Protein AF-0000000077171423 (afdb_homodimer)

Radius of gyration: 20.41 Å; Cα contacts (8 Å, |Δi|>4): 784; chains: 2; bounding box: 54×57×50 Å

Foldseek 3Di:
DPPPPDDDDDPPQDPVNVVVVCVVQDVDDGWWWWWAPHDIDTDHDDPLLLQLLVLVVVLVCLVCVVVVFDKDKPAFDWADDVVRRTIGTFRIFIATVQCVVCPPPPDDDLVPGQDTQEGEHEAAPHDCVVVQLRCLVSPRQKYWYHHAPDIWIWGRDPSDTDTDDDDPRDPPQPSVCSNVLSVVCSVPNSVVSSVVSVVVSVVD/DPPPPDDDDDPPDDPVNVVVVCVVQDVDDGWWWWWAPHDIDTDHDDPLLLQLLVLVVVLVCLVCVVVVFDKDKPAFDWADDVVRRTIGTFRIFIATPQCVVCPPPPDDDLVPGQDTQEGEHEAAPHDCVVVQLRCLVSPRQKYWYHHAPDIWIWGRDPSDTDTDDDDPRDPPQPSVCSNVLSVVCSVPNSVVSSVVSVVVSVVD

InterPro domains:
  IPR008538 Putative restriction endonuclease [PF05685] (18-166)
  IPR008538 Putative restriction endonuclease [cd06260] (31-175)
  IPR011335 Restriction endonuclease type II-like [SSF52980] (18-161)
  IPR012296 Nuclease, putative, TT1808 [G3DSA:3.90.1570.10] (14-178)

Organism: Gloeobacter violaceus (strain ATCC 29082 / PCC 7421) (NCBI:txid251221)

Nearest PDB structures (foldseek):
  6okh-assembly1_B  TM=6.930E-01  e=5.070E-07  Leptospira borgpetersenii serovar Hardjo-bovis str. JB197
  1wdj-assembly1_C  TM=6.874E-01  e=4.797E-05  Thermus thermophilus
  3ot2-assembly1_B  TM=6.448E-01  e=9.747E-05  Trichormus variabilis ATCC 29413
  1wdj-assembly1_B  TM=7.155E-01  e=5.737E-04  Thermus thermophilus
  5itd-assembly1_B  TM=4.881E-01  e=9.273E+00  Homo sapiens

Solvent-accessible surface area (backbone atoms only — not comparable to full-atom values): 22208 Å² total; per-residue (Å²): 127,82,84,58,62,52,72,48,78,46,70,82,41,55,68,67,56,53,51,49,49,39,58,73,55,38,75,48,62,25,66,37,49,36,34,50,73,28,34,37,36,42,32,40,64,42,57,59,51,51,50,52,50,52,42,53,52,49,46,54,44,51,51,17,66,75,71,68,49,59,48,37,74,68,40,48,47,73,49,55,35,75,94,73,39,32,31,38,38,44,63,26,31,26,26,40,88,49,33,77,84,50,50,44,57,68,73,84,51,64,86,76,43,82,52,46,37,34,38,34,40,71,26,78,83,49,84,58,71,79,49,52,62,51,45,36,73,63,60,35,42,27,42,36,39,34,58,56,89,64,66,42,36,28,38,51,52,95,74,37,73,38,83,47,83,62,49,79,88,43,73,83,53,63,56,84,49,45,48,60,35,50,53,46,16,57,62,38,38,52,43,58,24,48,51,51,50,52,54,55,59,71,74,100,129,81,82,58,62,52,71,48,80,46,70,80,42,54,69,70,56,53,51,50,48,39,58,71,56,36,74,47,56,29,64,37,48,36,34,49,73,27,34,38,36,42,32,38,63,42,60,60,51,51,50,52,50,51,44,53,52,48,46,54,42,51,52,17,66,76,71,66,48,59,47,38,76,68,40,50,49,72,48,56,33,75,94,73,38,32,32,38,38,45,63,27,32,26,27,40,89,49,33,77,84,53,49,43,58,66,74,84,50,64,87,77,42,81,52,46,38,34,37,34,41,71,26,79,83,50,83,59,72,78,50,53,62,52,43,36,74,62,59,36,45,28,42,38,38,35,57,54,87,65,66,43,36,28,37,52,53,94,72,36,73,37,83,45,83,62,51,80,85,46,71,83,53,66,55,83,48,44,49,60,35,50,53,47,16,56,63,36,39,50,40,58,24,46,51,50,51,52,54,55,58,70,73,98

Structure (mmCIF, N/CA/C/O backbone):
data_AF-0000000077171423-model_v1
#
loop_
_entity.id
_entity.type
_entity.pdbx_description
1 polymer 'Glr3975 protein'
#
loop_
_atom_site.group_PDB
_atom_site.id
_atom_site.type_symbol
_atom_site.label_atom_id
_atom_site.label_alt_id
_atom_site.label_comp_id
_atom_site.label_asym_id
_atom_site.label_entity_id
_atom_site.label_seq_id
_atom_site.pdbx_PDB_ins_code
_atom_site.Cartn_x
_atom_site.Cartn_y
_atom_site.Cartn_z
_atom_site.occupancy
_atom_site.B_iso_or_equiv
_atom_site.auth_seq_id
_atom_site.auth_comp_id
_atom_site.auth_asym_id
_atom_site.auth_atom_id
_atom_site.pdbx_PDB_model_num
ATOM 1 N N . MET A 1 1 ? 27.25 -3.244 7.527 1 23 1 MET A N 1
ATOM 2 C CA . MET A 1 1 ? 26.906 -1.829 7.406 1 23 1 MET A CA 1
ATOM 3 C C . MET A 1 1 ? 25.406 -1.623 7.492 1 23 1 MET A C 1
ATOM 5 O O . MET A 1 1 ? 24.641 -2.287 6.789 1 23 1 MET A O 1
ATOM 9 N N . GLN A 1 2 ? 24.844 -1.371 8.633 1 32.12 2 GLN A N 1
ATOM 10 C CA . GLN A 1 2 ? 23.453 -1.316 9.055 1 32.12 2 GLN A CA 1
ATOM 11 C C . GLN A 1 2 ? 22.594 -0.529 8.062 1 32.12 2 GLN A C 1
ATOM 13 O O . GLN A 1 2 ? 22.828 0.665 7.852 1 32.12 2 GLN A O 1
ATOM 18 N N . ILE A 1 3 ? 22.344 -0.986 6.871 1 42.19 3 ILE A N 1
ATOM 19 C CA . ILE A 1 3 ? 21.812 -0.197 5.766 1 42.19 3 ILE A CA 1
ATOM 20 C C . ILE A 1 3 ? 20.578 0.582 6.234 1 42.19 3 ILE A C 1
ATOM 22 O O . ILE A 1 3 ? 19.562 -0.012 6.602 1 42.19 3 ILE A O 1
ATOM 26 N N . GLY A 1 4 ? 20.734 1.61 7.07 1 51.22 4 GLY A N 1
ATOM 27 C CA . GLY A 1 4 ? 19.734 2.518 7.609 1 51.22 4 GLY A CA 1
ATOM 28 C C . GLY A 1 4 ? 18.922 3.227 6.539 1 51.22 4 GLY A C 1
ATOM 29 O O . GLY A 1 4 ? 19.219 3.086 5.348 1 51.22 4 GLY A O 1
ATOM 30 N N . GLU A 1 5 ? 17.75 3.629 6.797 1 61.31 5 GLU A N 1
ATOM 31 C CA . GLU A 1 5 ? 17.016 4.527 5.918 1 61.31 5 GLU A CA 1
ATOM 32 C C . GLU A 1 5 ? 17.922 5.605 5.336 1 61.31 5 GLU A C 1
ATOM 34 O O . GLU A 1 5 ? 18.734 6.195 6.055 1 61.31 5 GLU A O 1
ATOM 39 N N . GLN A 1 6 ? 18.156 5.453 4.012 1 68.38 6 GLN A N 1
ATOM 40 C CA . GLN A 1 6 ? 18.969 6.469 3.367 1 68.38 6 GLN A CA 1
ATOM 41 C C . GLN A 1 6 ? 18.188 7.754 3.143 1 68.38 6 GLN A C 1
ATOM 43 O O . GLN A 1 6 ? 17.016 7.711 2.764 1 68.38 6 GLN A O 1
ATOM 48 N N . ARG A 1 7 ? 18.625 8.875 3.777 1 77.5 7 ARG A N 1
ATOM 49 C CA . ARG A 1 7 ? 18 10.188 3.631 1 77.5 7 ARG A CA 1
ATOM 50 C C . ARG A 1 7 ? 19 11.203 3.078 1 77.5 7 ARG A C 1
ATOM 52 O O . ARG A 1 7 ? 20.156 11.25 3.518 1 77.5 7 ARG A O 1
ATOM 59 N N . VAL A 1 8 ? 18.578 11.914 2.02 1 78.5 8 VAL A N 1
ATOM 60 C CA . VAL A 1 8 ? 19.375 12.977 1.425 1 78.5 8 VAL A CA 1
ATOM 61 C C . VAL A 1 8 ? 18.578 14.281 1.413 1 78.5 8 VAL A C 1
ATOM 63 O O . VAL A 1 8 ? 17.391 14.273 1.094 1 78.5 8 VAL A O 1
ATOM 66 N N . VAL A 1 9 ? 19.203 15.406 1.879 1 85.75 9 VAL A N 1
ATOM 67 C CA . VAL A 1 9 ? 18.562 16.719 1.82 1 85.75 9 VAL A CA 1
ATOM 68 C C . VAL A 1 9 ? 19.359 17.641 0.908 1 85.75 9 VAL A C 1
ATOM 70 O O . VAL A 1 9 ? 20.578 17.781 1.073 1 85.75 9 VAL A O 1
ATOM 73 N N . LEU A 1 10 ? 18.734 18.141 -0.08 1 87.69 10 LEU A N 1
ATOM 74 C CA . LEU A 1 10 ? 19.328 19.078 -1.024 1 87.69 10 LEU A CA 1
ATOM 75 C C . LEU A 1 10 ? 18.719 20.469 -0.867 1 87.69 10 LEU A C 1
ATOM 77 O O . LEU A 1 10 ? 17.547 20.594 -0.519 1 87.69 10 LEU A O 1
ATOM 81 N N . HIS A 1 11 ? 19.547 21.516 -1.102 1 90.31 11 HIS A N 1
ATOM 82 C CA . HIS A 1 11 ? 19.094 22.891 -0.959 1 90.31 11 HIS A CA 1
ATOM 83 C C . HIS A 1 11 ? 19.172 23.641 -2.285 1 90.31 11 HIS A C 1
ATOM 85 O O . HIS A 1 11 ? 19.891 23.219 -3.199 1 90.31 11 HIS A O 1
ATOM 91 N N . ASN A 1 12 ? 18.359 24.734 -2.371 1 92.38 12 ASN A N 1
ATOM 92 C CA . ASN A 1 12 ? 18.328 25.609 -3.541 1 92.38 12 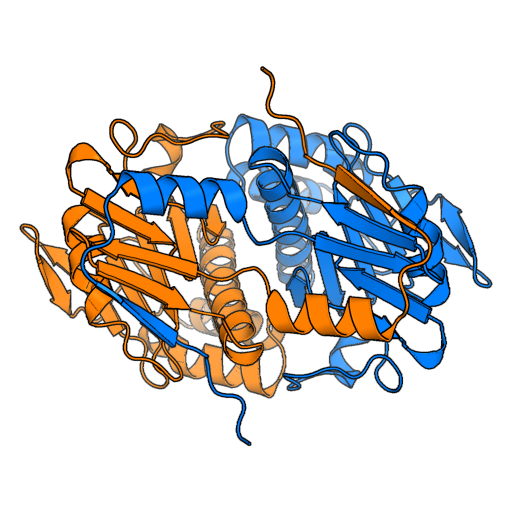ASN A CA 1
ATOM 93 C C . ASN A 1 12 ? 17.859 24.859 -4.785 1 92.38 12 ASN A C 1
ATOM 95 O O . ASN A 1 12 ? 18.469 24.984 -5.852 1 92.38 12 ASN A O 1
ATOM 99 N N . ILE A 1 13 ? 16.969 24.047 -4.559 1 90.69 13 ILE A N 1
ATOM 100 C CA . ILE A 1 13 ? 16.359 23.312 -5.652 1 90.69 13 ILE A CA 1
ATOM 101 C C . ILE A 1 13 ? 15.148 24.078 -6.184 1 90.69 13 ILE A C 1
ATOM 103 O O . ILE A 1 13 ? 14.172 24.281 -5.461 1 90.69 13 ILE A O 1
ATOM 107 N N . PRO A 1 14 ? 15.172 24.562 -7.453 1 92.62 14 PRO A N 1
ATOM 108 C CA . PRO A 1 14 ? 13.977 25.219 -7.996 1 92.62 14 PRO A CA 1
ATOM 109 C C . PRO A 1 14 ? 12.789 24.281 -8.117 1 92.62 14 PRO A C 1
ATOM 111 O O . PRO A 1 14 ? 12.969 23.062 -8.297 1 92.62 14 PRO A O 1
ATOM 114 N N . TRP A 1 15 ? 11.625 24.844 -8.008 1 94.19 15 TRP A N 1
ATOM 115 C CA . TRP A 1 15 ? 10.398 24.062 -8.117 1 94.19 15 TRP A CA 1
ATOM 116 C C . TRP A 1 15 ? 10.383 23.25 -9.414 1 94.19 15 TRP A C 1
ATOM 118 O O . TRP A 1 15 ? 9.969 22.094 -9.422 1 94.19 15 TRP A O 1
ATOM 128 N N . SER A 1 16 ? 10.836 23.828 -10.469 1 92.19 16 SER A N 1
ATOM 129 C CA . SER A 1 16 ? 10.828 23.188 -11.773 1 92.19 16 SER A CA 1
ATOM 130 C C . SER A 1 16 ? 11.656 21.906 -11.766 1 92.19 16 SER A C 1
ATOM 132 O O . SER A 1 16 ? 11.281 20.906 -12.391 1 92.19 16 SER A O 1
ATOM 134 N N . LEU A 1 17 ? 12.734 21.969 -11.055 1 87.5 17 LEU A N 1
ATOM 135 C CA . LEU A 1 17 ? 13.57 20.781 -10.953 1 87.5 17 LEU A CA 1
ATOM 136 C C . LEU A 1 17 ? 12.883 19.703 -10.117 1 87.5 17 LEU A C 1
ATOM 138 O O . LEU A 1 17 ? 12.945 18.516 -10.453 1 87.5 17 LEU A O 1
ATOM 142 N N . TYR A 1 18 ? 12.266 20.094 -9.086 1 89.5 18 TYR A N 1
ATOM 143 C CA . TYR A 1 18 ? 11.484 19.172 -8.273 1 89.5 18 TYR A CA 1
ATO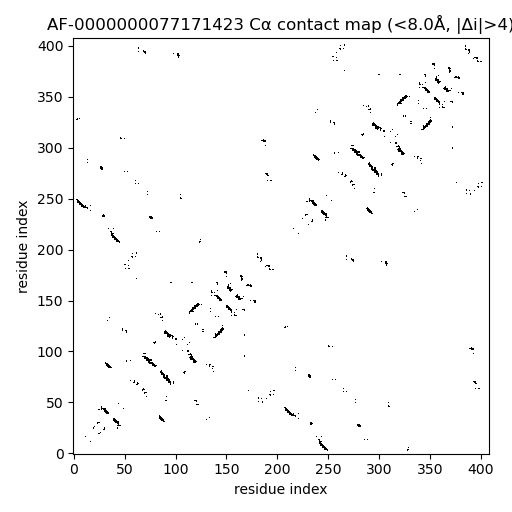M 144 C C . TYR A 1 18 ? 10.43 18.469 -9.117 1 89.5 18 TYR A C 1
ATOM 146 O O . TYR A 1 18 ? 10.305 17.25 -9.086 1 89.5 18 TYR A O 1
ATOM 154 N N . GLU A 1 19 ? 9.719 19.203 -9.922 1 88.94 19 GLU A N 1
ATOM 155 C CA . GLU A 1 19 ? 8.68 18.641 -10.773 1 88.94 19 GLU A CA 1
ATOM 156 C C . GLU A 1 19 ? 9.266 17.672 -11.797 1 88.94 19 GLU A C 1
ATOM 158 O O . GLU A 1 19 ? 8.664 16.641 -12.094 1 88.94 19 GLU A O 1
ATOM 163 N N . GLN A 1 20 ? 10.406 18.047 -12.289 1 83.56 20 GLN A N 1
ATOM 164 C CA . GLN A 1 20 ? 11.07 17.156 -13.25 1 83.56 20 GLN A CA 1
ATOM 165 C C . GLN A 1 20 ? 11.461 15.836 -12.594 1 83.56 20 GLN A C 1
ATOM 167 O O . GLN A 1 20 ? 11.344 14.781 -13.211 1 83.56 20 GLN A O 1
ATOM 172 N N . LEU A 1 21 ? 11.945 15.945 -11.398 1 82.94 21 LEU A N 1
ATOM 173 C CA . LEU A 1 21 ? 12.312 14.742 -10.656 1 82.94 21 LEU A CA 1
ATOM 174 C C . LEU A 1 21 ? 11.094 13.859 -10.422 1 82.94 21 LEU A C 1
ATOM 176 O O . LEU A 1 21 ? 11.156 12.641 -10.594 1 82.94 21 LEU A O 1
ATOM 180 N N . LEU A 1 22 ? 9.992 14.516 -10.008 1 83.31 22 LEU A N 1
ATOM 181 C CA . LEU A 1 22 ? 8.75 13.773 -9.82 1 83.31 22 LEU A CA 1
ATOM 182 C C . LEU A 1 22 ? 8.344 13.062 -11.102 1 83.31 22 LEU A C 1
ATOM 184 O O . LEU A 1 22 ? 7.941 11.891 -11.062 1 83.31 22 LEU A O 1
ATOM 188 N N . GLU A 1 23 ? 8.445 13.766 -12.188 1 78.81 23 GLU A N 1
ATOM 189 C CA . GLU A 1 23 ? 8.078 13.203 -13.484 1 78.81 23 GLU A CA 1
ATOM 190 C C . GLU A 1 23 ? 8.992 12.031 -13.844 1 78.81 23 GLU A C 1
ATOM 192 O O . GLU A 1 23 ? 8.523 11.008 -14.344 1 78.81 23 GLU A O 1
ATOM 197 N N . ALA A 1 24 ? 10.227 12.25 -13.578 1 72 24 ALA A N 1
ATOM 198 C CA . ALA A 1 24 ? 11.211 11.219 -13.914 1 72 24 ALA A CA 1
ATOM 199 C C . ALA A 1 24 ? 11.016 9.977 -13.055 1 72 24 ALA A C 1
ATOM 201 O O . ALA A 1 24 ? 11.188 8.852 -13.531 1 72 24 ALA A O 1
ATOM 202 N N . LEU A 1 25 ? 10.75 10.289 -11.859 1 70.62 25 LEU A N 1
ATOM 203 C CA . LEU A 1 25 ? 10.578 9.188 -10.914 1 70.62 25 LEU A CA 1
ATOM 204 C C . LEU A 1 25 ? 9.188 8.57 -11.055 1 70.62 25 LEU A C 1
ATOM 206 O O . LEU A 1 25 ? 8.984 7.406 -10.695 1 70.62 25 LEU A O 1
ATOM 210 N N . GLY A 1 26 ? 8.273 9.453 -11.859 1 60.38 26 GLY A N 1
ATOM 211 C CA . GLY A 1 26 ? 6.895 9.016 -12.023 1 60.38 26 GLY A CA 1
ATOM 212 C C . GLY A 1 26 ? 6.047 9.234 -10.789 1 60.38 26 GLY A C 1
ATOM 213 O O . GLY A 1 26 ? 6.574 9.43 -9.688 1 60.38 26 GLY A O 1
ATOM 214 N N . ASP A 1 27 ? 4.969 10.164 -11.086 1 51.59 27 ASP A N 1
ATOM 215 C CA . ASP A 1 27 ? 4.102 10.477 -9.961 1 51.59 27 ASP A CA 1
ATOM 216 C C . ASP A 1 27 ? 4.164 9.391 -8.891 1 51.59 27 ASP A C 1
ATOM 218 O O . ASP A 1 27 ? 4.059 9.672 -7.699 1 51.59 27 ASP A O 1
ATOM 222 N N . HIS A 1 28 ? 3.523 8.234 -9.18 1 50.56 28 HIS A N 1
ATOM 223 C CA . HIS A 1 28 ? 3.266 7.266 -8.117 1 50.56 28 HIS A CA 1
ATOM 224 C C . HIS A 1 28 ? 4.496 6.406 -7.844 1 50.56 28 HIS A C 1
ATOM 226 O O . HIS A 1 28 ? 5.453 6.418 -8.625 1 50.56 28 HIS A O 1
ATOM 232 N N . ARG A 1 29 ? 4.387 5.211 -6.852 1 48.94 29 ARG A N 1
ATOM 233 C CA . ARG A 1 29 ? 5.02 4.266 -5.938 1 48.94 29 ARG A CA 1
ATOM 234 C C . ARG A 1 29 ? 6.164 3.525 -6.617 1 48.94 29 ARG A C 1
ATOM 236 O O . ARG A 1 29 ? 6.711 2.568 -6.062 1 48.94 29 ARG A O 1
ATOM 243 N N . GLY A 1 30 ? 6.793 4.113 -7.461 1 62.06 30 GLY A N 1
ATOM 244 C CA . GLY A 1 30 ? 8.023 3.455 -7.863 1 62.06 30 GLY A CA 1
ATOM 245 C C . GLY A 1 30 ? 7.852 2.561 -9.078 1 62.06 30 GLY A C 1
ATOM 246 O O . GLY A 1 30 ? 6.734 2.143 -9.391 1 62.06 30 GLY A O 1
ATOM 247 N N . VAL A 1 31 ? 8.625 2.787 -9.977 1 73.19 31 VAL A N 1
ATOM 248 C CA . VAL A 1 31 ? 8.719 1.836 -11.078 1 73.19 31 VAL A CA 1
ATOM 249 C C . VAL A 1 31 ? 8.703 0.41 -10.531 1 73.19 31 VAL A C 1
ATOM 251 O O . VAL A 1 31 ? 9.117 0.173 -9.398 1 73.19 31 VAL A O 1
ATOM 254 N N . ARG A 1 32 ? 8.039 -0.463 -11.336 1 80.81 32 ARG A N 1
ATOM 255 C CA . ARG A 1 32 ? 8.086 -1.893 -11.039 1 80.81 32 ARG A CA 1
ATOM 256 C C . ARG A 1 32 ? 8.938 -2.637 -12.062 1 80.81 32 ARG A C 1
ATOM 258 O O . ARG A 1 32 ? 8.867 -2.352 -13.258 1 80.81 32 ARG A O 1
ATOM 265 N N . LEU A 1 33 ? 9.695 -3.527 -11.523 1 84.56 33 LEU A N 1
ATOM 266 C CA . LEU A 1 33 ? 10.602 -4.262 -12.391 1 84.56 33 LEU A CA 1
ATOM 267 C C . LEU A 1 33 ? 10.219 -5.734 -12.469 1 84.56 33 LEU A C 1
ATOM 269 O O . LEU A 1 33 ? 9.781 -6.316 -11.477 1 84.56 33 LEU A O 1
ATOM 273 N N . ALA A 1 34 ? 10.305 -6.297 -13.602 1 88.5 34 ALA A N 1
ATOM 274 C CA . ALA A 1 34 ? 10.273 -7.734 -13.844 1 88.5 34 ALA A CA 1
ATOM 275 C C . ALA A 1 34 ? 11.469 -8.18 -14.68 1 88.5 34 ALA A C 1
ATOM 277 O O . ALA A 1 34 ? 11.828 -7.523 -15.664 1 88.5 34 ALA A O 1
ATOM 278 N N . TYR A 1 35 ? 12.102 -9.211 -14.234 1 91.62 35 TYR A N 1
ATOM 279 C CA . TYR A 1 35 ? 13.312 -9.711 -14.883 1 91.62 35 TYR A CA 1
ATOM 280 C C . TYR A 1 35 ? 13.203 -11.211 -15.148 1 91.62 35 TYR A C 1
ATOM 282 O O . TYR A 1 35 ? 12.836 -11.977 -14.258 1 91.62 35 TYR A O 1
ATOM 290 N N . SER A 1 36 ? 13.438 -11.594 -16.344 1 94.69 36 SER A N 1
ATOM 291 C CA . SER A 1 36 ? 13.469 -13.008 -16.719 1 94.69 36 SER A CA 1
ATOM 292 C C . SER A 1 36 ? 14.578 -13.289 -17.719 1 94.69 36 SER A C 1
ATOM 294 O O . SER A 1 36 ? 14.461 -12.93 -18.891 1 94.69 36 SER A O 1
ATOM 296 N N . LYS A 1 37 ? 15.648 -13.898 -17.25 1 91.38 37 LYS A N 1
ATOM 297 C CA . LYS A 1 37 ? 16.734 -14.391 -18.109 1 91.38 37 LYS A CA 1
ATOM 298 C C . LYS A 1 37 ? 17.172 -13.328 -19.094 1 91.38 37 LYS A C 1
ATOM 300 O O . LYS A 1 37 ? 17.219 -13.57 -20.312 1 91.38 37 LYS A O 1
ATOM 305 N N . GLY A 1 38 ? 17.469 -12.273 -18.594 1 89.12 38 GLY A N 1
ATOM 306 C CA . GLY A 1 38 ? 18.094 -11.234 -19.391 1 89.12 38 GLY A CA 1
ATOM 307 C C . GLY A 1 38 ? 17.094 -10.227 -19.938 1 89.12 38 GLY A C 1
ATOM 308 O O . GLY A 1 38 ? 17.484 -9.203 -20.5 1 89.12 38 GLY A O 1
ATOM 309 N N . THR A 1 39 ? 15.812 -10.57 -19.828 1 90.5 39 THR A N 1
ATOM 310 C CA . THR A 1 39 ? 14.773 -9.625 -20.219 1 90.5 39 THR A CA 1
ATOM 311 C C . THR A 1 39 ? 14.281 -8.82 -19.016 1 90.5 39 THR A C 1
ATOM 313 O O . THR A 1 39 ? 13.883 -9.398 -18 1 90.5 39 THR A O 1
ATOM 316 N N . LEU A 1 40 ? 14.414 -7.488 -19.078 1 89.31 40 LEU A N 1
ATOM 317 C CA . LEU A 1 40 ? 14 -6.586 -18.016 1 89.31 40 LEU A CA 1
ATOM 318 C C . LEU A 1 40 ? 12.828 -5.719 -18.453 1 89.31 40 LEU A C 1
ATOM 320 O O . LEU A 1 40 ? 12.906 -5.035 -19.484 1 89.31 40 LEU A O 1
ATOM 324 N N . GLU A 1 41 ? 11.766 -5.852 -17.75 1 87.5 41 GLU A N 1
ATOM 325 C CA . GLU A 1 41 ? 10.625 -4.969 -17.938 1 87.5 41 GLU A CA 1
ATOM 326 C C . GLU A 1 41 ? 10.539 -3.914 -16.844 1 87.5 41 GLU A C 1
ATOM 328 O O . GLU A 1 41 ? 10.672 -4.234 -15.656 1 87.5 41 GLU A O 1
ATOM 333 N N . ILE A 1 42 ? 10.344 -2.613 -17.188 1 81.5 42 ILE A N 1
ATOM 334 C CA . ILE A 1 42 ? 10.148 -1.495 -16.281 1 81.5 42 ILE A CA 1
ATOM 335 C C . ILE A 1 42 ? 8.781 -0.865 -16.516 1 81.5 42 ILE A C 1
ATOM 337 O O . ILE A 1 42 ? 8.453 -0.494 -17.656 1 81.5 42 ILE A O 1
ATOM 341 N N . MET A 1 43 ? 8.039 -0.78 -15.5 1 79.75 43 MET A N 1
ATOM 342 C CA . MET A 1 43 ? 6.723 -0.167 -15.656 1 79.75 43 MET A CA 1
ATOM 343 C C . MET A 1 43 ? 6.457 0.842 -14.547 1 79.75 43 MET A C 1
ATOM 345 O O . MET A 1 43 ? 6.945 0.681 -13.422 1 79.75 43 MET A O 1
ATOM 349 N N . SER A 1 44 ? 5.672 1.902 -14.867 1 76.44 44 SER A N 1
ATOM 350 C CA . SER A 1 44 ? 5.211 2.896 -13.906 1 76.44 44 SER A CA 1
ATOM 351 C C . SER A 1 44 ? 3.689 2.9 -13.797 1 76.44 44 SER A C 1
ATOM 353 O O . SER A 1 44 ? 2.996 3.285 -14.742 1 76.44 44 SER A O 1
ATOM 355 N N . PRO A 1 45 ? 3.207 2.541 -12.641 1 77.5 45 PRO A N 1
ATOM 356 C CA . PRO A 1 45 ? 1.753 2.459 -12.5 1 77.5 45 PRO A CA 1
ATOM 357 C C . PRO A 1 45 ? 1.079 3.83 -12.523 1 77.5 45 PRO A C 1
ATOM 359 O O . PRO A 1 45 ? 1.624 4.801 -11.992 1 77.5 45 PRO A O 1
ATOM 362 N N . LEU A 1 46 ? -0.061 3.895 -13.164 1 78 46 LEU A N 1
ATOM 363 C CA . LEU A 1 46 ? -0.898 5.09 -13.156 1 78 46 LEU A CA 1
ATOM 364 C C . LEU A 1 46 ? -1.763 5.137 -11.898 1 78 46 LEU A C 1
ATOM 366 O O . LEU A 1 46 ? -1.999 4.109 -11.266 1 78 46 LEU A O 1
ATOM 370 N N . PRO A 1 47 ? -2.285 6.328 -11.562 1 81.31 47 PRO A N 1
ATOM 371 C CA . PRO A 1 47 ? -3.109 6.457 -10.359 1 81.31 47 PRO A CA 1
ATOM 372 C C . PRO A 1 47 ? -4.297 5.496 -10.352 1 81.31 47 PRO A C 1
ATOM 374 O O . PRO A 1 47 ? -4.598 4.887 -9.32 1 81.31 47 PRO A O 1
ATOM 377 N N . VAL A 1 48 ? -4.949 5.289 -11.492 1 83.88 48 VAL A N 1
ATOM 378 C CA . VAL A 1 48 ? -6.086 4.379 -11.57 1 83.88 48 VAL A CA 1
ATOM 379 C C . VAL A 1 48 ? -5.633 2.955 -11.266 1 83.88 48 VAL A C 1
ATOM 381 O O . VAL A 1 48 ? -6.348 2.197 -10.602 1 83.88 48 VAL A O 1
ATOM 384 N N . HIS A 1 49 ? -4.465 2.549 -11.781 1 86.75 49 HIS A N 1
ATOM 385 C CA . HIS A 1 49 ? -3.873 1.244 -11.508 1 86.75 49 HIS A CA 1
ATOM 386 C C . HIS A 1 49 ? -3.664 1.035 -10.008 1 86.75 49 HIS A C 1
ATOM 388 O O . HIS A 1 49 ? -4.008 -0.02 -9.477 1 86.75 49 HIS A O 1
ATOM 394 N N . GLU A 1 50 ? -3.156 2.002 -9.375 1 87.12 50 GLU A N 1
ATOM 395 C CA . GLU A 1 50 ? -2.879 1.925 -7.945 1 87.12 50 GLU A CA 1
ATOM 396 C C . GLU A 1 50 ? -4.168 1.856 -7.137 1 87.12 50 GLU A C 1
ATOM 398 O O . GLU A 1 50 ? -4.246 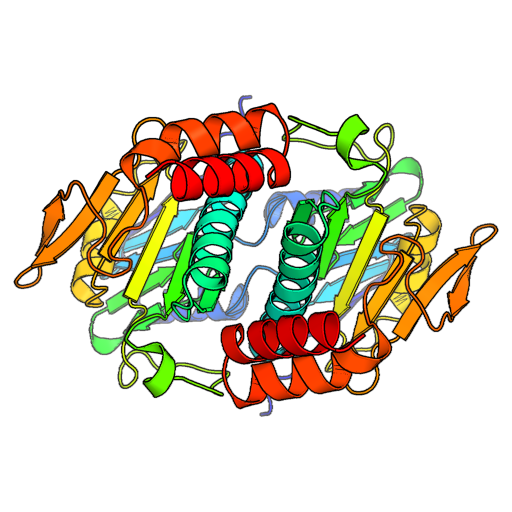1.135 -6.141 1 87.12 50 GLU A O 1
ATOM 403 N N . SER A 1 51 ? -5.184 2.619 -7.594 1 91.19 51 SER A N 1
ATOM 404 C CA . SER A 1 51 ? -6.469 2.611 -6.902 1 91.19 51 SER A CA 1
ATOM 405 C C . SER A 1 51 ? -7.109 1.228 -6.945 1 91.19 51 SER A C 1
ATOM 407 O O . SER A 1 51 ? -7.59 0.729 -5.926 1 91.19 51 SER A O 1
ATOM 409 N N . VAL A 1 52 ? -7.086 0.67 -8.086 1 93.19 52 VAL A N 1
ATOM 410 C CA . VAL A 1 52 ? -7.648 -0.665 -8.25 1 93.19 52 VAL A CA 1
ATOM 411 C C . VAL A 1 52 ? -6.871 -1.668 -7.406 1 93.19 52 VAL A C 1
A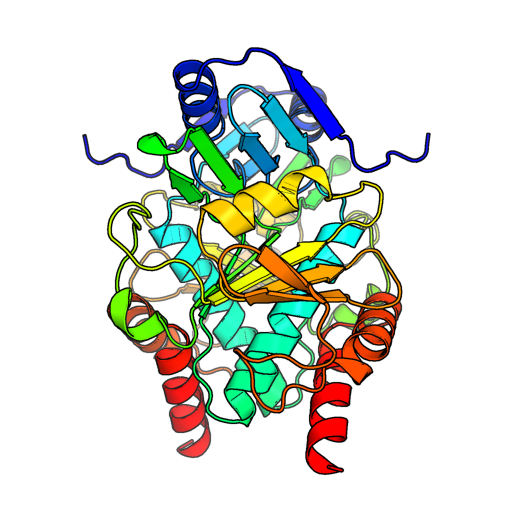TOM 413 O O . VAL A 1 52 ? -7.461 -2.488 -6.703 1 93.19 52 VAL A O 1
ATOM 416 N N . ASN A 1 53 ? -5.594 -1.608 -7.465 1 93.31 53 ASN A N 1
ATOM 417 C CA . ASN A 1 53 ? -4.754 -2.514 -6.688 1 93.31 53 ASN A CA 1
ATOM 418 C C . ASN A 1 53 ? -5.039 -2.4 -5.195 1 93.31 53 ASN A C 1
ATOM 420 O O . ASN A 1 53 ? -5.219 -3.412 -4.516 1 93.31 53 ASN A O 1
ATOM 424 N N . ARG A 1 54 ? -5.09 -1.19 -4.742 1 94.62 54 ARG A N 1
ATOM 425 C CA . ARG A 1 54 ? -5.363 -0.957 -3.326 1 94.62 54 ARG A CA 1
ATOM 426 C C . ARG A 1 54 ? -6.73 -1.51 -2.934 1 94.62 54 ARG A C 1
ATOM 428 O O . ARG A 1 54 ? -6.871 -2.139 -1.882 1 94.62 54 ARG A O 1
ATOM 435 N N . LEU A 1 55 ? -7.699 -1.295 -3.789 1 96.69 55 LEU A N 1
ATOM 436 C CA . LEU A 1 55 ? -9.047 -1.781 -3.502 1 96.69 55 LEU A CA 1
ATOM 437 C C . LEU A 1 55 ? -9.07 -3.305 -3.449 1 96.69 55 LEU A C 1
ATOM 439 O O . LEU A 1 55 ? -9.68 -3.889 -2.549 1 96.69 55 LEU A O 1
ATOM 443 N N . LEU A 1 56 ? -8.438 -3.941 -4.375 1 97.25 56 LEU A N 1
ATOM 444 C CA . LEU A 1 56 ? -8.391 -5.398 -4.375 1 97.25 56 LEU A CA 1
ATOM 445 C C . LEU A 1 56 ? -7.77 -5.922 -3.084 1 97.25 56 LEU A C 1
ATOM 447 O O . LEU A 1 56 ? -8.297 -6.852 -2.469 1 97.25 56 LEU A O 1
ATOM 451 N N . GLY A 1 57 ? -6.668 -5.34 -2.686 1 97.62 57 GLY A N 1
ATOM 452 C CA . GLY A 1 57 ? -6.051 -5.719 -1.425 1 97.62 57 GLY A CA 1
ATOM 453 C C . GLY A 1 57 ? -6.961 -5.508 -0.229 1 97.62 57 GLY A C 1
ATOM 454 O O . GLY A 1 57 ? -7.047 -6.367 0.65 1 97.62 57 GLY A O 1
ATOM 455 N N . ARG A 1 58 ? -7.605 -4.371 -0.276 1 97.62 58 ARG A N 1
ATOM 456 C CA . ARG A 1 58 ? -8.531 -4.008 0.794 1 97.62 58 ARG A CA 1
ATOM 457 C C . ARG A 1 58 ? -9.664 -5.02 0.902 1 97.62 58 ARG A C 1
ATOM 459 O O . ARG A 1 58 ? -10.055 -5.41 2.006 1 97.62 58 ARG A O 1
ATOM 466 N N . LEU A 1 59 ? -10.234 -5.441 -0.194 1 98.25 59 LEU A N 1
ATOM 467 C CA . LEU A 1 59 ? -11.32 -6.418 -0.216 1 98.25 59 LEU A CA 1
ATOM 468 C C . LEU A 1 59 ? -10.844 -7.762 0.33 1 98.25 59 LEU A C 1
ATOM 470 O O . LEU A 1 59 ? -11.555 -8.398 1.113 1 98.25 59 LEU A O 1
ATOM 474 N N . VAL A 1 60 ? -9.641 -8.188 -0.021 1 98.44 60 VAL A N 1
ATOM 475 C CA . VAL A 1 60 ? -9.078 -9.453 0.436 1 98.44 60 VAL A CA 1
ATOM 476 C C . VAL A 1 60 ? -8.867 -9.414 1.948 1 98.44 60 VAL A C 1
ATOM 478 O O . VAL A 1 60 ? -9.266 -10.336 2.66 1 98.44 60 VAL A O 1
ATOM 481 N N . GLU A 1 61 ? -8.305 -8.359 2.441 1 98.25 61 GLU A N 1
ATOM 482 C CA . GLU A 1 61 ? -8.031 -8.227 3.869 1 98.25 61 GLU A CA 1
ATOM 483 C C . GLU A 1 61 ? -9.32 -8.141 4.676 1 98.25 61 GLU A C 1
ATOM 485 O O . GLU A 1 61 ? -9.445 -8.766 5.73 1 98.25 61 GLU A O 1
ATOM 490 N N . ALA A 1 62 ? -10.289 -7.336 4.188 1 97.62 62 ALA A N 1
ATOM 491 C CA . ALA A 1 62 ? -11.578 -7.227 4.875 1 97.62 62 ALA A CA 1
ATOM 492 C C . ALA A 1 62 ? -12.258 -8.586 4.969 1 97.62 62 ALA A C 1
ATOM 494 O O . ALA A 1 62 ? -12.742 -8.977 6.039 1 97.62 62 ALA A O 1
ATOM 495 N N . TRP A 1 63 ? -12.289 -9.297 3.863 1 97.88 63 TRP A N 1
ATOM 496 C CA . TRP A 1 63 ? -12.875 -10.641 3.859 1 97.88 63 TRP A CA 1
ATOM 497 C C . TRP A 1 63 ? -12.188 -11.531 4.887 1 97.88 63 TRP A C 1
ATOM 499 O O . TRP A 1 63 ? -12.852 -12.25 5.633 1 97.88 63 TRP A O 1
ATOM 509 N N . GLY A 1 64 ? -10.859 -11.5 4.91 1 97.56 64 GLY A N 1
ATOM 510 C CA . GLY A 1 64 ? -10.117 -12.258 5.906 1 97.56 64 GLY A CA 1
ATOM 511 C C . GLY A 1 64 ? -10.508 -11.914 7.332 1 97.56 64 GLY A C 1
ATOM 512 O O . GLY A 1 64 ? -10.703 -12.805 8.156 1 97.56 64 GLY A O 1
ATOM 513 N N . ASP A 1 65 ? -10.625 -10.641 7.578 1 95.19 65 ASP A N 1
ATOM 514 C CA . ASP A 1 65 ? -10.977 -10.18 8.922 1 95.19 65 ASP A CA 1
ATOM 515 C C . ASP A 1 65 ? -12.344 -10.703 9.344 1 95.19 65 ASP A C 1
ATOM 517 O O . ASP A 1 65 ? -12.547 -11.055 10.508 1 95.19 65 ASP A O 1
ATOM 521 N N . TRP A 1 66 ? -13.281 -10.734 8.43 1 94.12 66 TRP A N 1
ATOM 522 C CA . TRP A 1 66 ? -14.648 -11.133 8.75 1 94.12 66 TRP A CA 1
ATOM 523 C C . TRP A 1 66 ? -14.766 -12.648 8.883 1 94.12 66 TRP A C 1
ATOM 525 O O . TRP A 1 66 ? -15.57 -13.148 9.672 1 94.12 66 TRP A O 1
ATOM 535 N N . THR A 1 67 ? -13.938 -13.422 8.18 1 95.25 67 THR A N 1
ATOM 536 C CA . THR A 1 67 ? -14.07 -14.875 8.148 1 95.25 67 THR A CA 1
ATOM 537 C C . THR A 1 67 ? -13.102 -15.523 9.133 1 95.25 67 THR A C 1
ATOM 539 O O . THR A 1 67 ? -13.227 -16.703 9.438 1 95.25 67 THR A O 1
ATOM 542 N N . GLY A 1 68 ? -12.125 -14.766 9.57 1 94.38 68 GLY A N 1
ATOM 543 C CA . GLY A 1 68 ? -11.133 -15.305 10.492 1 94.38 68 GLY A CA 1
ATOM 544 C C . GLY A 1 68 ? -9.922 -15.883 9.789 1 94.38 68 GLY A C 1
ATOM 545 O O . GLY A 1 68 ? -8.992 -16.375 10.438 1 94.38 68 GLY A O 1
ATOM 546 N N . VAL A 1 69 ? -9.906 -15.852 8.445 1 97 69 VAL A N 1
ATOM 547 C CA . VAL A 1 69 ? -8.742 -16.281 7.688 1 97 69 VAL A CA 1
ATOM 548 C C . VAL A 1 69 ? -7.633 -15.234 7.805 1 97 69 VAL A C 1
ATOM 550 O O . VAL A 1 69 ? -7.848 -14.062 7.496 1 97 69 VAL A O 1
ATOM 553 N N . GLU A 1 70 ? -6.441 -15.648 8.312 1 97.56 70 GLU A N 1
ATOM 554 C CA . GLU A 1 70 ? -5.336 -14.703 8.422 1 97.56 70 GLU A CA 1
ATOM 555 C C . GLU A 1 70 ? -4.723 -14.406 7.059 1 97.56 70 GLU A C 1
ATOM 557 O O . GLU A 1 70 ? -4.227 -15.312 6.387 1 97.56 70 GLU A O 1
ATOM 562 N N . VAL A 1 71 ? -4.812 -13.156 6.633 1 98.31 71 VAL A N 1
ATOM 563 C CA . VAL A 1 71 ? -4.25 -12.672 5.375 1 98.31 71 VAL A CA 1
ATOM 564 C C . VAL A 1 71 ? -3.279 -11.531 5.645 1 98.31 71 VAL A C 1
ATOM 566 O O . VAL A 1 71 ? -3.639 -10.539 6.293 1 98.31 71 VAL A O 1
ATOM 569 N N . GLN A 1 72 ? -2.066 -11.68 5.23 1 97.88 72 GLN A N 1
ATOM 570 C CA . GLN A 1 72 ? -1.113 -10.586 5.367 1 97.88 72 GLN A CA 1
ATOM 571 C C . GLN A 1 72 ? -0.66 -10.078 4.004 1 97.88 72 GLN A C 1
ATOM 573 O O . GLN A 1 72 ? -0.058 -10.82 3.227 1 97.88 72 GLN A O 1
ATOM 578 N N . ASP A 1 73 ? -0.991 -8.828 3.746 1 96.94 73 ASP A N 1
ATOM 579 C CA . ASP A 1 73 ? -0.601 -8.133 2.525 1 96.94 73 ASP A CA 1
ATOM 580 C C . ASP A 1 73 ? 0.814 -7.57 2.643 1 96.94 73 ASP A C 1
ATOM 582 O O . ASP A 1 73 ? 1.104 -6.789 3.555 1 96.94 73 ASP A O 1
ATOM 586 N N . LEU A 1 74 ? 1.715 -7.926 1.765 1 93.88 74 LEU A N 1
ATOM 587 C CA . LEU A 1 74 ? 3.072 -7.391 1.783 1 93.88 74 LEU A CA 1
ATOM 588 C C . LEU A 1 74 ? 3.254 -6.328 0.705 1 93.88 74 LEU A C 1
ATOM 590 O O . LEU A 1 74 ? 4.32 -5.719 0.601 1 93.88 74 LEU A O 1
ATOM 594 N N . GLY A 1 75 ? 2.158 -6.074 -0.034 1 92.12 75 GLY A N 1
ATOM 595 C CA . GLY A 1 75 ? 2.246 -5.086 -1.098 1 92.12 75 GLY A CA 1
ATOM 596 C C . GLY A 1 75 ? 3.16 -5.512 -2.232 1 92.12 75 GLY A C 1
ATOM 597 O O . GLY A 1 75 ? 3.137 -6.668 -2.654 1 92.12 75 GLY A O 1
ATOM 598 N N . SER A 1 76 ? 3.859 -4.566 -2.805 1 89.5 76 SER A N 1
ATOM 599 C CA . SER A 1 76 ? 4.73 -4.777 -3.955 1 89.5 76 SER A CA 1
ATOM 600 C C . SER A 1 76 ? 6.16 -5.082 -3.518 1 89.5 76 SER A C 1
ATOM 602 O O . SER A 1 76 ? 7.066 -4.273 -3.73 1 89.5 76 SER A O 1
ATOM 604 N N . ILE A 1 77 ? 6.457 -6.211 -3.064 1 88.88 77 ILE A N 1
ATOM 605 C CA . ILE A 1 77 ? 7.816 -6.547 -2.646 1 88.88 77 ILE A CA 1
ATOM 606 C C . ILE A 1 77 ? 8.594 -7.109 -3.834 1 88.88 77 ILE A C 1
ATOM 608 O O . ILE A 1 77 ? 8 -7.605 -4.793 1 88.88 77 ILE A O 1
ATOM 612 N N . THR A 1 78 ? 9.93 -7.008 -3.723 1 88.88 78 THR A N 1
ATOM 613 C CA . THR A 1 78 ? 10.805 -7.582 -4.742 1 88.88 78 THR A CA 1
ATOM 614 C C . THR A 1 78 ? 11.07 -9.055 -4.453 1 88.88 78 THR A C 1
ATOM 616 O O . THR A 1 78 ? 11.602 -9.398 -3.396 1 88.88 78 THR A O 1
ATOM 619 N N . MET A 1 79 ? 10.672 -9.922 -5.348 1 92.88 79 MET A N 1
ATOM 620 C CA . MET A 1 79 ? 10.969 -11.352 -5.266 1 92.88 79 MET A CA 1
ATOM 621 C C . MET A 1 79 ? 12.055 -11.734 -6.266 1 92.88 79 MET A C 1
ATOM 623 O O . MET A 1 79 ? 11.805 -11.805 -7.469 1 92.88 79 MET A O 1
ATOM 627 N N . ASN A 1 80 ? 13.234 -12.055 -5.672 1 92.38 80 ASN A N 1
ATOM 628 C CA . ASN A 1 80 ? 14.391 -12.352 -6.512 1 92.38 80 ASN A CA 1
ATOM 629 C C . ASN A 1 80 ? 14.867 -13.789 -6.305 1 92.38 80 ASN A C 1
ATOM 631 O O . ASN A 1 80 ? 14.922 -14.273 -5.176 1 92.38 80 ASN A O 1
ATOM 635 N N . ARG A 1 81 ? 15.055 -14.383 -7.387 1 95.19 81 ARG A N 1
ATOM 636 C CA . ARG A 1 81 ? 15.758 -15.664 -7.445 1 95.19 81 ARG A CA 1
ATOM 637 C C . ARG A 1 81 ? 16.875 -15.625 -8.484 1 95.19 81 ARG A C 1
ATOM 639 O O . ARG A 1 81 ? 16.656 -15.977 -9.648 1 95.19 81 ARG A O 1
ATOM 646 N N . GLU A 1 82 ? 18.031 -15.273 -8 1 93 82 GLU A N 1
ATOM 647 C CA . GLU A 1 82 ? 19.188 -15.18 -8.891 1 93 82 GLU A CA 1
ATOM 648 C C . GLU A 1 82 ? 19.5 -16.516 -9.547 1 93 82 GLU A C 1
ATOM 650 O O . GLU A 1 82 ? 19.812 -16.578 -10.742 1 93 82 GLU A O 1
ATOM 655 N N . ASP A 1 83 ? 19.391 -17.547 -8.75 1 94.81 83 ASP A N 1
ATOM 656 C CA . ASP A 1 83 ? 19.719 -18.875 -9.242 1 94.81 83 ASP A CA 1
ATOM 657 C C . ASP A 1 83 ? 18.812 -19.266 -10.406 1 94.81 83 ASP A C 1
ATOM 659 O O . ASP A 1 83 ? 19.203 -20.078 -11.258 1 94.81 83 ASP A O 1
ATOM 663 N N . LEU A 1 84 ? 17.641 -18.703 -10.492 1 94.31 84 LEU A N 1
ATOM 664 C CA . LEU A 1 84 ? 16.688 -19 -11.555 1 94.31 84 LEU A CA 1
ATOM 665 C C . LEU A 1 84 ? 16.672 -17.906 -12.609 1 94.31 84 LEU A C 1
ATOM 667 O O . LEU A 1 84 ? 16.016 -18.031 -13.641 1 94.31 84 LEU A O 1
ATOM 671 N N . GLY A 1 85 ? 17.422 -16.797 -12.398 1 92.19 85 GLY A N 1
ATOM 672 C CA . GLY A 1 85 ? 17.422 -15.641 -13.281 1 92.19 85 GLY A CA 1
ATOM 673 C C . GLY A 1 85 ? 16.047 -14.977 -13.375 1 92.19 85 GLY A C 1
ATOM 674 O O . GLY A 1 85 ? 15.617 -14.594 -14.461 1 92.19 85 GLY A O 1
ATOM 675 N N . LYS A 1 86 ? 15.289 -15.039 -12.289 1 94.38 86 LYS A N 1
ATOM 676 C CA . LYS A 1 86 ? 13.953 -14.469 -12.242 1 94.38 86 LYS A CA 1
ATOM 677 C C . LYS A 1 86 ? 13.852 -13.398 -11.156 1 94.38 86 LYS A C 1
ATOM 679 O O . LYS A 1 86 ? 14.398 -13.555 -10.07 1 94.38 86 LYS A O 1
ATOM 684 N N . GLY A 1 87 ? 13.312 -12.289 -11.398 1 92.88 87 GLY A N 1
ATOM 685 C CA . GLY A 1 87 ? 12.93 -11.227 -10.484 1 92.88 87 GLY A CA 1
ATOM 686 C C . GLY A 1 87 ? 11.594 -10.586 -10.836 1 92.88 87 GLY A C 1
ATOM 687 O O . GLY A 1 87 ? 11.297 -10.383 -12.016 1 92.88 87 GLY A O 1
ATOM 688 N N . ILE A 1 88 ? 10.812 -10.344 -9.82 1 92.81 88 ILE A N 1
ATOM 689 C CA . ILE A 1 88 ? 9.516 -9.75 -10.125 1 92.81 88 ILE A CA 1
ATOM 690 C C . ILE A 1 88 ? 9.016 -8.938 -8.938 1 92.81 88 ILE A C 1
ATOM 692 O O . ILE A 1 88 ? 9.32 -9.266 -7.785 1 92.81 88 ILE A O 1
ATOM 696 N N . GLU A 1 89 ? 8.266 -7.883 -9.211 1 91.31 89 GLU A N 1
ATOM 697 C CA . GLU A 1 89 ? 7.504 -7.102 -8.242 1 91.31 89 GLU A CA 1
ATOM 698 C C . GLU A 1 89 ? 6.02 -7.082 -8.594 1 91.31 89 GLU A C 1
ATOM 700 O O . GLU A 1 89 ? 5.602 -6.348 -9.5 1 91.31 89 GLU A O 1
ATOM 705 N N . PRO A 1 90 ? 5.258 -7.938 -7.891 1 93.25 90 PRO A N 1
ATOM 706 C CA . PRO A 1 90 ? 3.812 -7.895 -8.117 1 93.25 90 PRO A CA 1
ATOM 707 C C . PRO A 1 90 ? 3.189 -6.562 -7.707 1 93.25 90 PRO A C 1
ATOM 709 O O . PRO A 1 90 ? 3.814 -5.781 -6.984 1 93.25 90 PRO A O 1
ATOM 712 N N . ASP A 1 91 ? 1.981 -6.289 -8.211 1 91.69 91 ASP A N 1
ATOM 713 C CA . ASP A 1 91 ? 1.266 -5.145 -7.652 1 91.69 91 ASP A CA 1
ATOM 714 C C . ASP A 1 91 ? 0.995 -5.344 -6.164 1 91.69 91 ASP A C 1
ATOM 716 O O . ASP A 1 91 ? 1.194 -4.43 -5.363 1 91.69 91 ASP A O 1
ATOM 720 N N . SER A 1 92 ? 0.531 -6.48 -5.805 1 95.44 92 SER A N 1
ATOM 721 C CA . SER A 1 92 ? 0.433 -6.898 -4.41 1 95.44 92 SER A CA 1
ATOM 722 C C . SER A 1 92 ? 0.605 -8.406 -4.273 1 95.44 92 SER A C 1
ATOM 724 O O . SER A 1 92 ? 0.42 -9.148 -5.238 1 95.44 92 SER A O 1
ATOM 726 N N . CYS A 1 93 ? 0.994 -8.773 -3.084 1 97 93 CYS A N 1
ATOM 727 C CA . CYS A 1 93 ? 1.076 -10.195 -2.781 1 97 93 CYS A CA 1
ATOM 728 C C . CYS A 1 93 ? 0.668 -10.469 -1.339 1 97 93 CYS A C 1
ATOM 730 O O . CYS A 1 93 ? 0.717 -9.578 -0.494 1 97 93 CYS A O 1
ATOM 732 N N . PHE A 1 94 ? 0.264 -11.734 -1.072 1 98.5 94 PHE A N 1
ATOM 733 C CA . PHE A 1 94 ? -0.347 -12.062 0.21 1 98.5 94 PHE A CA 1
ATOM 734 C C . PHE A 1 94 ? 0.175 -13.398 0.731 1 98.5 94 PHE A C 1
ATOM 736 O O . PHE A 1 94 ? 0.286 -14.367 -0.025 1 98.5 94 PHE A O 1
ATOM 743 N N . TYR A 1 95 ? 0.544 -13.375 1.959 1 98.31 95 TYR A N 1
ATOM 744 C CA . TYR A 1 95 ? 0.735 -14.633 2.684 1 98.31 95 TYR A CA 1
ATOM 745 C C . TYR A 1 95 ? -0.543 -15.047 3.402 1 98.31 95 TYR A C 1
ATOM 747 O O . TYR A 1 95 ? -1.217 -14.211 4.012 1 98.31 95 TYR A O 1
ATOM 755 N N . ILE A 1 96 ? -0.915 -16.297 3.256 1 98.5 96 ILE A N 1
ATOM 756 C CA . ILE A 1 96 ? -2.105 -16.891 3.846 1 98.5 96 ILE A CA 1
ATOM 757 C C . ILE A 1 96 ? -1.746 -18.234 4.484 1 98.5 96 ILE A C 1
ATOM 759 O O . ILE A 1 96 ? -1.418 -18.297 5.672 1 98.5 96 ILE A O 1
ATOM 763 N N . ALA A 1 97 ? -1.624 -19.312 3.65 1 97.88 97 ALA A N 1
ATOM 764 C CA . ALA A 1 97 ? -1.216 -20.609 4.168 1 97.88 97 ALA A CA 1
ATOM 765 C C . ALA A 1 97 ? 0.238 -20.594 4.629 1 97.88 97 ALA A C 1
ATOM 767 O O . ALA A 1 97 ? 0.593 -21.234 5.613 1 97.88 97 ALA A O 1
ATOM 768 N N . ASN A 1 98 ? 1.112 -19.844 4 1 97.81 98 ASN A N 1
ATOM 769 C CA . ASN A 1 98 ? 2.539 -19.797 4.297 1 97.81 98 ASN A CA 1
ATOM 770 C C . ASN A 1 98 ? 2.859 -18.719 5.328 1 97.81 98 ASN A C 1
ATOM 772 O O . ASN A 1 98 ? 4.023 -18.516 5.672 1 97.81 98 ASN A O 1
ATOM 776 N N . LEU A 1 99 ? 1.868 -18.031 5.852 1 97.44 99 LEU A N 1
ATOM 777 C CA . LEU A 1 99 ? 2.074 -16.875 6.727 1 97.44 99 LEU A CA 1
ATOM 778 C C . LEU A 1 99 ? 2.861 -17.281 7.973 1 97.44 99 LEU A C 1
ATOM 780 O O . LEU A 1 99 ? 3.799 -16.578 8.367 1 97.44 99 LEU A O 1
ATOM 784 N N . GLY A 1 100 ? 2.531 -18.391 8.547 1 96.12 100 GLY A N 1
ATOM 785 C CA . GLY A 1 100 ? 3.213 -18.844 9.742 1 96.12 100 GLY A CA 1
ATOM 786 C C . GLY A 1 100 ? 4.707 -19.016 9.555 1 96.12 100 GLY A C 1
ATOM 787 O O . GLY A 1 100 ? 5.492 -18.719 10.461 1 96.12 100 GLY A O 1
ATOM 788 N N . ALA A 1 101 ? 5.129 -19.422 8.391 1 95.94 101 ALA A N 1
ATOM 789 C CA . ALA A 1 101 ? 6.527 -19.734 8.102 1 95.94 101 ALA A CA 1
ATOM 790 C C . ALA A 1 101 ? 7.363 -18.469 7.984 1 95.94 101 ALA A C 1
ATOM 792 O O . ALA A 1 101 ? 8.594 -18.516 8.062 1 95.94 101 ALA A O 1
ATOM 793 N N . VAL A 1 102 ? 6.703 -17.281 7.793 1 94.62 102 VAL A N 1
ATOM 794 C CA . VAL A 1 102 ? 7.484 -16.062 7.574 1 94.62 102 VAL A CA 1
ATOM 795 C C . VAL A 1 102 ? 7.133 -15.023 8.641 1 94.62 102 VAL A C 1
ATOM 797 O O . VAL A 1 102 ? 7.559 -13.867 8.555 1 94.62 102 VAL A O 1
ATOM 800 N N . ALA A 1 103 ? 6.418 -15.391 9.617 1 91.06 103 ALA A N 1
ATOM 801 C CA . ALA A 1 103 ? 5.93 -14.484 10.656 1 91.06 103 ALA A CA 1
ATOM 802 C C . ALA A 1 103 ? 7.086 -13.797 11.375 1 91.06 103 ALA A C 1
ATOM 804 O O . ALA A 1 103 ? 8.07 -14.445 11.742 1 91.06 103 ALA A O 1
ATOM 805 N N . GLY A 1 104 ? 6.953 -12.477 11.523 1 84.94 104 GLY A N 1
ATOM 806 C CA . GLY A 1 104 ? 7.91 -11.719 12.312 1 84.94 104 GLY A CA 1
ATOM 807 C C . GLY A 1 104 ? 9.18 -11.383 11.547 1 84.94 104 GLY A C 1
ATOM 808 O O . GLY A 1 104 ? 10.117 -10.812 12.109 1 84.94 104 GLY A O 1
ATOM 809 N N . ARG A 1 105 ? 9.203 -11.742 10.227 1 84 105 ARG A N 1
ATOM 810 C CA . ARG A 1 105 ? 10.398 -11.469 9.438 1 84 105 ARG A CA 1
ATOM 811 C C . ARG A 1 105 ? 10.25 -10.188 8.633 1 84 105 ARG A C 1
ATOM 813 O O . ARG A 1 105 ? 9.195 -9.945 8.031 1 84 105 ARG A O 1
ATOM 820 N N . ASP A 1 106 ? 11.305 -9.406 8.68 1 75.12 106 ASP A N 1
ATOM 821 C CA . ASP A 1 106 ? 11.273 -8.148 7.938 1 75.12 106 ASP A CA 1
ATOM 822 C C . ASP A 1 106 ? 11.938 -8.305 6.57 1 75.12 106 ASP A C 1
ATOM 824 O O . ASP A 1 106 ? 11.734 -7.469 5.684 1 75.12 106 ASP A O 1
ATOM 828 N N . ARG A 1 107 ? 12.797 -9.328 6.453 1 81.88 107 ARG A N 1
ATOM 829 C CA . ARG A 1 107 ? 13.461 -9.617 5.188 1 81.88 107 ARG A CA 1
ATOM 830 C C . ARG A 1 107 ? 13.234 -11.07 4.77 1 81.88 107 ARG A C 1
ATOM 832 O O . ARG A 1 107 ? 13.328 -11.984 5.594 1 81.88 107 ARG A O 1
ATOM 839 N N . LEU A 1 108 ? 12.922 -11.203 3.549 1 89.81 108 LEU A N 1
ATOM 840 C CA . LEU A 1 108 ? 12.656 -12.539 3.023 1 89.81 108 LEU A CA 1
ATOM 841 C C . LEU A 1 108 ? 13.703 -12.938 1.994 1 89.81 108 LEU A C 1
ATOM 843 O O . LEU A 1 108 ? 14.156 -12.109 1.205 1 89.81 108 LEU A O 1
ATOM 847 N N . ASP A 1 109 ? 14.109 -14.156 2.088 1 92.31 109 ASP A N 1
ATOM 848 C CA . ASP A 1 109 ? 14.938 -14.812 1.077 1 92.31 109 ASP A CA 1
ATOM 849 C C . ASP A 1 109 ? 14.148 -15.875 0.323 1 92.31 109 ASP A C 1
ATOM 851 O O . ASP A 1 109 ? 13.898 -16.969 0.851 1 92.31 109 ASP A O 1
ATOM 855 N N . PHE A 1 110 ? 13.828 -15.617 -0.885 1 94 110 PHE A N 1
ATOM 856 C CA . PHE A 1 110 ? 12.898 -16.453 -1.635 1 94 110 PHE A CA 1
ATOM 857 C C . PHE A 1 110 ? 13.594 -17.719 -2.133 1 94 110 PHE A C 1
ATOM 859 O O . PHE A 1 110 ? 12.953 -18.578 -2.758 1 94 110 PHE A O 1
ATOM 866 N N . ARG A 1 111 ? 14.875 -17.922 -1.827 1 92.81 111 ARG A N 1
ATOM 867 C CA . ARG A 1 111 ? 15.547 -19.203 -2.039 1 92.81 111 ARG A CA 1
ATOM 868 C C . ARG A 1 111 ? 15.203 -20.188 -0.937 1 92.81 111 ARG A C 1
ATOM 870 O O . ARG A 1 111 ? 15.234 -21.406 -1.155 1 92.81 111 ARG A O 1
ATOM 877 N N . GLN A 1 112 ? 14.852 -19.656 0.21 1 94.5 112 GLN A N 1
ATOM 878 C CA . GLN A 1 112 ? 14.664 -20.516 1.367 1 94.5 112 GLN A CA 1
ATOM 879 C C . GLN A 1 112 ? 13.25 -20.391 1.93 1 94.5 112 GLN A C 1
ATOM 881 O O . GLN A 1 112 ? 12.688 -21.359 2.443 1 94.5 112 GLN A O 1
ATOM 886 N N . ASP A 1 113 ? 12.742 -19.219 1.893 1 96.12 113 ASP A N 1
ATOM 887 C CA . ASP A 1 113 ? 11.414 -18.969 2.432 1 96.12 113 ASP A CA 1
ATOM 888 C C . ASP A 1 113 ? 10.328 -19.297 1.408 1 96.12 113 ASP A C 1
ATOM 890 O O . ASP A 1 113 ? 10.531 -19.141 0.204 1 96.12 113 ASP A O 1
ATOM 894 N N . PRO A 1 114 ? 9.25 -19.797 1.927 1 97.38 114 PRO A N 1
ATOM 895 C CA . PRO A 1 114 ? 8.164 -20.047 0.969 1 97.38 114 PRO A CA 1
ATOM 896 C C . PRO A 1 114 ? 7.66 -18.766 0.309 1 97.38 114 PRO A C 1
ATOM 898 O O . PRO A 1 114 ? 7.699 -17.688 0.92 1 97.38 114 PRO A O 1
ATOM 901 N N . PRO A 1 115 ? 7.164 -18.891 -0.948 1 97.44 115 PRO A N 1
ATOM 902 C CA . PRO A 1 115 ? 6.602 -17.719 -1.621 1 97.44 115 PRO A CA 1
ATOM 903 C C . PRO A 1 115 ? 5.242 -17.297 -1.056 1 97.44 115 PRO A C 1
ATOM 905 O O . PRO A 1 115 ? 4.613 -18.078 -0.33 1 97.44 115 PRO A O 1
ATOM 908 N N . PRO A 1 116 ? 4.82 -16.078 -1.362 1 98.12 116 PRO A N 1
ATOM 909 C CA . PRO A 1 116 ? 3.424 -15.734 -1.069 1 98.12 116 PRO A CA 1
ATOM 910 C C . PRO A 1 116 ? 2.436 -16.719 -1.699 1 98.12 116 PRO A C 1
ATOM 912 O O . PRO A 1 116 ? 2.74 -17.328 -2.723 1 98.12 116 PRO A O 1
ATOM 915 N N . ASP A 1 117 ? 1.283 -16.812 -1.056 1 98.88 117 ASP A N 1
ATOM 916 C CA . ASP A 1 117 ? 0.256 -17.734 -1.525 1 98.88 117 ASP A CA 1
ATOM 917 C C . ASP A 1 117 ? -0.517 -17.141 -2.703 1 98.88 117 ASP A C 1
ATOM 919 O O . ASP A 1 117 ? -1.04 -17.891 -3.541 1 98.88 117 ASP A O 1
ATOM 923 N N . LEU A 1 118 ? -0.586 -15.812 -2.787 1 98.81 118 LEU A N 1
ATOM 924 C CA . LEU A 1 118 ? -1.36 -15.102 -3.795 1 98.81 118 LEU A CA 1
ATOM 925 C C . LEU A 1 118 ? -0.617 -13.859 -4.273 1 98.81 118 LEU A C 1
ATOM 927 O O . LEU A 1 118 ? -0.098 -13.086 -3.459 1 98.81 118 LEU A O 1
ATOM 931 N N . ALA A 1 119 ? -0.501 -13.688 -5.578 1 98.19 119 ALA A N 1
ATOM 932 C CA . ALA A 1 119 ? -0.073 -12.43 -6.188 1 98.19 119 ALA A CA 1
ATOM 933 C C . ALA A 1 119 ? -1.189 -11.82 -7.027 1 98.19 119 ALA A C 1
ATOM 935 O O . ALA A 1 119 ? -1.988 -12.539 -7.629 1 98.19 119 ALA A O 1
ATOM 936 N N . ILE A 1 120 ? -1.263 -10.508 -7.078 1 96.81 120 ILE A N 1
ATOM 937 C CA . ILE A 1 120 ? -2.211 -9.773 -7.902 1 96.81 120 ILE A CA 1
ATOM 938 C C . ILE A 1 120 ? -1.455 -8.891 -8.898 1 96.81 120 ILE A C 1
ATOM 940 O O . ILE A 1 120 ? -0.488 -8.219 -8.531 1 96.81 120 ILE A O 1
ATOM 944 N N . GLU A 1 121 ? -1.851 -8.977 -10.141 1 93.5 121 GLU A N 1
ATOM 945 C CA . GLU A 1 121 ? -1.367 -8.117 -11.211 1 93.5 121 GLU A CA 1
ATOM 946 C C . GLU A 1 121 ? -2.498 -7.277 -11.797 1 93.5 121 GLU A C 1
ATOM 948 O O . GLU A 1 121 ? -3.533 -7.816 -12.203 1 93.5 121 GLU A O 1
ATOM 953 N N . VAL A 1 122 ? -2.326 -6.008 -11.766 1 91.38 122 VAL A N 1
ATOM 954 C CA . VAL A 1 122 ? -3.281 -5.098 -12.391 1 91.38 122 VAL A CA 1
ATOM 955 C C . VAL A 1 122 ? -2.742 -4.625 -13.742 1 91.38 122 VAL A C 1
ATOM 957 O O . VAL A 1 122 ? -1.758 -3.885 -13.797 1 91.38 122 VAL A O 1
ATOM 960 N N . ASP A 1 123 ? -3.393 -5.109 -14.867 1 85 123 ASP A N 1
ATOM 961 C CA . ASP A 1 123 ? -2.967 -4.828 -16.234 1 85 123 ASP A CA 1
ATOM 962 C C . ASP A 1 123 ? -3.975 -3.932 -16.953 1 85 123 ASP A C 1
ATOM 964 O O . ASP A 1 123 ? -4.781 -4.41 -17.75 1 85 123 ASP A O 1
ATOM 968 N N . ILE A 1 124 ? -4.012 -2.717 -16.75 1 74.12 124 ILE A N 1
ATOM 969 C CA . ILE A 1 124 ? -5.004 -1.858 -17.391 1 74.12 124 ILE A CA 1
ATOM 970 C C . ILE A 1 124 ? -4.539 -1.487 -18.797 1 74.12 124 ILE A C 1
ATOM 972 O O . ILE A 1 124 ? -5.324 -1.521 -19.75 1 74.12 124 ILE A O 1
ATOM 976 N N . THR A 1 125 ? -3.291 -1.071 -19 1 62.97 125 THR A N 1
ATOM 977 C CA . THR A 1 125 ? -2.852 -0.592 -20.297 1 62.97 125 THR A CA 1
ATOM 978 C C . THR A 1 125 ? -1.816 -1.538 -20.906 1 62.97 125 THR A C 1
ATOM 980 O O . THR A 1 125 ? -1.429 -1.384 -22.062 1 62.97 125 THR A O 1
ATOM 983 N N . SER A 1 126 ? -1.323 -2.49 -20.016 1 59.88 126 SER A N 1
ATOM 984 C CA . SER A 1 126 ? -0.28 -3.359 -20.562 1 59.88 126 SER A CA 1
ATOM 985 C C . SER A 1 126 ? -0.557 -4.82 -20.219 1 59.88 126 SER A C 1
ATOM 987 O O . SER A 1 126 ? -1.297 -5.125 -19.281 1 59.88 126 SER A O 1
ATOM 989 N N . THR A 1 127 ? -0.205 -5.598 -21.203 1 60.12 127 THR A N 1
ATOM 990 C CA . THR A 1 127 ? -0.436 -7.023 -20.984 1 60.12 127 THR A CA 1
ATOM 991 C C . THR A 1 127 ? 0.689 -7.641 -20.156 1 60.12 127 THR A C 1
ATOM 993 O O . THR A 1 127 ? 1.866 -7.359 -20.406 1 60.12 127 THR A O 1
ATOM 996 N N . SER A 1 128 ? 0.374 -8.188 -18.969 1 61.28 128 SER A N 1
ATOM 997 C CA . SER A 1 128 ? 1.254 -8.914 -18.062 1 61.28 128 SER A CA 1
ATOM 998 C C . SER A 1 128 ? 1.6 -10.297 -18.609 1 61.28 128 SER A C 1
ATOM 1000 O O . SER A 1 128 ? 2.254 -11.086 -17.922 1 61.28 128 SER A O 1
ATOM 1002 N N . LEU A 1 129 ? 1.447 -10.562 -19.781 1 62.12 129 LEU A N 1
ATOM 1003 C CA . LEU A 1 129 ? 1.588 -11.938 -20.234 1 62.12 129 LEU A CA 1
ATOM 1004 C C . LEU A 1 129 ? 3.039 -12.391 -20.156 1 62.12 129 LEU A C 1
ATOM 1006 O O . LEU A 1 129 ? 3.311 -13.586 -19.969 1 62.12 129 LEU A O 1
ATOM 1010 N N . THR A 1 130 ? 3.803 -11.492 -20.094 1 75.25 130 THR A N 1
ATOM 1011 C CA . THR A 1 130 ? 5.211 -11.867 -20.047 1 75.25 130 THR A CA 1
ATOM 1012 C C . THR A 1 130 ? 5.656 -12.102 -18.609 1 75.25 130 THR A C 1
ATOM 1014 O O . THR A 1 130 ? 6.707 -12.703 -18.359 1 75.25 130 THR A O 1
ATOM 1017 N N . ARG A 1 131 ? 4.766 -11.773 -17.672 1 89.88 131 ARG A N 1
ATOM 1018 C CA . ARG A 1 131 ? 5.148 -11.906 -16.266 1 89.88 131 ARG A CA 1
ATOM 1019 C C . ARG A 1 131 ? 4.656 -13.227 -15.695 1 89.88 131 ARG A C 1
ATOM 1021 O O . ARG A 1 131 ? 5.23 -13.734 -14.727 1 89.88 131 ARG A O 1
ATOM 1028 N N . ARG A 1 132 ? 3.719 -13.781 -16.359 1 92.25 132 ARG A N 1
ATOM 1029 C CA . ARG A 1 132 ? 3.086 -14.992 -15.852 1 92.25 132 ARG A CA 1
ATOM 1030 C C . ARG A 1 132 ? 4.109 -16.109 -15.68 1 92.25 132 ARG A C 1
ATOM 1032 O O . ARG A 1 132 ? 4.152 -16.766 -14.633 1 92.25 132 ARG A O 1
ATOM 1039 N N . PRO A 1 133 ? 5.012 -16.312 -16.594 1 93.56 133 PRO A N 1
ATOM 1040 C CA . PRO A 1 133 ? 6.004 -17.375 -16.438 1 93.56 133 PRO A CA 1
ATOM 1041 C C . PRO A 1 133 ? 6.93 -17.141 -15.25 1 93.56 133 PRO A C 1
ATOM 1043 O O . PRO A 1 133 ? 7.438 -18.109 -14.664 1 93.56 133 PRO A O 1
ATOM 1046 N N . ILE A 1 134 ? 7.164 -15.938 -14.914 1 95.75 134 ILE A N 1
ATOM 1047 C CA . ILE A 1 134 ? 8.016 -15.641 -13.766 1 95.75 134 ILE A CA 1
ATOM 1048 C C . ILE A 1 134 ? 7.348 -16.125 -12.484 1 95.75 134 ILE A C 1
ATOM 1050 O O . ILE A 1 134 ? 7.973 -16.812 -11.672 1 95.75 134 ILE A O 1
ATOM 1054 N N . TYR A 1 135 ? 6.074 -15.844 -12.344 1 97.25 135 TYR A N 1
ATOM 1055 C CA . TYR A 1 135 ? 5.332 -16.297 -11.172 1 97.25 135 TYR A CA 1
ATOM 1056 C C . TYR A 1 135 ? 5.316 -17.812 -11.086 1 97.25 135 TYR A C 1
ATOM 1058 O O . TYR A 1 135 ? 5.43 -18.375 -10 1 97.25 135 TYR A O 1
ATOM 1066 N N . GLN A 1 136 ? 5.184 -18.453 -12.258 1 97.06 136 GLN A N 1
ATOM 1067 C CA . GLN A 1 136 ? 5.215 -19.906 -12.312 1 97.06 136 GLN A CA 1
ATOM 1068 C C . GLN A 1 136 ? 6.543 -20.453 -11.797 1 97.06 136 GLN A C 1
ATOM 1070 O O . GLN A 1 136 ? 6.566 -21.375 -10.969 1 97.06 136 GLN A O 1
ATOM 1075 N N . THR A 1 137 ? 7.578 -19.844 -12.234 1 96.56 137 THR A N 1
ATOM 1076 C CA . THR A 1 137 ? 8.914 -20.281 -11.867 1 96.56 137 THR A CA 1
ATOM 1077 C C . THR A 1 137 ? 9.172 -20.078 -10.383 1 96.56 137 THR A C 1
ATOM 1079 O O . THR A 1 137 ? 9.867 -20.859 -9.742 1 96.56 137 THR A O 1
ATOM 1082 N N . LEU A 1 138 ? 8.586 -19.031 -9.82 1 97.12 138 LEU A N 1
ATOM 1083 C CA . LEU A 1 138 ? 8.766 -18.719 -8.406 1 97.12 138 LEU A CA 1
ATOM 1084 C C . LEU A 1 138 ? 7.797 -19.516 -7.543 1 97.12 138 LEU A C 1
ATOM 1086 O O . LEU A 1 138 ? 7.781 -19.359 -6.32 1 97.12 138 LEU A O 1
ATOM 1090 N N . ASP A 1 139 ? 6.887 -20.312 -8.117 1 97.56 139 ASP A N 1
ATOM 1091 C CA . ASP A 1 139 ? 6.008 -21.281 -7.465 1 97.56 139 ASP A CA 1
ATOM 1092 C C . ASP A 1 139 ? 4.938 -20.578 -6.633 1 97.56 139 ASP A C 1
ATOM 1094 O O . ASP A 1 139 ? 4.598 -21.031 -5.539 1 97.56 139 ASP A O 1
ATOM 1098 N N . ILE A 1 140 ? 4.492 -19.438 -7.145 1 98.38 140 ILE A N 1
ATOM 1099 C CA . ILE A 1 140 ? 3.369 -18.766 -6.484 1 98.38 140 ILE A CA 1
ATOM 1100 C C . ILE A 1 140 ? 2.09 -19.578 -6.719 1 98.38 140 ILE A C 1
ATOM 1102 O O . ILE A 1 140 ? 1.659 -19.75 -7.863 1 98.38 140 ILE A O 1
ATOM 1106 N N . PRO A 1 141 ? 1.405 -19.984 -5.734 1 98.69 141 PRO A N 1
ATOM 1107 C CA . PRO A 1 141 ? 0.304 -20.938 -5.883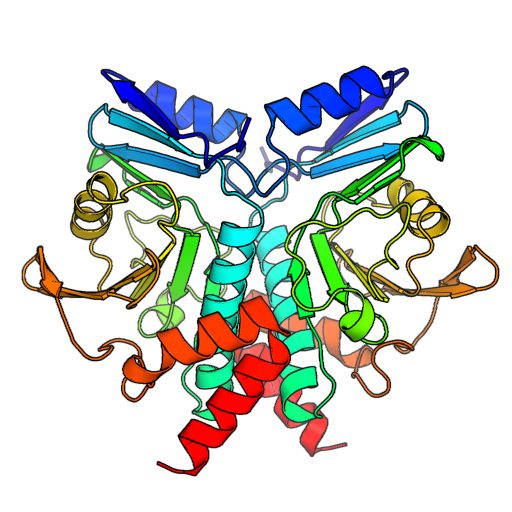 1 98.69 141 PRO A CA 1
ATOM 1108 C C . PRO A 1 141 ? -0.864 -20.375 -6.684 1 98.69 141 PRO A C 1
ATOM 1110 O O . PRO A 1 141 ? -1.536 -21.109 -7.406 1 98.69 141 PRO A O 1
ATOM 1113 N N . GLU A 1 142 ? -1.136 -19.109 -6.531 1 98.88 142 GLU A N 1
ATOM 1114 C CA . GLU A 1 142 ? -2.291 -18.516 -7.191 1 98.88 142 GLU A CA 1
ATOM 1115 C C . GLU A 1 142 ? -1.979 -17.094 -7.68 1 98.88 142 GLU A C 1
ATOM 1117 O O . GLU A 1 142 ? -1.325 -16.328 -6.977 1 98.88 142 GLU A O 1
ATOM 1122 N N . LEU A 1 143 ? -2.41 -16.766 -8.914 1 98 143 LEU A N 1
ATOM 1123 C CA . LEU A 1 143 ? -2.252 -15.453 -9.523 1 98 143 LEU A CA 1
ATOM 1124 C C . LEU A 1 143 ? -3.604 -14.875 -9.93 1 98 143 LEU A C 1
ATOM 1126 O O . LEU A 1 143 ? -4.402 -15.555 -10.578 1 98 143 LEU A O 1
ATOM 1130 N N . TRP A 1 144 ? -3.918 -13.641 -9.445 1 97.06 144 TRP A N 1
ATOM 1131 C CA . TRP A 1 144 ? -5.055 -12.859 -9.922 1 97.06 144 TRP A CA 1
ATOM 1132 C C . TRP A 1 144 ? -4.598 -11.766 -10.883 1 97.06 144 TRP A C 1
ATOM 1134 O O . TRP A 1 144 ? -3.654 -11.031 -10.586 1 97.06 144 TRP A O 1
ATOM 1144 N N . ARG A 1 145 ? -5.238 -11.75 -12 1 94.56 145 ARG A N 1
ATOM 1145 C CA . ARG A 1 145 ? -4.934 -10.711 -12.984 1 94.56 145 ARG A CA 1
ATOM 1146 C C . ARG A 1 145 ? -6.16 -9.852 -13.266 1 94.56 145 ARG A C 1
ATOM 1148 O O . ARG A 1 145 ? -7.211 -10.359 -13.656 1 94.56 145 ARG A O 1
ATOM 1155 N N . TRP A 1 146 ? -5.984 -8.547 -13.031 1 93.44 146 TRP A N 1
ATOM 1156 C CA . TRP A 1 146 ? -7.027 -7.578 -13.352 1 93.44 146 TRP A CA 1
ATOM 1157 C C . TRP A 1 146 ? -6.664 -6.789 -14.609 1 93.44 146 TRP A C 1
ATOM 1159 O O . TRP A 1 146 ? -5.781 -5.926 -14.57 1 93.44 146 TRP A O 1
ATOM 1169 N N . ALA A 1 147 ? -7.281 -7.043 -15.695 1 85.44 147 ALA A N 1
ATOM 1170 C CA . ALA A 1 147 ? -7.113 -6.316 -16.953 1 85.44 147 ALA A CA 1
ATOM 1171 C C . ALA A 1 147 ? -8.422 -5.648 -17.375 1 85.44 147 ALA A C 1
ATOM 1173 O O . ALA A 1 147 ? -8.766 -5.648 -18.562 1 85.44 147 ALA A O 1
ATOM 1174 N N . GLY A 1 148 ? -8.984 -5.223 -16.422 1 78.38 148 GLY A N 1
ATOM 1175 C CA . GLY A 1 148 ? -10.344 -4.77 -16.672 1 78.38 148 GLY A CA 1
ATOM 1176 C C . GLY A 1 148 ? -11.391 -5.816 -16.359 1 78.38 148 GLY A C 1
ATOM 1177 O O . GLY A 1 148 ? -11.242 -6.59 -15.414 1 78.38 148 GLY A O 1
ATOM 1178 N N . GLU A 1 149 ? -12.484 -5.836 -16.969 1 73.19 149 GLU A N 1
ATOM 1179 C CA . GLU A 1 149 ? -13.547 -6.805 -16.719 1 73.19 149 GLU A CA 1
ATOM 1180 C C . GLU A 1 149 ? -13.445 -7.98 -17.688 1 73.19 149 GLU A C 1
ATOM 1182 O O . GLU A 1 149 ? -13.273 -7.789 -18.891 1 73.19 149 GLU A O 1
ATOM 1187 N N . PRO A 1 150 ? -13.32 -9.305 -16.953 1 83.62 150 PRO A N 1
ATOM 1188 C CA . PRO A 1 150 ? -13.391 -9.781 -15.578 1 83.62 150 PRO A CA 1
ATOM 1189 C C . PRO A 1 150 ? -12.023 -10.055 -14.969 1 83.62 150 PRO A C 1
ATOM 1191 O O . PRO A 1 150 ? -11.031 -10.18 -15.695 1 83.62 150 PRO A O 1
ATOM 1194 N N . LEU A 1 151 ? -11.945 -10.195 -13.602 1 91.69 151 LEU A N 1
ATOM 1195 C CA . LEU A 1 151 ? -10.742 -10.68 -12.93 1 91.69 151 LEU A CA 1
ATOM 1196 C C . LEU A 1 151 ? -10.461 -12.133 -13.305 1 91.69 151 LEU A C 1
ATOM 1198 O O . LEU A 1 151 ? -11.367 -12.961 -13.312 1 91.69 151 LEU A O 1
ATOM 1202 N N . ALA A 1 152 ? -9.266 -12.414 -13.719 1 94 152 ALA A N 1
ATOM 1203 C CA . ALA A 1 152 ? -8.859 -13.781 -14.016 1 94 152 ALA A CA 1
ATOM 1204 C C . ALA A 1 152 ? -8.102 -14.398 -12.844 1 94 152 ALA A C 1
ATOM 1206 O O . ALA A 1 152 ? -7.219 -13.766 -12.258 1 94 152 ALA A O 1
ATOM 1207 N N . VAL A 1 153 ? -8.516 -15.633 -12.516 1 97 153 VAL A N 1
ATOM 1208 C CA . VAL A 1 153 ? -7.844 -16.406 -11.469 1 97 153 VAL A CA 1
ATOM 1209 C C . VAL A 1 153 ? -7.047 -17.547 -12.094 1 97 153 VAL A C 1
ATOM 1211 O O . VAL A 1 153 ? -7.551 -18.25 -12.961 1 97 153 VAL A O 1
ATOM 1214 N N . PHE A 1 154 ? -5.797 -17.688 -11.664 1 97.88 154 PHE A N 1
ATOM 1215 C CA . PHE A 1 154 ? -4.969 -18.781 -12.117 1 97.88 154 PHE A CA 1
ATOM 1216 C C . PHE A 1 154 ? -4.438 -19.594 -10.938 1 97.88 154 PHE A C 1
ATOM 1218 O O . PHE A 1 154 ? -3.934 -19.016 -9.969 1 97.88 154 PHE A O 1
ATOM 1225 N N . HIS A 1 155 ? -4.555 -20.953 -11.016 1 98.69 155 HIS A N 1
ATOM 1226 C CA . HIS A 1 155 ? -3.93 -21.875 -10.062 1 98.69 155 HIS A CA 1
ATOM 1227 C C . HIS A 1 155 ? -2.643 -22.453 -10.633 1 98.69 155 HIS A C 1
ATOM 1229 O O . HIS A 1 155 ? -2.588 -22.828 -11.812 1 98.69 155 HIS A O 1
ATOM 1235 N N . LEU A 1 156 ? -1.608 -22.516 -9.773 1 98.56 156 LEU A N 1
ATOM 1236 C CA . LEU A 1 156 ? -0.411 -23.25 -10.172 1 98.56 156 LEU A CA 1
ATOM 1237 C C . LEU A 1 156 ? -0.61 -24.75 -10.008 1 98.56 156 LEU A C 1
ATOM 1239 O O . LEU A 1 156 ? -0.833 -25.234 -8.891 1 98.56 156 LEU A O 1
ATOM 1243 N N . VAL A 1 157 ? -0.64 -25.516 -11.117 1 98.06 157 VAL A N 1
ATOM 1244 C CA . VAL A 1 157 ? -0.787 -26.953 -11.141 1 98.06 157 VAL A CA 1
ATOM 1245 C C . VAL A 1 157 ? 0.358 -27.578 -11.938 1 98.06 157 VAL A C 1
ATOM 1247 O O . VAL A 1 157 ? 0.496 -27.328 -13.133 1 98.06 157 VAL A O 1
ATOM 1250 N N . ASP A 1 158 ? 1.131 -28.375 -11.289 1 97.12 158 ASP A N 1
ATOM 1251 C CA . ASP A 1 158 ? 2.262 -29.047 -11.914 1 97.12 158 ASP A CA 1
ATOM 1252 C C . ASP A 1 158 ? 3.16 -28.062 -12.648 1 97.12 158 ASP A C 1
ATOM 1254 O O . ASP A 1 158 ? 3.49 -28.266 -13.82 1 97.12 158 ASP A O 1
ATOM 1258 N N . GLY A 1 159 ? 3.355 -26.969 -12.039 1 96.25 159 GLY A N 1
ATOM 1259 C CA . GLY A 1 159 ? 4.324 -26 -12.539 1 96.25 159 GLY A CA 1
ATOM 1260 C C . GLY A 1 159 ? 3.756 -25.078 -13.594 1 96.25 159 GLY A C 1
ATOM 1261 O O . GLY A 1 159 ? 4.477 -24.25 -14.141 1 96.25 159 GLY A O 1
ATOM 1262 N N . GLN A 1 160 ? 2.395 -25.172 -13.836 1 97.06 160 GLN A N 1
ATOM 1263 C CA . GLN A 1 160 ? 1.762 -24.344 -14.844 1 97.06 160 GLN A CA 1
ATOM 1264 C C . GLN A 1 160 ? 0.488 -23.688 -14.305 1 97.06 160 GLN A C 1
ATOM 1266 O O . GLN A 1 160 ? -0.279 -24.328 -13.586 1 97.06 160 GLN A O 1
ATOM 1271 N N . TYR A 1 161 ? 0.298 -22.422 -14.719 1 97.38 161 TYR A N 1
ATOM 1272 C CA . TYR A 1 161 ? -0.934 -21.75 -14.312 1 97.38 161 TYR A CA 1
ATOM 1273 C C . TYR A 1 161 ? -2.115 -22.234 -15.148 1 97.38 161 TYR A C 1
ATOM 1275 O O . TYR A 1 161 ? -2.037 -22.297 -16.375 1 97.38 161 TYR A O 1
ATOM 1283 N N . GLN A 1 162 ? -3.145 -22.578 -14.5 1 98.19 162 GLN A N 1
ATOM 1284 C CA . GLN A 1 162 ? -4.41 -22.953 -15.133 1 98.19 162 GLN A CA 1
ATOM 1285 C C . GLN A 1 162 ? -5.535 -22.016 -14.688 1 98.19 162 GLN A C 1
ATOM 1287 O O . GLN A 1 162 ? -5.645 -21.688 -13.508 1 98.19 162 GLN A O 1
ATOM 1292 N N . PRO A 1 163 ? -6.336 -21.562 -15.711 1 97.12 163 PRO A N 1
ATOM 1293 C CA . PRO A 1 163 ? -7.465 -20.719 -15.328 1 97.12 163 PRO A CA 1
ATOM 1294 C C . PRO A 1 163 ? -8.414 -21.406 -14.352 1 97.12 163 PRO A C 1
ATOM 1296 O O . PRO A 1 163 ? -8.633 -22.625 -14.453 1 97.12 163 PRO A O 1
ATOM 1299 N N . ALA A 1 164 ? -8.945 -20.641 -13.406 1 97.44 164 ALA A N 1
ATOM 1300 C CA . ALA A 1 164 ? -9.875 -21.141 -12.398 1 97.44 164 ALA A CA 1
ATOM 1301 C C . ALA A 1 164 ? -11.023 -20.156 -12.172 1 97.44 164 ALA A C 1
ATOM 1303 O O . ALA A 1 164 ? -10.922 -18.984 -12.523 1 97.44 164 ALA A O 1
ATOM 1304 N N . GLN A 1 165 ? -12.148 -20.656 -11.586 1 96 165 GLN A N 1
ATOM 1305 C CA . GLN A 1 165 ? -13.328 -19.828 -11.367 1 96 165 GLN A CA 1
ATOM 1306 C C . GLN A 1 165 ? -13.406 -19.344 -9.914 1 96 165 GLN A C 1
ATOM 1308 O O . GLN A 1 165 ? -14.125 -18.391 -9.609 1 96 165 GLN A O 1
ATOM 1313 N N . ALA A 1 166 ? -12.711 -20.109 -9.078 1 97.25 166 ALA A N 1
ATOM 1314 C CA . ALA A 1 166 ? -12.711 -19.781 -7.656 1 97.25 166 ALA A CA 1
ATOM 1315 C C . ALA A 1 166 ? -11.289 -19.781 -7.098 1 97.25 166 ALA A C 1
ATOM 1317 O O . ALA A 1 166 ? -10.375 -20.344 -7.699 1 97.25 166 ALA A O 1
ATOM 1318 N N . SER A 1 167 ? -11.102 -19.062 -6 1 98.12 167 SER A N 1
ATOM 1319 C CA . SER A 1 167 ? -9.797 -19.062 -5.336 1 98.12 167 SER A CA 1
ATOM 1320 C C . SER A 1 167 ? -9.578 -20.328 -4.535 1 98.12 167 SER A C 1
ATOM 1322 O O . SER A 1 167 ? -10.5 -20.828 -3.873 1 98.12 167 SER A O 1
ATOM 1324 N N . ARG A 1 168 ? -8.445 -20.891 -4.633 1 98.06 168 ARG A N 1
ATOM 1325 C CA . ARG A 1 168 ? -8.062 -22.031 -3.814 1 98.06 168 ARG A CA 1
ATOM 1326 C C . ARG A 1 168 ? -7.41 -21.594 -2.512 1 98.06 168 ARG A C 1
ATOM 1328 O O . ARG A 1 168 ? -7.551 -22.25 -1.482 1 98.06 168 ARG A O 1
ATOM 1335 N N . VAL A 1 169 ? -6.727 -20.438 -2.516 1 98.25 169 VAL A N 1
ATOM 1336 C CA . VAL A 1 169 ? -5.992 -19.969 -1.347 1 98.25 169 VAL A CA 1
ATOM 1337 C C . VAL A 1 169 ? -6.93 -19.188 -0.427 1 98.25 169 VAL A C 1
ATOM 1339 O O . VAL A 1 169 ? -6.609 -18.969 0.743 1 98.25 169 VAL A O 1
ATOM 1342 N N . LEU A 1 170 ? -8.039 -18.719 -0.955 1 98.31 170 LEU A N 1
ATOM 1343 C CA . LEU A 1 170 ? -9.109 -18.062 -0.199 1 98.31 170 LEU A CA 1
ATOM 1344 C C . LEU A 1 170 ? -10.438 -18.781 -0.432 1 98.31 170 LEU A C 1
ATOM 1346 O O . LEU A 1 170 ? -11.359 -18.203 -1.027 1 98.31 170 LEU A O 1
ATOM 1350 N N . PRO A 1 171 ? -10.516 -20 0.113 1 96.94 171 PRO A N 1
ATOM 1351 C CA . PRO A 1 171 ? -11.766 -20.734 -0.114 1 96.94 171 PRO A CA 1
ATOM 1352 C C . PRO A 1 171 ? -12.992 -19.953 0.36 1 96.94 171 PRO A C 1
ATOM 1354 O O . PRO A 1 171 ? -13.047 -19.531 1.513 1 96.94 171 PRO A O 1
ATOM 1357 N N . GLY A 1 172 ? -13.945 -19.734 -0.521 1 95.38 172 GLY A N 1
ATOM 1358 C CA . GLY A 1 172 ? -15.18 -19.047 -0.181 1 95.38 172 GLY A CA 1
ATOM 1359 C C . GLY A 1 172 ? -15.172 -17.594 -0.577 1 95.38 172 GLY A C 1
ATOM 1360 O O . GLY A 1 172 ? -16.203 -16.922 -0.519 1 95.38 172 GLY A O 1
ATOM 1361 N N . PHE A 1 173 ? -14.008 -17 -0.873 1 97.31 173 PHE A N 1
ATOM 1362 C CA . PHE A 1 173 ? -13.953 -15.625 -1.345 1 97.31 173 PHE A CA 1
ATOM 1363 C C . PHE A 1 173 ? -14.773 -15.461 -2.621 1 97.31 173 PHE A C 1
ATOM 1365 O O . PHE A 1 173 ? -14.609 -16.234 -3.57 1 97.31 173 PHE A O 1
ATOM 1372 N N . PRO A 1 174 ? -15.633 -14.508 -2.721 1 95.88 174 PRO A N 1
ATOM 1373 C CA . PRO A 1 174 ? -16.562 -14.398 -3.848 1 95.88 174 PRO A CA 1
ATOM 1374 C C . PRO A 1 174 ? -15.93 -13.734 -5.066 1 95.88 174 PRO A C 1
ATOM 1376 O O . PRO A 1 174 ? -16.328 -12.625 -5.445 1 95.88 174 PRO A O 1
ATOM 1379 N N . VAL A 1 175 ? -15.086 -14.445 -5.73 1 95.19 175 VAL A N 1
ATOM 1380 C CA . VAL A 1 175 ? -14.336 -13.945 -6.875 1 95.19 175 VAL A CA 1
ATOM 1381 C C . VAL A 1 175 ? -15.305 -13.438 -7.941 1 95.19 175 VAL A C 1
ATOM 1383 O O . VAL A 1 175 ? -15.023 -12.445 -8.617 1 95.19 175 VAL A O 1
ATOM 1386 N N . GLN A 1 176 ? -16.453 -14.023 -8.094 1 92.62 176 GLN A N 1
ATOM 1387 C CA . GLN A 1 176 ? -17.406 -13.703 -9.141 1 92.62 176 GLN A CA 1
ATOM 1388 C C . GLN A 1 176 ? -17.969 -12.297 -8.961 1 92.62 176 GLN A C 1
ATOM 1390 O O . GLN A 1 176 ? -18.484 -11.695 -9.914 1 92.62 176 GLN A O 1
ATOM 1395 N N . TYR A 1 177 ? -17.875 -11.766 -7.773 1 93.94 177 TYR A N 1
ATOM 1396 C CA . TYR A 1 177 ? -18.438 -10.453 -7.504 1 93.94 177 TYR A CA 1
ATOM 1397 C C . TYR A 1 177 ? -17.359 -9.375 -7.574 1 93.94 177 TYR A C 1
ATOM 1399 O O . TYR A 1 177 ? -17.656 -8.18 -7.473 1 93.94 177 TYR A O 1
ATOM 1407 N N . LEU A 1 178 ? -16.109 -9.742 -7.777 1 94.25 178 LEU A N 1
ATOM 1408 C CA . LEU A 1 178 ? -14.992 -8.805 -7.656 1 94.25 178 LEU A CA 1
ATOM 1409 C C . LEU A 1 178 ? -15.086 -7.715 -8.719 1 94.25 178 LEU A C 1
ATOM 1411 O O . LEU A 1 178 ? -14.773 -6.551 -8.445 1 94.25 178 LEU A O 1
ATOM 1415 N N . THR A 1 179 ? -15.477 -8.125 -9.93 1 93.81 179 THR A N 1
ATOM 1416 C CA . THR A 1 179 ? -15.578 -7.133 -10.992 1 93.81 179 THR A CA 1
ATOM 1417 C C . THR A 1 179 ? -16.562 -6.027 -10.602 1 93.81 179 THR A C 1
ATOM 1419 O O . THR A 1 179 ? -16.25 -4.844 -10.711 1 93.81 179 THR A O 1
ATOM 1422 N N . GLU A 1 180 ? -17.719 -6.441 -10.156 1 94.94 180 GLU A N 1
ATOM 1423 C CA . GLU A 1 180 ? -18.719 -5.477 -9.734 1 94.94 180 GLU A CA 1
ATOM 1424 C C . GLU A 1 180 ? -18.234 -4.637 -8.562 1 94.94 180 GLU A C 1
ATOM 1426 O O . GLU A 1 180 ? -18.453 -3.428 -8.516 1 94.94 180 GLU A O 1
ATOM 1431 N N . LEU A 1 181 ? -17.594 -5.254 -7.609 1 97.06 181 LEU A N 1
ATOM 1432 C CA . LEU A 1 181 ? -17.109 -4.562 -6.422 1 97.06 181 LEU A CA 1
ATOM 1433 C C . LEU A 1 181 ? -16.047 -3.537 -6.793 1 97.06 181 LEU A C 1
ATOM 1435 O O . LEU A 1 181 ? -16.047 -2.418 -6.273 1 97.06 181 LEU A O 1
ATOM 1439 N N . VAL A 1 182 ? -15.125 -3.914 -7.699 1 95.44 182 VAL A N 1
ATOM 1440 C CA . VAL A 1 182 ? -14.055 -3.01 -8.125 1 95.44 182 VAL A CA 1
ATOM 1441 C C . VAL A 1 182 ? -14.648 -1.826 -8.883 1 95.44 182 VAL A C 1
ATOM 1443 O O . VAL A 1 182 ? -14.266 -0.678 -8.656 1 95.44 182 VAL A O 1
ATOM 1446 N N . LEU A 1 183 ? -15.625 -2.084 -9.766 1 93.81 183 LEU A N 1
ATOM 1447 C CA . LEU A 1 183 ? -16.281 -1.009 -10.508 1 93.81 183 LEU A CA 1
ATOM 1448 C C . LEU A 1 183 ? -17.016 -0.064 -9.562 1 93.81 183 LEU A C 1
ATOM 1450 O O . LEU A 1 183 ? -16.922 1.158 -9.711 1 93.81 183 LEU A O 1
ATOM 1454 N N . LEU A 1 184 ? -17.688 -0.648 -8.578 1 96.12 184 LEU A N 1
ATOM 1455 C CA . LEU A 1 184 ? -18.391 0.167 -7.59 1 96.12 184 LEU A CA 1
ATOM 1456 C C . LEU A 1 184 ? -17.422 1.063 -6.836 1 96.12 184 LEU A C 1
ATOM 1458 O O . LEU A 1 184 ? -17.641 2.273 -6.73 1 96.12 184 LEU A O 1
ATOM 1462 N N . GLY A 1 185 ? -16.344 0.479 -6.336 1 95.94 185 GLY A N 1
ATOM 1463 C CA . GLY A 1 185 ? -15.375 1.217 -5.539 1 95.94 185 GLY A CA 1
ATOM 1464 C C . GLY A 1 185 ? -14.68 2.324 -6.316 1 95.94 185 GLY A C 1
ATOM 1465 O O . GLY A 1 185 ? -14.445 3.41 -5.777 1 95.94 185 GLY A O 1
ATOM 1466 N N . THR A 1 186 ? -14.328 2.051 -7.586 1 91.75 186 THR A N 1
ATOM 1467 C CA . THR A 1 186 ? -13.609 3.027 -8.398 1 91.75 186 THR A CA 1
ATOM 1468 C C . THR A 1 186 ? -14.539 4.164 -8.828 1 91.75 186 THR A C 1
ATOM 1470 O O . THR A 1 186 ? -14.094 5.301 -8.992 1 91.75 186 THR A O 1
ATOM 1473 N N . ARG A 1 187 ? -15.82 3.953 -8.922 1 93.06 187 ARG A N 1
ATOM 1474 C CA . ARG A 1 187 ? -16.781 4.965 -9.336 1 93.06 187 ARG A CA 1
ATOM 1475 C C . ARG A 1 187 ? -17.281 5.766 -8.141 1 93.06 187 ARG A C 1
ATOM 1477 O O . ARG A 1 187 ? -17.844 6.852 -8.297 1 93.06 187 ARG A O 1
ATOM 1484 N N . THR A 1 188 ? -17.172 5.195 -6.965 1 95.69 188 THR A N 1
ATOM 1485 C CA . THR A 1 188 ? -17.625 5.855 -5.742 1 95.69 188 THR A CA 1
ATOM 1486 C C . THR A 1 188 ? -16.469 5.938 -4.73 1 95.69 188 THR A C 1
ATOM 1488 O O . THR A 1 188 ? -15.547 6.73 -4.898 1 95.69 188 THR A O 1
ATOM 1491 N N . THR A 1 189 ? -16.5 4.984 -3.723 1 96.69 189 THR A N 1
ATOM 1492 C CA . THR A 1 189 ? -15.43 4.938 -2.732 1 96.69 189 THR A CA 1
ATOM 1493 C C . THR A 1 189 ? -15.086 3.496 -2.377 1 96.69 189 THR A C 1
ATOM 1495 O O . THR A 1 189 ? -15.914 2.6 -2.516 1 96.69 189 THR A O 1
ATOM 1498 N N . HIS A 1 190 ? -13.836 3.291 -1.942 1 97.25 190 HIS A N 1
ATOM 1499 C CA . HIS A 1 190 ? -13.398 1.958 -1.539 1 97.25 190 HIS A CA 1
ATOM 1500 C C . HIS A 1 190 ? -14.25 1.419 -0.398 1 97.25 190 HIS A C 1
ATOM 1502 O O . HIS A 1 190 ? -14.695 0.269 -0.438 1 97.25 190 HIS A O 1
ATOM 1508 N N . PRO A 1 191 ? -14.594 2.252 0.583 1 97.69 191 PRO A N 1
ATOM 1509 C CA . PRO A 1 191 ? -15.406 1.715 1.677 1 97.69 191 PRO A CA 1
ATOM 1510 C C . PRO A 1 191 ? -16.781 1.234 1.211 1 97.69 191 PRO A C 1
ATOM 1512 O O . PRO A 1 191 ? -17.312 0.272 1.761 1 97.69 191 PRO A O 1
ATOM 1515 N N . ARG A 1 192 ? -17.312 1.865 0.225 1 97.12 192 ARG A N 1
ATOM 1516 C CA . ARG A 1 192 ? -18.609 1.421 -0.29 1 97.12 192 ARG A CA 1
ATOM 1517 C C . ARG A 1 192 ? -18.5 0.027 -0.899 1 97.12 192 ARG A C 1
ATOM 1519 O O . ARG A 1 192 ? -19.406 -0.79 -0.753 1 97.12 192 ARG A O 1
ATOM 1526 N N . ALA A 1 193 ? -17.438 -0.216 -1.63 1 97.94 193 ALA A N 1
ATOM 1527 C CA . ALA A 1 193 ? -17.219 -1.548 -2.182 1 97.94 193 ALA A CA 1
ATOM 1528 C C . ALA A 1 193 ? -17.062 -2.582 -1.071 1 97.94 193 ALA A C 1
ATOM 1530 O O . ALA A 1 193 ? -17.578 -3.697 -1.177 1 97.94 193 ALA A O 1
ATOM 1531 N N . VAL A 1 194 ? -16.359 -2.266 0 1 98.19 194 VAL A N 1
ATOM 1532 C CA . VAL A 1 194 ? -16.156 -3.174 1.125 1 98.19 194 VAL A CA 1
ATOM 1533 C C . VAL A 1 194 ? -17.5 -3.465 1.801 1 98.19 194 VAL A C 1
ATOM 1535 O O . VAL A 1 194 ? -17.781 -4.609 2.16 1 98.19 194 VAL A O 1
ATOM 1538 N N . GLN A 1 195 ? -18.297 -2.428 1.932 1 97.19 195 GLN A N 1
ATOM 1539 C CA . GLN A 1 195 ? -19.625 -2.613 2.506 1 97.19 195 GLN A CA 1
ATOM 1540 C C . GLN A 1 195 ? -20.469 -3.564 1.656 1 97.19 195 GLN A C 1
ATOM 1542 O O . GLN A 1 195 ? -21.156 -4.438 2.189 1 97.19 195 GLN A O 1
ATOM 1547 N N . ARG A 1 196 ? -20.406 -3.375 0.364 1 97.44 196 ARG A N 1
ATOM 1548 C CA . ARG A 1 196 ? -21.141 -4.258 -0.539 1 97.44 196 ARG A CA 1
ATOM 1549 C C . ARG A 1 196 ? -20.641 -5.695 -0.418 1 97.44 196 ARG A C 1
ATOM 1551 O O . ARG A 1 196 ? -21.438 -6.637 -0.486 1 97.44 196 ARG A O 1
ATOM 1558 N N . LEU A 1 197 ? -19.344 -5.875 -0.26 1 97.62 197 LEU A N 1
ATOM 1559 C CA . LEU A 1 197 ? -18.797 -7.211 -0.039 1 97.62 197 LEU A CA 1
ATOM 1560 C C . LEU A 1 197 ? -19.391 -7.84 1.22 1 97.62 197 LEU A C 1
ATOM 1562 O O . LEU A 1 197 ? -19.781 -9 1.208 1 97.62 197 LEU A O 1
ATOM 1566 N N . ARG A 1 198 ? -19.453 -7.113 2.27 1 95.69 198 ARG A N 1
ATOM 1567 C CA . ARG A 1 198 ? -20 -7.605 3.531 1 95.69 198 ARG A CA 1
ATOM 1568 C C . ARG A 1 198 ? -21.453 -8.047 3.363 1 95.69 198 ARG A C 1
ATOM 1570 O O . ARG A 1 198 ? -21.844 -9.109 3.861 1 95.69 198 ARG A O 1
ATOM 1577 N N . GLU A 1 199 ? -22.219 -7.23 2.637 1 94.88 199 GLU A N 1
ATOM 1578 C CA . GLU A 1 199 ? -23.609 -7.547 2.369 1 94.88 199 GLU A CA 1
ATOM 1579 C C . GLU A 1 199 ? -23.75 -8.828 1.552 1 94.88 199 GLU A C 1
ATOM 1581 O O . GLU A 1 199 ? -24.656 -9.625 1.784 1 94.88 199 GLU A O 1
ATOM 1586 N N . THR A 1 200 ? -22.844 -8.961 0.588 1 91.69 200 THR A N 1
ATOM 1587 C CA . THR A 1 200 ? -22.844 -10.141 -0.27 1 91.69 200 THR A CA 1
ATOM 1588 C C . THR A 1 200 ? -22.562 -11.406 0.545 1 91.69 200 THR A C 1
ATOM 1590 O O . THR A 1 200 ? -23.156 -12.461 0.283 1 91.69 200 THR A O 1
ATOM 1593 N N . LEU A 1 201 ? -21.703 -11.336 1.557 1 90.81 201 LEU A N 1
ATOM 1594 C CA . LEU A 1 201 ? -21.344 -12.477 2.387 1 90.81 201 LEU A CA 1
ATOM 1595 C C . LEU A 1 201 ? -22.469 -12.844 3.336 1 90.81 201 LEU A C 1
ATOM 1597 O O . LEU A 1 201 ? -22.625 -14 3.729 1 90.81 201 LEU A O 1
ATOM 1601 N N . GLN A 1 202 ? -23.234 -11.859 3.783 1 88.38 202 GLN A N 1
ATOM 1602 C CA . GLN A 1 202 ? -24.328 -12.102 4.711 1 88.38 202 GLN A CA 1
ATOM 1603 C C . GLN A 1 202 ? -25.516 -12.734 3.996 1 88.38 202 GLN A C 1
ATOM 1605 O O . GLN A 1 202 ? -26.344 -13.398 4.625 1 88.38 202 GLN A O 1
ATOM 1610 N N . GLN A 1 203 ? -25.625 -12.5 2.732 1 80.19 203 GLN A N 1
ATOM 1611 C CA . GLN A 1 203 ? -26.734 -13.078 1.963 1 80.19 203 GLN A CA 1
ATOM 1612 C C . GLN A 1 203 ? -26.391 -14.484 1.494 1 80.19 203 GLN A C 1
ATOM 1614 O O . GLN A 1 203 ? -27.297 -15.273 1.193 1 80.19 203 GLN A O 1
ATOM 1619 N N . ALA A 1 204 ? -25.234 -14.922 1.47 1 63.41 204 ALA A N 1
ATOM 1620 C CA . ALA A 1 204 ? -24.844 -16.266 1.06 1 63.41 204 ALA A CA 1
ATOM 1621 C C . ALA A 1 204 ? -24.875 -17.234 2.24 1 63.41 204 ALA A C 1
ATOM 1623 O O . ALA A 1 204 ? -24.672 -16.828 3.389 1 63.41 204 ALA A O 1
ATOM 1624 N N . MET B 1 1 ? -2.01 14.227 -24.609 1 23.02 1 MET B N 1
ATOM 1625 C CA . MET B 1 1 ? -1.275 12.977 -24.797 1 23.02 1 MET B CA 1
ATOM 1626 C C . MET B 1 1 ? -1.536 12.008 -23.656 1 23.02 1 MET B C 1
ATOM 1628 O O . MET B 1 1 ? -1.41 12.375 -22.484 1 23.02 1 MET B O 1
ATOM 1632 N N . GLN B 1 2 ? -2.49 11.141 -23.766 1 32.25 2 GLN B N 1
ATOM 1633 C CA . GLN B 1 2 ? -3.092 10.227 -22.797 1 32.25 2 GLN B CA 1
ATOM 1634 C C . GLN B 1 2 ? -2.025 9.508 -21.984 1 32.25 2 GLN B C 1
ATOM 1636 O O . GLN B 1 2 ? -1.204 8.766 -22.531 1 32.25 2 GLN B O 1
ATOM 1641 N N . ILE B 1 3 ? -1.317 10.133 -21.094 1 41.62 3 ILE B N 1
ATOM 1642 C CA . ILE B 1 3 ? -0.102 9.602 -20.484 1 41.62 3 ILE B CA 1
ATOM 1643 C C . ILE B 1 3 ? -0.357 8.188 -19.969 1 41.62 3 ILE B C 1
ATOM 1645 O O . ILE B 1 3 ? -1.174 7.992 -19.062 1 41.62 3 ILE B O 1
ATOM 1649 N N . GLY B 1 4 ? -0.474 7.199 -20.828 1 51 4 GLY B N 1
ATOM 1650 C CA . GLY B 1 4 ? -0.669 5.777 -20.578 1 51 4 GLY B CA 1
ATOM 1651 C C . GLY B 1 4 ? 0.414 5.172 -19.703 1 51 4 GLY B C 1
ATOM 1652 O O . GLY B 1 4 ? 1.402 5.832 -19.391 1 51 4 GLY B O 1
ATOM 1653 N N . GLU B 1 5 ? 0.161 4.141 -19 1 60.81 5 GLU B N 1
ATOM 1654 C CA . GLU B 1 5 ? 1.193 3.348 -18.344 1 60.81 5 GLU B CA 1
ATOM 1655 C C . GLU B 1 5 ? 2.438 3.223 -19.219 1 60.81 5 GLU B C 1
ATOM 1657 O O . GLU B 1 5 ? 2.334 2.971 -20.422 1 60.81 5 GLU B O 1
ATOM 1662 N N . GLN B 1 6 ? 3.492 3.924 -18.734 1 68.25 6 GLN B N 1
ATOM 1663 C CA . GLN B 1 6 ? 4.734 3.809 -19.5 1 68.25 6 GLN B CA 1
ATOM 1664 C C . GLN B 1 6 ? 5.43 2.479 -19.219 1 68.25 6 GLN B C 1
ATOM 1666 O O . GLN B 1 6 ? 5.461 2.023 -18.062 1 68.25 6 GLN B O 1
ATOM 1671 N N . ARG B 1 7 ? 5.578 1.626 -20.266 1 77.31 7 ARG B N 1
ATOM 1672 C CA . ARG B 1 7 ? 6.266 0.343 -20.156 1 77.31 7 ARG B CA 1
ATOM 1673 C C . ARG B 1 7 ? 7.469 0.29 -21.094 1 77.31 7 ARG B C 1
ATOM 1675 O O . ARG B 1 7 ? 7.383 0.696 -22.25 1 77.31 7 ARG B O 1
ATOM 1682 N N . VAL B 1 8 ? 8.625 -0.096 -20.531 1 78.69 8 VAL B N 1
ATOM 1683 C CA . VAL B 1 8 ? 9.844 -0.279 -21.297 1 78.69 8 VAL B CA 1
ATOM 1684 C C . VAL B 1 8 ? 10.375 -1.7 -21.109 1 78.69 8 VAL B C 1
ATOM 1686 O O . VAL B 1 8 ? 10.375 -2.223 -20 1 78.69 8 VAL B O 1
ATOM 1689 N N . VAL B 1 9 ? 10.719 -2.404 -22.234 1 85.88 9 VAL B N 1
ATOM 1690 C CA . VAL B 1 9 ? 11.32 -3.73 -22.172 1 85.88 9 VAL B CA 1
ATOM 1691 C C . VAL B 1 9 ? 12.727 -3.689 -22.75 1 85.88 9 VAL B C 1
ATOM 1693 O O . VAL B 1 9 ? 12.93 -3.215 -23.875 1 85.88 9 VAL B O 1
ATOM 1696 N N . LEU B 1 10 ? 13.672 -4.066 -21.984 1 87.69 10 LEU B N 1
ATOM 1697 C CA . LEU B 1 10 ? 15.07 -4.145 -22.391 1 87.69 10 LEU B CA 1
ATOM 1698 C C . LEU B 1 10 ? 15.539 -5.594 -22.453 1 87.69 10 LEU B C 1
ATOM 1700 O O . LEU B 1 10 ? 15.07 -6.438 -21.688 1 87.69 10 LEU B O 1
ATOM 1704 N N . HIS B 1 11 ? 16.453 -5.875 -23.422 1 90.44 11 HIS B N 1
ATOM 1705 C CA . HIS B 1 11 ? 16.969 -7.23 -23.594 1 90.44 11 HIS B CA 1
ATOM 1706 C C . HIS B 1 11 ? 18.469 -7.289 -23.344 1 90.44 11 HIS B C 1
ATOM 1708 O O . HIS B 1 11 ? 19.141 -6.258 -23.375 1 90.44 11 HIS B O 1
ATOM 1714 N N . ASN B 1 12 ? 18.938 -8.508 -23.047 1 92.56 12 ASN B N 1
ATOM 1715 C CA . ASN B 1 12 ? 20.344 -8.773 -22.812 1 92.56 12 ASN B CA 1
ATOM 1716 C C . ASN B 1 12 ? 20.875 -8.008 -21.609 1 92.56 12 ASN B C 1
ATOM 1718 O O . ASN B 1 12 ? 21.953 -7.395 -21.672 1 92.56 12 ASN B O 1
ATOM 1722 N N . ILE B 1 13 ? 20.078 -7.945 -20.672 1 90.62 13 ILE B N 1
ATOM 1723 C CA . ILE B 1 13 ? 20.453 -7.312 -19.422 1 90.62 13 ILE B CA 1
ATOM 1724 C C . ILE B 1 13 ? 21.031 -8.359 -18.469 1 90.62 13 ILE B C 1
ATOM 1726 O O . ILE B 1 13 ? 20.344 -9.297 -18.062 1 90.62 13 ILE B O 1
ATOM 1730 N N . PRO B 1 14 ? 22.344 -8.273 -18.094 1 92.88 14 PRO B N 1
ATOM 1731 C CA . PRO B 1 14 ? 22.875 -9.219 -17.109 1 92.88 14 PRO B CA 1
ATOM 1732 C C . PRO B 1 14 ? 22.219 -9.078 -15.734 1 92.88 14 PRO B C 1
ATOM 1734 O O . PRO B 1 14 ? 21.766 -7.992 -15.375 1 92.88 14 PRO B O 1
ATOM 1737 N N . TRP B 1 15 ? 22.188 -10.164 -15.031 1 94.31 15 TRP B N 1
ATOM 1738 C CA . TRP B 1 15 ? 21.609 -10.172 -13.695 1 94.31 15 TRP B CA 1
ATOM 1739 C C . TRP B 1 15 ? 22.234 -9.102 -12.812 1 94.31 15 TRP B C 1
ATOM 1741 O O . TRP B 1 15 ? 21.547 -8.422 -12.047 1 94.31 15 TRP B O 1
ATOM 1751 N N . SER B 1 16 ? 23.516 -8.938 -12.93 1 92.31 16 SER B N 1
ATOM 1752 C CA . SER B 1 16 ? 24.25 -7.977 -12.109 1 92.31 16 SER B CA 1
ATOM 1753 C C . SER B 1 16 ? 23.734 -6.555 -12.336 1 92.31 16 SER B C 1
ATOM 1755 O O . SER B 1 16 ? 23.656 -5.766 -11.391 1 92.31 16 SER B O 1
ATOM 1757 N N . LEU B 1 17 ? 23.422 -6.281 -13.57 1 87.06 17 LEU B N 1
ATOM 1758 C CA . LEU B 1 17 ? 22.891 -4.957 -13.867 1 87.06 17 LEU B CA 1
ATOM 1759 C C . LEU B 1 17 ? 21.5 -4.793 -13.281 1 87.06 17 LEU B C 1
ATOM 1761 O O . LEU B 1 17 ? 21.156 -3.73 -12.742 1 87.06 17 LEU B O 1
ATOM 1765 N N . TYR B 1 18 ? 20.703 -5.785 -13.383 1 89.75 18 TYR B N 1
ATOM 1766 C CA . TYR B 1 18 ? 19.375 -5.777 -12.766 1 89.75 18 TYR B CA 1
ATOM 1767 C C . TYR B 1 18 ? 19.484 -5.5 -11.273 1 89.75 18 TYR B C 1
ATOM 1769 O O . TYR B 1 18 ? 18.766 -4.641 -10.75 1 89.75 18 TYR B O 1
ATOM 1777 N N . GLU B 1 19 ? 20.375 -6.16 -10.609 1 88.81 19 GLU B N 1
ATOM 1778 C CA . GLU B 1 19 ? 20.547 -5.98 -9.172 1 88.81 19 GLU B CA 1
ATOM 1779 C C . GLU B 1 19 ? 21 -4.559 -8.844 1 88.81 19 GLU B C 1
ATOM 1781 O O . GLU B 1 19 ? 20.562 -3.977 -7.852 1 88.81 19 GLU B O 1
ATOM 1786 N N . GLN B 1 20 ? 21.875 -4.055 -9.688 1 83.94 20 GLN B N 1
ATOM 1787 C CA . GLN B 1 20 ? 22.328 -2.686 -9.484 1 83.94 20 GLN B CA 1
ATOM 1788 C C . GLN B 1 20 ? 21.188 -1.692 -9.625 1 83.94 20 GLN B C 1
ATOM 1790 O O . GLN B 1 20 ? 21.109 -0.72 -8.867 1 83.94 20 GLN B O 1
ATOM 1795 N N . LEU B 1 21 ? 20.359 -1.949 -10.578 1 82.75 21 LEU B N 1
ATOM 1796 C CA . LEU B 1 21 ? 19.188 -1.095 -10.773 1 82.75 21 LEU B CA 1
ATOM 1797 C C . LEU B 1 21 ? 18.266 -1.146 -9.562 1 82.75 21 LEU B C 1
ATOM 1799 O O . LEU B 1 21 ? 17.781 -0.11 -9.102 1 82.75 21 LEU B O 1
ATOM 1803 N N . LEU B 1 22 ? 18.047 -2.381 -9.078 1 83.38 22 LEU B N 1
ATOM 1804 C CA . LEU B 1 22 ? 17.219 -2.541 -7.879 1 83.38 22 LEU B CA 1
ATOM 1805 C C . LEU B 1 22 ? 17.812 -1.754 -6.711 1 83.38 22 LEU B C 1
ATOM 1807 O O . LEU B 1 22 ? 17.078 -1.082 -5.98 1 83.38 22 LEU B O 1
ATOM 1811 N N . GLU B 1 23 ? 19.109 -1.858 -6.57 1 79.06 23 GLU B N 1
ATOM 1812 C CA . GLU B 1 23 ? 19.781 -1.153 -5.492 1 79.06 23 GLU B CA 1
ATOM 1813 C C . GLU B 1 23 ? 19.656 0.359 -5.652 1 79.06 23 GLU B C 1
ATOM 1815 O O . GLU B 1 23 ? 19.438 1.075 -4.676 1 79.06 23 GLU B O 1
ATOM 1820 N N . ALA B 1 24 ? 19.828 0.747 -6.863 1 72.06 24 ALA B N 1
ATOM 1821 C CA . ALA B 1 24 ? 19.781 2.178 -7.152 1 72.06 24 ALA B CA 1
ATOM 1822 C C . ALA B 1 24 ? 18.375 2.727 -6.93 1 72.06 24 ALA B C 1
ATOM 1824 O O . ALA B 1 24 ? 18.203 3.85 -6.449 1 72.06 24 ALA B O 1
ATOM 1825 N N . LEU B 1 25 ? 17.484 1.911 -7.352 1 70.5 25 LEU B N 1
ATOM 1826 C CA . LEU B 1 25 ? 16.094 2.334 -7.234 1 70.5 25 LEU B CA 1
ATOM 1827 C C . LEU B 1 25 ? 15.578 2.125 -5.812 1 70.5 25 LEU B C 1
ATOM 1829 O O . LEU B 1 25 ? 14.633 2.791 -5.387 1 70.5 25 LEU B O 1
ATOM 1833 N N . GLY B 1 26 ? 16.516 1.229 -5.004 1 60.38 26 GLY B N 1
ATOM 1834 C CA . GLY B 1 26 ? 16.125 0.897 -3.645 1 60.38 26 GLY B CA 1
ATOM 1835 C C . GLY B 1 26 ? 15.039 -0.157 -3.572 1 60.38 26 GLY B C 1
ATOM 1836 O O . GLY B 1 26 ? 14.352 -0.423 -4.566 1 60.38 26 GLY B O 1
ATOM 1837 N N . ASP B 1 27 ? 15.547 -1.314 -2.861 1 51.53 27 ASP B N 1
ATOM 1838 C CA . ASP B 1 27 ? 14.594 -2.412 -2.762 1 51.53 27 ASP B CA 1
ATOM 1839 C C . ASP B 1 27 ? 13.156 -1.902 -2.893 1 51.53 27 ASP B C 1
ATOM 1841 O O . ASP B 1 27 ? 12.297 -2.594 -3.441 1 51.53 27 ASP B O 1
ATOM 1845 N N . HIS B 1 28 ? 12.648 -1.291 -1.813 1 50.28 28 HIS 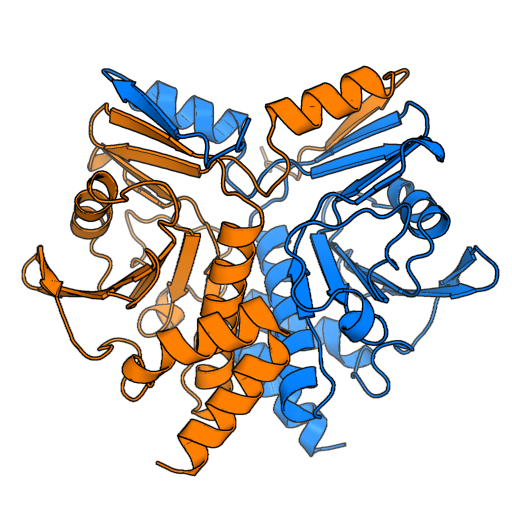B N 1
ATOM 1846 C CA . HIS B 1 28 ? 11.219 -1.021 -1.732 1 50.28 28 HIS B CA 1
ATOM 1847 C C . HIS B 1 28 ? 10.844 0.195 -2.572 1 50.28 28 HIS B C 1
ATOM 1849 O O . HIS B 1 28 ? 11.711 0.955 -3 1 50.28 28 HIS B O 1
ATOM 1855 N N . ARG B 1 29 ? 9.305 0.63 -2.682 1 49.66 29 ARG B N 1
ATOM 1856 C CA . ARG B 1 29 ? 8.234 1.317 -3.4 1 49.66 29 ARG B CA 1
ATOM 1857 C C . ARG B 1 29 ? 8.672 2.715 -3.824 1 49.66 29 ARG B C 1
ATOM 1859 O O . ARG B 1 29 ? 7.949 3.402 -4.551 1 49.66 29 ARG B O 1
ATOM 1866 N N . GLY B 1 30 ? 9.742 3.02 -3.834 1 61.81 30 GLY B N 1
ATOM 1867 C CA . GLY B 1 30 ? 10 4.32 -4.43 1 61.81 30 GLY B CA 1
ATOM 1868 C C . GLY B 1 30 ? 10.469 5.355 -3.426 1 61.81 30 GLY B C 1
ATOM 1869 O O . GLY B 1 30 ? 10.25 5.207 -2.223 1 61.81 30 GLY B O 1
ATOM 1870 N N . VAL B 1 31 ? 11.5 5.906 -3.721 1 73.25 31 VAL B N 1
ATOM 1871 C CA . VAL B 1 31 ? 11.906 7.086 -2.965 1 73.25 31 VAL B CA 1
ATOM 1872 C C . VAL B 1 31 ? 10.695 7.977 -2.697 1 73.25 31 VAL B C 1
ATOM 1874 O O . VAL B 1 31 ? 9.734 7.969 -3.465 1 73.25 31 VAL B O 1
ATOM 1877 N N . ARG B 1 32 ? 10.742 8.562 -1.504 1 80.94 32 ARG B N 1
ATOM 1878 C CA . ARG B 1 32 ? 9.742 9.578 -1.158 1 80.94 32 ARG B CA 1
ATOM 1879 C C . ARG B 1 32 ? 10.367 10.969 -1.134 1 80.94 32 ARG B C 1
ATOM 1881 O O . ARG B 1 32 ? 11.484 11.148 -0.645 1 80.94 32 ARG B O 1
ATOM 1888 N N . LEU B 1 33 ? 9.609 11.867 -1.671 1 84.44 33 LEU B N 1
ATOM 1889 C CA . LEU B 1 33 ? 10.133 13.227 -1.768 1 84.44 33 LEU B CA 1
ATOM 1890 C C . LEU B 1 33 ? 9.328 14.18 -0.889 1 84.44 33 LEU B C 1
ATOM 1892 O O . LEU B 1 33 ? 8.109 14.039 -0.763 1 84.44 33 LEU B O 1
ATOM 1896 N N . ALA B 1 34 ? 9.969 15.07 -0.271 1 88.5 34 ALA B N 1
ATOM 1897 C CA . ALA B 1 34 ? 9.398 16.25 0.384 1 88.5 34 ALA B CA 1
ATOM 1898 C C . ALA B 1 34 ? 10.102 17.516 -0.067 1 88.5 34 ALA B C 1
ATOM 1900 O O . ALA B 1 34 ? 11.336 17.562 -0.137 1 88.5 34 ALA B O 1
ATOM 1901 N N . TYR B 1 35 ? 9.312 18.469 -0.42 1 91.56 35 TYR B N 1
ATOM 1902 C CA . TYR B 1 35 ? 9.844 19.734 -0.941 1 91.56 35 TYR B CA 1
ATOM 1903 C C . TYR B 1 35 ? 9.242 20.922 -0.202 1 91.56 35 TYR B C 1
ATOM 1905 O O . TYR B 1 35 ? 8.031 21 -0.023 1 91.56 35 TYR B O 1
ATOM 1913 N N . SER B 1 36 ? 10.055 21.781 0.275 1 94.56 36 SER B N 1
ATOM 1914 C CA . SER B 1 36 ? 9.625 23.016 0.921 1 94.56 36 SER B CA 1
ATOM 1915 C C . SER B 1 36 ? 10.531 24.172 0.556 1 94.56 36 SER B C 1
ATOM 1917 O O . SER B 1 36 ? 11.664 24.266 1.041 1 94.56 36 SER B O 1
ATOM 1919 N N . LYS B 1 37 ? 10.055 25.047 -0.329 1 91.44 37 LYS B N 1
ATOM 1920 C CA . LYS B 1 37 ? 10.719 26.297 -0.667 1 91.44 37 LYS B CA 1
ATOM 1921 C C . LYS B 1 37 ? 12.195 26.078 -0.974 1 91.44 37 LYS B C 1
ATOM 1923 O O . LYS B 1 37 ? 13.062 26.734 -0.387 1 91.44 37 LYS B O 1
ATOM 1928 N N . GLY B 1 38 ? 12.406 25.234 -1.815 1 89.12 38 GLY B N 1
ATOM 1929 C CA . GLY B 1 38 ? 13.75 25.062 -2.338 1 89.12 38 GLY B CA 1
ATOM 1930 C C . GLY B 1 38 ? 14.516 23.953 -1.633 1 89.12 38 GLY B C 1
ATOM 1931 O O . GLY B 1 38 ? 15.609 23.578 -2.062 1 89.12 38 GLY B O 1
ATOM 1932 N N . THR B 1 39 ? 13.953 23.5 -0.507 1 90.5 39 THR B N 1
ATOM 1933 C CA . THR B 1 39 ? 14.57 22.375 0.184 1 90.5 39 THR B CA 1
ATOM 1934 C C . THR B 1 39 ? 13.906 21.062 -0.228 1 90.5 39 THR B C 1
ATOM 1936 O O . THR B 1 39 ? 12.688 20.922 -0.149 1 90.5 39 THR B O 1
ATOM 1939 N N . LEU B 1 40 ? 14.703 20.125 -0.779 1 89.19 40 LEU B N 1
ATOM 1940 C CA . LEU B 1 40 ? 14.219 18.828 -1.235 1 89.19 40 LEU B CA 1
ATOM 1941 C C . LEU B 1 40 ? 14.797 17.703 -0.382 1 89.19 40 LEU B C 1
ATOM 1943 O O . LEU B 1 40 ? 16.016 17.594 -0.242 1 89.19 40 LEU B O 1
ATOM 1947 N N . GLU B 1 41 ? 13.906 17 0.229 1 87.5 41 GLU B N 1
ATOM 1948 C CA . GLU B 1 41 ? 14.289 15.781 0.943 1 87.5 41 GLU B CA 1
ATOM 1949 C C . GLU B 1 41 ? 13.938 14.531 0.143 1 87.5 41 GLU B C 1
ATOM 1951 O O . GLU B 1 41 ? 12.82 14.414 -0.377 1 87.5 41 GLU B O 1
ATOM 1956 N N . ILE B 1 42 ? 14.867 13.547 0.002 1 81.44 42 ILE B N 1
ATOM 1957 C CA . ILE B 1 42 ? 14.672 12.258 -0.643 1 81.44 42 ILE B CA 1
ATOM 1958 C C . ILE B 1 42 ? 14.914 11.133 0.365 1 81.44 42 ILE B C 1
ATOM 1960 O O . ILE B 1 42 ? 15.969 11.086 1.005 1 81.44 42 ILE B O 1
ATOM 1964 N N . MET B 1 43 ? 13.969 10.312 0.478 1 79.81 43 MET B N 1
ATOM 1965 C CA . MET B 1 43 ? 14.141 9.203 1.411 1 79.81 43 MET B CA 1
ATOM 1966 C C . MET B 1 43 ? 13.719 7.883 0.772 1 79.81 43 MET B C 1
ATOM 1968 O O . MET B 1 43 ? 12.82 7.859 -0.071 1 79.81 43 MET B O 1
ATOM 1972 N N . SER B 1 44 ? 14.383 6.77 1.19 1 76.44 44 SER B N 1
ATOM 1973 C CA . SER B 1 44 ? 14.031 5.414 0.78 1 76.44 44 SER B CA 1
ATOM 1974 C C . SER B 1 44 ? 13.617 4.562 1.978 1 76.44 44 SER B C 1
ATOM 1976 O O . SER B 1 44 ? 14.445 4.223 2.82 1 76.44 44 SER B O 1
ATOM 1978 N N . PRO B 1 45 ? 12.367 4.18 1.993 1 77.12 45 PRO B N 1
ATOM 1979 C CA . PRO B 1 45 ? 11.891 3.416 3.15 1 77.12 45 PRO B CA 1
ATOM 1980 C C . PRO B 1 45 ? 12.492 2.012 3.219 1 77.12 45 PRO B C 1
ATOM 1982 O O . PRO B 1 45 ? 12.68 1.365 2.186 1 77.12 45 PRO B O 1
ATOM 1985 N N . LEU B 1 46 ? 12.805 1.588 4.422 1 77.75 46 LEU B N 1
ATOM 1986 C CA . LEU B 1 46 ? 13.25 0.221 4.676 1 77.75 46 LEU B CA 1
ATOM 1987 C C . LEU B 1 46 ? 12.062 -0.722 4.805 1 77.75 46 LEU B C 1
ATOM 1989 O O . LEU B 1 46 ? 10.938 -0.281 5.074 1 77.75 46 LEU B O 1
ATOM 1993 N N . PRO B 1 47 ? 12.297 -2.039 4.648 1 81.12 47 PRO B N 1
ATOM 1994 C CA . PRO B 1 47 ? 11.195 -3.004 4.742 1 81.12 47 PRO B CA 1
ATOM 1995 C C . PRO B 1 47 ? 10.43 -2.896 6.055 1 81.12 47 PRO B C 1
ATOM 1997 O O . PRO B 1 47 ? 9.195 -2.961 6.062 1 81.12 47 PRO B O 1
ATOM 2000 N N . VAL B 1 48 ? 11.117 -2.678 7.188 1 83.81 48 VAL B N 1
ATOM 2001 C CA . VAL B 1 48 ? 10.453 -2.553 8.484 1 83.81 48 VAL B CA 1
ATOM 2002 C C . VAL B 1 48 ? 9.539 -1.327 8.477 1 83.81 48 VAL B C 1
ATOM 2004 O O . VAL B 1 48 ? 8.445 -1.36 9.039 1 83.81 48 VAL B O 1
ATOM 2007 N N . HIS B 1 49 ? 10 -0.208 7.898 1 86.81 49 HIS B N 1
ATOM 2008 C CA . HIS B 1 49 ? 9.219 1.012 7.754 1 86.81 49 HIS B CA 1
ATOM 2009 C C . HIS B 1 49 ? 7.922 0.749 6.988 1 86.81 49 HIS B C 1
ATOM 2011 O O . HIS B 1 49 ? 6.848 1.188 7.406 1 86.81 49 HIS B O 1
ATOM 2017 N N . GLU B 1 50 ? 8.023 0.04 5.949 1 87.19 50 GLU B N 1
ATOM 2018 C CA . GLU B 1 50 ? 6.867 -0.265 5.109 1 87.19 50 GLU B CA 1
ATOM 2019 C C . GLU B 1 50 ? 5.891 -1.188 5.832 1 87.19 50 GLU B C 1
ATOM 2021 O O . GLU B 1 50 ? 4.672 -1.03 5.707 1 87.19 50 GLU B O 1
ATOM 2026 N N . SER B 1 51 ? 6.453 -2.148 6.578 1 91.19 51 SER B N 1
ATOM 2027 C CA . SER B 1 51 ? 5.605 -3.07 7.324 1 91.19 51 SER B CA 1
ATOM 2028 C C . SER B 1 51 ? 4.766 -2.334 8.367 1 91.19 51 SER B C 1
ATOM 2030 O O . SER B 1 51 ? 3.562 -2.572 8.484 1 91.19 51 SER B O 1
ATOM 2032 N N . VAL B 1 52 ? 5.41 -1.485 9.062 1 93.12 52 VAL B N 1
ATOM 2033 C CA . VAL B 1 52 ? 4.719 -0.698 10.078 1 93.12 52 VAL B CA 1
ATOM 2034 C C . VAL B 1 52 ? 3.66 0.183 9.414 1 93.12 52 VAL B C 1
ATOM 2036 O O . VAL B 1 52 ? 2.52 0.248 9.883 1 93.12 52 VAL B O 1
ATOM 2039 N N . ASN B 1 53 ? 4.012 0.834 8.375 1 93.25 53 ASN B N 1
ATOM 2040 C CA . ASN B 1 53 ? 3.078 1.697 7.664 1 93.25 53 ASN B CA 1
ATOM 2041 C C . ASN B 1 53 ? 1.852 0.923 7.188 1 93.25 53 ASN B C 1
ATOM 2043 O O . ASN B 1 53 ? 0.718 1.36 7.395 1 93.25 53 ASN B O 1
ATOM 2047 N N . ARG B 1 54 ? 2.113 -0.192 6.594 1 94.69 54 ARG B N 1
ATOM 2048 C CA . ARG B 1 54 ? 1.019 -1.022 6.102 1 94.69 54 ARG B CA 1
ATOM 2049 C C . ARG B 1 54 ? 0.109 -1.463 7.242 1 94.69 54 ARG B C 1
ATOM 2051 O O . ARG B 1 54 ? -1.116 -1.434 7.113 1 94.69 54 ARG B O 1
ATOM 2058 N N . LEU B 1 55 ? 0.71 -1.839 8.352 1 96.69 55 LEU B N 1
ATOM 2059 C CA . LEU B 1 55 ? -0.071 -2.283 9.5 1 96.69 55 LEU B CA 1
ATOM 2060 C C . LEU B 1 55 ? -0.929 -1.146 10.039 1 96.69 55 LEU B C 1
ATOM 2062 O O . LEU B 1 55 ? -2.107 -1.344 10.352 1 96.69 55 LEU B O 1
ATOM 2066 N N . LEU B 1 56 ? -0.37 0.011 10.156 1 97.19 56 LEU B N 1
ATOM 2067 C CA . LEU B 1 56 ? -1.132 1.156 10.641 1 97.19 56 LEU B CA 1
ATOM 2068 C C . LEU B 1 56 ? -2.334 1.43 9.742 1 97.19 56 LEU B C 1
ATOM 2070 O O . LEU B 1 56 ? -3.445 1.644 10.234 1 97.19 56 LEU B O 1
ATOM 2074 N N . GLY B 1 57 ? -2.107 1.417 8.453 1 97.56 57 GLY B N 1
ATOM 2075 C CA . GLY B 1 57 ? -3.209 1.587 7.52 1 97.56 57 GLY B CA 1
ATOM 2076 C C . GLY B 1 57 ? -4.277 0.517 7.656 1 97.56 57 GLY B C 1
ATOM 2077 O O . GLY B 1 57 ? -5.473 0.82 7.641 1 97.56 57 GLY B O 1
ATOM 2078 N N . ARG B 1 58 ? -3.775 -0.68 7.797 1 97.62 58 ARG B N 1
ATOM 2079 C CA . ARG B 1 58 ? -4.664 -1.828 7.945 1 97.62 58 ARG B CA 1
ATOM 2080 C C . ARG B 1 58 ? -5.531 -1.692 9.195 1 97.62 58 ARG B C 1
ATOM 2082 O O . ARG B 1 58 ? -6.727 -1.995 9.164 1 97.62 58 ARG B O 1
ATOM 2089 N N . LEU B 1 59 ? -4.988 -1.285 10.297 1 98.19 59 LEU B N 1
ATOM 2090 C CA . LEU B 1 59 ? -5.719 -1.1 11.547 1 98.19 59 LEU B CA 1
ATOM 2091 C C . LEU B 1 59 ? -6.781 -0.013 11.398 1 98.19 59 LEU B C 1
ATOM 2093 O O . LEU B 1 59 ? -7.914 -0.179 11.852 1 98.19 59 LEU B O 1
ATOM 2097 N N . VAL B 1 60 ? -6.453 1.079 10.734 1 98.38 60 VAL B N 1
ATOM 2098 C CA . VAL B 1 60 ? -7.375 2.188 10.516 1 98.38 60 VAL B CA 1
ATOM 2099 C C . VAL B 1 60 ? -8.547 1.723 9.656 1 98.38 60 VAL B C 1
ATOM 2101 O O . VAL B 1 60 ? -9.711 1.971 10 1 98.38 60 VAL B O 1
ATOM 2104 N N . GLU B 1 61 ? -8.266 1.034 8.594 1 98.25 61 GLU B N 1
ATOM 2105 C CA . GLU B 1 61 ? -9.312 0.569 7.684 1 98.25 61 GLU B CA 1
ATOM 2106 C C . GLU B 1 61 ? -10.203 -0.472 8.352 1 98.25 61 GLU B C 1
ATOM 2108 O O . GLU B 1 61 ? -11.43 -0.432 8.211 1 98.25 61 GLU B O 1
ATOM 2113 N N . ALA B 1 62 ? -9.586 -1.421 9.07 1 97.56 62 ALA B N 1
ATOM 2114 C CA . ALA B 1 62 ? -10.367 -2.43 9.781 1 97.56 62 ALA B CA 1
ATOM 2115 C C . ALA B 1 62 ? -11.32 -1.78 10.781 1 97.56 62 ALA B C 1
ATOM 2117 O O . ALA B 1 62 ? -12.5 -2.121 10.844 1 97.56 62 ALA B O 1
ATOM 2118 N N . TRP B 1 63 ? -10.797 -0.865 11.57 1 97.88 63 TRP B N 1
ATOM 2119 C CA . TRP B 1 63 ? -11.625 -0.142 12.531 1 97.88 63 TRP B CA 1
ATOM 2120 C C . TRP B 1 63 ? -12.797 0.541 11.828 1 97.88 63 TRP B C 1
ATOM 2122 O O . TRP B 1 63 ? -13.93 0.477 12.297 1 97.88 63 TRP B O 1
ATOM 2132 N N . GLY B 1 64 ? -12.516 1.208 10.719 1 97.5 64 GLY B N 1
ATOM 2133 C CA . GLY B 1 64 ? -13.578 1.823 9.938 1 97.5 64 GLY B CA 1
ATOM 2134 C C . GLY B 1 64 ? -14.648 0.839 9.5 1 97.5 64 GLY B C 1
ATOM 2135 O O . GLY B 1 64 ? -15.844 1.123 9.609 1 97.5 64 GLY B O 1
ATOM 2136 N N . ASP B 1 65 ? -14.195 -0.285 9.031 1 95.25 65 ASP B N 1
ATOM 2137 C CA . ASP B 1 65 ? -15.125 -1.308 8.555 1 95.25 65 ASP B CA 1
ATOM 2138 C C . ASP B 1 65 ? -16.047 -1.782 9.68 1 95.25 65 ASP B C 1
ATOM 2140 O O . ASP B 1 65 ? -17.234 -2.037 9.453 1 95.25 65 ASP B O 1
ATOM 2144 N N . TRP B 1 66 ? -15.508 -1.916 10.867 1 94 66 TRP B N 1
ATOM 2145 C CA . TRP B 1 66 ? -16.281 -2.453 11.992 1 94 66 TRP B CA 1
ATOM 2146 C C . TRP B 1 66 ? -17.219 -1.396 12.57 1 94 66 TRP B C 1
ATOM 2148 O O . TRP B 1 66 ? -18.297 -1.719 13.047 1 94 66 TRP B O 1
ATOM 2158 N N . THR B 1 67 ? -16.859 -0.111 12.477 1 95.19 67 THR B N 1
ATOM 2159 C CA . THR B 1 67 ? -17.641 0.948 13.117 1 95.19 67 THR B CA 1
ATOM 2160 C C . THR B 1 67 ? -18.578 1.607 12.109 1 95.19 67 THR B C 1
ATOM 2162 O O . THR B 1 67 ? -19.484 2.344 12.5 1 95.19 67 THR B O 1
ATOM 2165 N N . GLY B 1 68 ? -18.328 1.395 10.852 1 94.44 68 GLY B N 1
ATOM 2166 C CA . GLY B 1 68 ? -19.141 1.999 9.812 1 94.44 68 GLY B CA 1
ATOM 2167 C C . GLY B 1 68 ? -18.609 3.336 9.336 1 94.44 68 GLY B C 1
ATOM 2168 O O . GLY B 1 68 ? -19.203 3.967 8.461 1 94.44 68 GLY B O 1
ATOM 2169 N N . VAL B 1 69 ? -17.516 3.803 9.914 1 97 69 VAL B N 1
ATOM 2170 C CA . VAL B 1 69 ? -16.859 5.027 9.445 1 97 69 VAL B CA 1
ATOM 2171 C C . VAL B 1 69 ? -16.172 4.766 8.117 1 97 69 VAL B C 1
ATOM 2173 O O . VAL B 1 69 ? -15.336 3.859 8.008 1 97 69 VAL B O 1
ATOM 2176 N N . GLU B 1 70 ? -16.547 5.527 7.051 1 97.56 70 GLU B N 1
ATOM 2177 C CA . GLU B 1 70 ? -15.898 5.344 5.754 1 97.56 70 GLU B CA 1
ATOM 2178 C C . GLU B 1 70 ? -14.492 5.934 5.754 1 97.56 70 GLU B C 1
ATOM 2180 O O . GLU B 1 70 ? -14.32 7.137 5.965 1 97.56 70 GLU B O 1
ATOM 2185 N N . VAL B 1 71 ? -13.508 5.074 5.574 1 98.31 71 VAL B N 1
ATOM 2186 C CA . VAL B 1 71 ? -12.102 5.453 5.504 1 98.31 71 VAL B CA 1
ATOM 2187 C C . VAL B 1 71 ? -11.508 4.992 4.176 1 98.31 71 VAL B C 1
ATOM 2189 O O . VAL B 1 71 ? -11.594 3.811 3.824 1 98.31 71 VAL B O 1
ATOM 2192 N N . GLN B 1 72 ? -10.984 5.902 3.418 1 97.88 72 GLN B N 1
ATOM 2193 C CA . GLN B 1 72 ? -10.305 5.52 2.184 1 97.88 72 GLN B CA 1
ATOM 2194 C C . GLN B 1 72 ? -8.82 5.859 2.244 1 97.88 72 GLN B C 1
ATOM 2196 O O . GLN B 1 72 ? -8.445 7.027 2.363 1 97.88 72 GLN B O 1
ATOM 2201 N N . ASP B 1 73 ? -8.023 4.812 2.164 1 97.06 73 ASP B N 1
ATOM 2202 C CA . ASP B 1 73 ? -6.562 4.922 2.146 1 97.06 73 ASP B CA 1
ATOM 2203 C C . ASP B 1 73 ? -6.051 5.191 0.734 1 97.06 73 ASP B C 1
ATOM 2205 O O . ASP B 1 73 ? -6.312 4.41 -0.186 1 97.06 73 ASP B O 1
ATOM 2209 N N . LEU B 1 74 ? -5.332 6.266 0.529 1 93.81 74 LEU B N 1
ATOM 2210 C CA . LEU B 1 74 ? -4.766 6.57 -0.783 1 93.81 74 LEU B CA 1
ATOM 2211 C C . LEU B 1 74 ? -3.283 6.227 -0.829 1 93.81 74 LEU B C 1
ATOM 2213 O O . LEU B 1 74 ? -2.645 6.352 -1.877 1 93.81 74 LEU B O 1
ATOM 2217 N N . GLY B 1 75 ? -2.781 5.707 0.302 1 92.25 75 GLY B N 1
ATOM 2218 C CA . GLY B 1 75 ? -1.366 5.375 0.352 1 92.25 75 GLY B CA 1
ATOM 2219 C C . GLY B 1 75 ? -0.464 6.59 0.258 1 92.25 75 GLY B C 1
ATOM 2220 O O . GLY B 1 75 ? -0.731 7.617 0.885 1 92.25 75 GLY B O 1
ATOM 2221 N N . SER B 1 76 ? 0.65 6.438 -0.393 1 89.5 76 SER B N 1
ATOM 2222 C CA . SER B 1 76 ? 1.668 7.477 -0.524 1 89.5 76 SER B CA 1
ATOM 2223 C C . SER B 1 76 ? 1.454 8.305 -1.786 1 89.5 76 SER B C 1
ATOM 2225 O O . SER B 1 76 ? 2.217 8.188 -2.748 1 89.5 76 SER B O 1
ATOM 2227 N N . ILE B 1 77 ? 0.563 9.188 -1.834 1 88.94 77 ILE B N 1
ATOM 2228 C CA . ILE B 1 77 ? 0.337 10.016 -3.014 1 88.94 77 ILE B CA 1
ATOM 2229 C C . ILE B 1 77 ? 1.181 11.281 -2.924 1 88.94 77 ILE B C 1
ATOM 2231 O O . ILE B 1 77 ? 1.579 11.695 -1.831 1 88.94 77 ILE B O 1
ATOM 2235 N N . THR B 1 78 ? 1.424 11.875 -4.102 1 88.94 78 THR B N 1
ATOM 2236 C CA . THR B 1 78 ? 2.139 13.148 -4.156 1 88.94 78 THR B CA 1
ATOM 2237 C C . THR B 1 78 ? 1.175 14.32 -3.975 1 88.94 78 THR B C 1
ATOM 2239 O O . THR B 1 78 ? 0.236 14.484 -4.758 1 88.94 78 THR B O 1
ATOM 2242 N N . MET B 1 79 ? 1.351 15.086 -2.941 1 93 79 MET B N 1
ATOM 2243 C CA . MET B 1 79 ? 0.587 16.312 -2.711 1 93 79 MET B CA 1
ATOM 2244 C C . MET B 1 79 ? 1.429 17.547 -3.018 1 93 79 MET B C 1
ATOM 2246 O O . MET B 1 79 ? 2.326 17.891 -2.25 1 93 79 MET B O 1
ATOM 2250 N N . ASN B 1 80 ? 1.037 18.203 -4.137 1 92.56 80 ASN B N 1
ATOM 2251 C CA . ASN B 1 80 ? 1.812 19.344 -4.605 1 92.56 80 ASN B CA 1
ATOM 2252 C C . ASN B 1 80 ? 0.987 20.625 -4.574 1 92.56 80 ASN B C 1
ATOM 2254 O O . ASN B 1 80 ? -0.193 20.625 -4.93 1 92.56 80 ASN B O 1
ATOM 2258 N N . ARG B 1 81 ? 1.597 21.5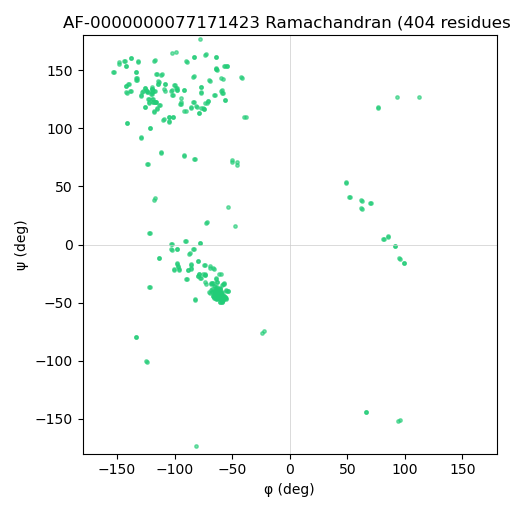62 -4.043 1 95.31 81 ARG B N 1
ATOM 2259 C CA . ARG B 1 81 ? 1.12 22.938 -4.137 1 95.31 81 ARG B CA 1
ATOM 2260 C C . ARG B 1 81 ? 2.23 23.875 -4.602 1 95.31 81 ARG B C 1
ATOM 2262 O O . ARG B 1 81 ? 2.941 24.469 -3.783 1 95.31 81 ARG B O 1
ATOM 2269 N N . GLU B 1 82 ? 2.277 24.031 -5.895 1 93 82 GLU B N 1
ATOM 2270 C CA . GLU B 1 82 ? 3.305 24.891 -6.484 1 93 82 GLU B CA 1
ATOM 2271 C C . GLU B 1 82 ? 3.201 26.312 -5.965 1 93 82 GLU B C 1
ATOM 2273 O O . GLU B 1 82 ? 4.215 26.953 -5.684 1 93 82 GLU B O 1
ATOM 2278 N N . ASP B 1 83 ? 1.979 26.766 -5.879 1 94.81 83 ASP B N 1
ATOM 2279 C CA . ASP B 1 83 ? 1.742 28.141 -5.449 1 94.81 83 ASP B CA 1
ATOM 2280 C C . ASP B 1 83 ? 2.297 28.391 -4.047 1 94.81 83 ASP B C 1
ATOM 2282 O O . ASP B 1 83 ? 2.648 29.516 -3.701 1 94.81 83 ASP B O 1
ATOM 2286 N N . LEU B 1 84 ? 2.424 27.359 -3.24 1 94.25 84 LEU B N 1
ATOM 2287 C CA . LEU B 1 84 ? 2.932 27.484 -1.877 1 94.25 84 LEU B CA 1
ATOM 2288 C C . LEU B 1 84 ? 4.379 27 -1.796 1 94.25 84 LEU B C 1
ATOM 2290 O O . LEU B 1 84 ? 5.016 27.125 -0.747 1 94.25 84 LEU B O 1
ATOM 2294 N N . GLY B 1 85 ? 4.934 26.469 -2.91 1 92.25 85 GLY B N 1
ATOM 2295 C CA . GLY B 1 85 ? 6.27 25.891 -2.91 1 92.25 85 GLY B CA 1
ATOM 2296 C C . GLY B 1 85 ? 6.402 24.688 -1.991 1 92.25 85 GLY B C 1
ATOM 2297 O O . GLY B 1 85 ? 7.398 24.547 -1.279 1 92.25 85 GLY B O 1
ATOM 2298 N N . LYS B 1 86 ? 5.32 23.953 -1.82 1 94.38 86 LYS B N 1
ATOM 2299 C CA . LYS B 1 86 ? 5.297 22.781 -0.947 1 94.38 86 LYS B CA 1
ATOM 2300 C C . LYS B 1 86 ? 4.949 21.516 -1.729 1 94.38 86 LYS B C 1
ATOM 2302 O O . LYS B 1 86 ? 4.09 21.547 -2.609 1 94.38 86 LYS B O 1
ATOM 2307 N N . GLY B 1 87 ? 5.617 20.469 -1.562 1 92.94 87 GLY B N 1
ATOM 2308 C CA . GLY B 1 87 ? 5.348 19.125 -2.035 1 92.94 87 GLY B CA 1
ATOM 2309 C C . GLY B 1 87 ? 5.695 18.062 -1.017 1 92.94 87 GLY B C 1
ATOM 2310 O O . GLY B 1 87 ? 6.707 18.156 -0.322 1 92.94 87 GLY B O 1
ATOM 2311 N N . ILE B 1 88 ? 4.816 17.078 -0.91 1 92.88 88 ILE B N 1
ATOM 2312 C CA . ILE B 1 88 ? 5.109 16.047 0.08 1 92.88 88 ILE B CA 1
ATOM 2313 C C . ILE B 1 88 ? 4.453 14.742 -0.333 1 92.88 88 ILE B C 1
ATOM 2315 O O . ILE B 1 88 ? 3.396 14.742 -0.968 1 92.88 88 ILE B O 1
ATOM 2319 N N . GLU B 1 89 ? 5.086 13.625 0.027 1 91.38 89 GLU B N 1
ATOM 2320 C CA . GLU B 1 89 ? 4.543 12.273 -0.057 1 91.38 89 GLU B CA 1
ATOM 2321 C C . GLU B 1 89 ? 4.531 11.602 1.311 1 91.38 89 GLU B C 1
ATOM 2323 O O . GLU B 1 89 ? 5.566 11.133 1.789 1 91.38 89 GLU B O 1
ATOM 2328 N N . PRO B 1 90 ? 3.338 11.602 1.928 1 93.25 90 PRO B N 1
ATOM 2329 C CA . PRO B 1 90 ? 3.24 10.883 3.199 1 93.25 90 PRO B CA 1
ATOM 2330 C C . PRO B 1 90 ? 3.475 9.383 3.049 1 93.25 90 PRO B C 1
ATOM 2332 O O . PRO B 1 90 ? 3.426 8.859 1.934 1 93.25 90 PRO B O 1
ATOM 2335 N N . ASP B 1 91 ? 3.789 8.703 4.164 1 91.69 91 ASP B N 1
ATOM 2336 C CA . ASP B 1 91 ? 3.777 7.246 4.094 1 91.69 91 ASP B CA 1
ATOM 2337 C C . ASP B 1 91 ? 2.391 6.727 3.723 1 91.69 91 ASP B C 1
ATOM 2339 O O . ASP B 1 91 ? 2.26 5.84 2.875 1 91.69 91 ASP B O 1
ATOM 2343 N N . SER B 1 92 ? 1.387 7.234 4.367 1 95.31 92 SER B N 1
ATOM 2344 C CA . SER B 1 92 ? -0.001 7.004 3.98 1 95.31 92 SER B CA 1
ATOM 2345 C C . SER B 1 92 ? -0.876 8.203 4.316 1 95.31 92 SER B C 1
ATOM 2347 O O . SER B 1 92 ? -0.515 9.023 5.16 1 95.31 92 SER B O 1
ATOM 2349 N N . CYS B 1 93 ? -1.955 8.273 3.57 1 97.06 93 CYS B N 1
ATOM 2350 C CA . CYS B 1 93 ? -2.941 9.305 3.877 1 97.06 93 CYS B CA 1
ATOM 2351 C C . CYS B 1 93 ? -4.359 8.781 3.66 1 97.06 93 CYS B C 1
ATOM 2353 O O . CYS B 1 93 ? -4.562 7.82 2.916 1 97.06 93 CYS B O 1
ATOM 2355 N N . PHE B 1 94 ? -5.34 9.445 4.332 1 98.56 94 PHE B N 1
ATOM 2356 C CA . PHE B 1 94 ? -6.699 8.914 4.375 1 98.56 94 PHE B CA 1
ATOM 2357 C C . PHE B 1 94 ? -7.719 10.031 4.191 1 98.56 94 PHE B C 1
ATOM 2359 O O . PHE B 1 94 ? -7.59 11.102 4.785 1 98.56 94 PHE B O 1
ATOM 2366 N N . TYR B 1 95 ? -8.633 9.766 3.328 1 98.31 95 TYR B N 1
ATOM 2367 C CA . TYR B 1 95 ? -9.852 10.562 3.301 1 98.31 95 TYR B CA 1
ATOM 2368 C C . TYR B 1 95 ? -10.93 9.945 4.18 1 98.31 95 TYR B C 1
ATOM 2370 O O . TYR B 1 95 ? -11.133 8.727 4.164 1 98.31 95 TYR B O 1
ATOM 2378 N N . ILE B 1 96 ? -11.555 10.758 5 1 98.44 96 ILE B N 1
ATOM 2379 C CA . ILE B 1 96 ? -12.609 10.375 5.93 1 98.44 96 ILE B CA 1
ATOM 2380 C C . ILE B 1 96 ? -13.766 11.367 5.832 1 98.44 96 ILE B C 1
ATOM 2382 O O . ILE B 1 96 ? -14.688 11.18 5.035 1 98.44 96 ILE B O 1
ATOM 2386 N N . ALA B 1 97 ? -13.625 12.562 6.488 1 97.81 97 ALA B N 1
ATOM 2387 C CA . ALA B 1 97 ? -14.648 13.594 6.387 1 97.81 97 ALA B CA 1
ATOM 2388 C C . ALA B 1 97 ? -14.703 14.188 4.98 1 97.81 97 ALA B C 1
ATOM 2390 O O . ALA B 1 97 ? -15.781 14.516 4.477 1 97.81 97 ALA B O 1
ATOM 2391 N N . ASN B 1 98 ? -13.609 14.312 4.281 1 97.81 98 ASN B N 1
ATOM 2392 C CA . ASN B 1 98 ? -13.523 14.922 2.959 1 97.81 98 ASN B CA 1
ATOM 2393 C C . ASN B 1 98 ? -13.727 13.891 1.852 1 97.81 98 ASN B C 1
ATOM 2395 O O . ASN B 1 98 ? -13.648 14.219 0.667 1 97.81 98 ASN B O 1
ATOM 2399 N N . LEU B 1 99 ? -14.008 12.648 2.193 1 97.44 99 LEU B N 1
ATOM 2400 C CA . LEU B 1 99 ? -14.07 11.562 1.222 1 97.44 99 LEU B CA 1
ATOM 2401 C C . LEU B 1 99 ? -15.141 11.844 0.167 1 97.44 99 LEU B C 1
ATOM 2403 O O . LEU B 1 99 ? -14.898 11.656 -1.028 1 97.44 99 LEU B O 1
ATOM 2407 N N . GLY B 1 100 ? -16.25 12.312 0.569 1 96 100 GLY B N 1
ATOM 2408 C CA . GLY B 1 100 ? -17.344 12.594 -0.361 1 96 100 GLY B CA 1
ATOM 2409 C C . GLY B 1 100 ? -16.953 13.586 -1.441 1 96 100 GLY B C 1
ATOM 2410 O O . GLY B 1 100 ? -17.375 13.461 -2.592 1 96 100 GLY B O 1
ATOM 2411 N N . ALA B 1 101 ? -16.125 14.547 -1.136 1 96 101 ALA B N 1
ATOM 2412 C CA . ALA B 1 101 ? -15.75 15.633 -2.039 1 96 101 ALA B CA 1
ATOM 2413 C C . ALA B 1 101 ? -14.805 15.141 -3.131 1 96 101 ALA B C 1
ATOM 2415 O O . ALA B 1 101 ? -14.641 15.805 -4.16 1 96 101 ALA B O 1
ATOM 2416 N N . VAL B 1 102 ? -14.156 13.938 -2.91 1 94.69 102 VAL B N 1
ATOM 2417 C CA . VAL B 1 102 ? -13.172 13.5 -3.891 1 94.69 102 VAL B CA 1
ATOM 2418 C C . VAL B 1 102 ? -13.57 12.133 -4.453 1 94.69 102 VAL B C 1
ATOM 2420 O O . VAL B 1 102 ? -12.797 11.508 -5.184 1 94.69 102 VAL B O 1
ATOM 2423 N N . ALA B 1 103 ? -14.719 11.688 -4.176 1 91 103 ALA B N 1
ATOM 2424 C CA . ALA B 1 103 ? -15.195 10.359 -4.559 1 91 103 ALA B CA 1
ATOM 2425 C C . ALA B 1 103 ? -15.172 10.188 -6.078 1 91 103 ALA B C 1
ATOM 2427 O O . ALA B 1 103 ? -15.609 11.07 -6.812 1 91 103 ALA B O 1
ATOM 2428 N N . GLY B 1 104 ? -14.617 9.055 -6.508 1 85.06 104 GLY B N 1
ATOM 2429 C CA . GLY B 1 104 ? -14.656 8.703 -7.918 1 85.06 104 GLY B CA 1
ATOM 2430 C C . GLY B 1 104 ? -13.578 9.391 -8.734 1 85.06 104 GLY B C 1
ATOM 2431 O O . GLY B 1 104 ? -13.523 9.242 -9.953 1 85.06 104 GLY B O 1
ATOM 2432 N N . ARG B 1 105 ? -12.672 10.141 -8.039 1 83.94 105 ARG B N 1
ATOM 2433 C CA . ARG B 1 105 ? -11.625 10.852 -8.758 1 83.94 105 ARG B CA 1
ATOM 2434 C C . ARG B 1 105 ? -10.312 10.07 -8.734 1 83.94 105 ARG B C 1
ATOM 2436 O O . ARG B 1 105 ? -9.922 9.539 -7.691 1 83.94 105 ARG B O 1
ATOM 2443 N N . ASP B 1 106 ? -9.727 10.023 -9.914 1 75.31 106 ASP B N 1
ATOM 2444 C CA . ASP B 1 106 ? -8.461 9.305 -10.008 1 75.31 106 ASP B CA 1
ATOM 2445 C C . ASP B 1 106 ? -7.273 10.258 -9.891 1 75.31 106 ASP B C 1
ATOM 2447 O O . ASP B 1 106 ? -6.145 9.828 -9.648 1 75.31 106 ASP B O 1
ATOM 2451 N N . ARG B 1 107 ? -7.535 11.547 -10.164 1 81.94 107 ARG B N 1
ATOM 2452 C CA . ARG B 1 107 ? -6.508 12.578 -10.039 1 81.94 107 ARG B CA 1
ATOM 2453 C C . ARG B 1 107 ? -6.977 13.719 -9.141 1 81.94 107 ARG B C 1
ATOM 2455 O O . ARG B 1 107 ? -8.117 14.172 -9.25 1 81.94 107 ARG B O 1
ATOM 2462 N N . LEU B 1 108 ? -6.125 14.086 -8.305 1 89.94 108 LEU B N 1
ATOM 2463 C CA . LEU B 1 108 ? -6.457 15.156 -7.371 1 89.94 108 LEU B CA 1
ATOM 2464 C C . LEU B 1 108 ? -5.598 16.391 -7.629 1 89.94 108 LEU B C 1
ATOM 2466 O O . LEU B 1 108 ? -4.414 16.266 -7.941 1 89.94 108 LEU B O 1
ATOM 2470 N N . ASP B 1 109 ? -6.23 17.5 -7.566 1 92.31 109 ASP B N 1
ATOM 2471 C CA . ASP B 1 109 ? -5.566 18.812 -7.559 1 92.31 109 ASP B CA 1
ATOM 2472 C C . ASP B 1 109 ? -5.688 19.484 -6.195 1 92.31 109 ASP B C 1
ATOM 2474 O O . ASP B 1 109 ? -6.75 20 -5.844 1 92.31 109 ASP B O 1
ATOM 2478 N N . PHE B 1 110 ? -4.648 19.531 -5.488 1 94.06 110 PHE B N 1
ATOM 2479 C CA . PHE B 1 110 ? -4.684 19.953 -4.09 1 94.06 110 PHE B CA 1
ATOM 2480 C C . PHE B 1 110 ? -4.789 21.469 -3.982 1 94.06 110 PHE B C 1
ATOM 2482 O O . PHE B 1 110 ? -4.867 22.016 -2.879 1 94.06 110 PHE B O 1
ATOM 2489 N N . ARG B 1 111 ? -4.863 22.203 -5.105 1 92.44 111 ARG B N 1
ATOM 2490 C CA . ARG B 1 111 ? -5.219 23.609 -5.113 1 92.44 111 ARG B CA 1
ATOM 2491 C C . ARG B 1 111 ? -6.727 23.797 -4.973 1 92.44 111 ARG B C 1
ATOM 2493 O O . ARG B 1 111 ? -7.184 24.828 -4.477 1 92.44 111 ARG B O 1
ATOM 2500 N N . GLN B 1 112 ? -7.457 22.781 -5.383 1 94.44 112 GLN B N 1
ATOM 2501 C CA . GLN B 1 112 ? -8.906 22.938 -5.434 1 94.44 112 GLN B CA 1
ATOM 2502 C C . GLN B 1 112 ? -9.602 21.891 -4.574 1 94.44 112 GLN B C 1
ATOM 2504 O O . GLN B 1 112 ? -10.648 22.156 -3.984 1 94.44 112 GLN B O 1
ATOM 2509 N N . ASP B 1 113 ? -9.055 20.734 -4.566 1 96.12 113 ASP B N 1
ATOM 2510 C CA . ASP B 1 113 ? -9.648 19.641 -3.803 1 96.12 113 ASP B CA 1
ATOM 2511 C C . ASP B 1 113 ? -9.227 19.703 -2.336 1 96.12 113 ASP B C 1
ATOM 2513 O O . ASP B 1 113 ? -8.109 20.109 -2.025 1 96.12 113 ASP B O 1
ATOM 2517 N N . PRO B 1 114 ? -10.148 19.312 -1.489 1 97.38 114 PRO B N 1
ATOM 2518 C CA . PRO B 1 114 ? -9.727 19.281 -0.087 1 97.38 114 PRO B CA 1
ATOM 2519 C C . PRO B 1 114 ? -8.617 18.25 0.165 1 97.38 114 PRO B C 1
ATOM 2521 O O . PRO B 1 114 ? -8.547 17.234 -0.52 1 97.38 114 PRO B O 1
ATOM 2524 N N . PRO B 1 115 ? -7.762 18.531 1.173 1 97.5 115 PRO B N 1
ATOM 2525 C CA . PRO B 1 115 ? -6.711 17.578 1.515 1 97.5 115 PRO B CA 1
ATOM 2526 C C . PRO B 1 115 ? -7.246 16.344 2.234 1 97.5 115 PRO B C 1
ATOM 2528 O O . PRO B 1 115 ? -8.383 16.344 2.707 1 97.5 115 PRO B O 1
ATOM 2531 N N . PRO B 1 116 ? -6.426 15.281 2.277 1 98.12 116 PRO B N 1
ATOM 2532 C CA . PRO B 1 116 ? -6.781 14.18 3.172 1 98.12 116 PRO B CA 1
ATOM 2533 C C . PRO B 1 116 ? -6.996 14.633 4.613 1 98.12 116 PRO B C 1
ATOM 2535 O O . PRO B 1 116 ? -6.422 15.641 5.039 1 98.12 116 PRO B O 1
ATOM 2538 N N . ASP B 1 117 ? -7.816 13.867 5.309 1 98.88 117 ASP B N 1
ATOM 2539 C CA . ASP B 1 117 ? -8.148 14.203 6.688 1 98.88 117 ASP B CA 1
ATOM 2540 C C . ASP B 1 117 ? -7.035 13.766 7.641 1 98.88 117 ASP B C 1
ATOM 2542 O O . ASP B 1 117 ? -6.852 14.359 8.703 1 98.88 117 ASP B O 1
ATOM 2546 N N . LEU B 1 118 ? -6.27 12.734 7.258 1 98.81 118 LEU B N 1
ATOM 2547 C CA . LEU B 1 118 ? -5.23 12.141 8.094 1 98.81 118 LEU B CA 1
ATOM 2548 C C . LEU B 1 118 ? -4.02 11.75 7.25 1 98.81 118 LEU B C 1
ATOM 2550 O O . LEU B 1 118 ? -4.168 11.141 6.184 1 98.81 118 LEU B O 1
ATOM 2554 N N . ALA B 1 119 ? -2.844 12.133 7.688 1 98.25 119 ALA B N 1
ATOM 2555 C CA . ALA B 1 119 ? -1.585 11.617 7.16 1 98.25 119 ALA B CA 1
ATOM 2556 C C . ALA B 1 119 ? -0.811 10.859 8.234 1 98.25 119 ALA B C 1
ATOM 2558 O O . ALA B 1 119 ? -0.873 11.203 9.414 1 98.25 119 ALA B O 1
ATOM 2559 N N . ILE B 1 120 ? -0.091 9.836 7.84 1 96.75 120 ILE B N 1
ATOM 2560 C CA . ILE B 1 120 ? 0.778 9.062 8.727 1 96.75 120 ILE B CA 1
ATOM 2561 C C . ILE B 1 120 ? 2.221 9.148 8.227 1 96.75 120 ILE B C 1
ATOM 2563 O O . ILE B 1 120 ? 2.482 9.016 7.031 1 96.75 120 ILE B O 1
ATOM 2567 N N . GLU B 1 121 ? 3.098 9.453 9.141 1 93.38 121 GLU B N 1
ATOM 2568 C CA . GLU B 1 121 ? 4.539 9.43 8.914 1 93.38 121 GLU B CA 1
ATOM 2569 C C . GLU B 1 121 ? 5.223 8.398 9.805 1 93.38 121 GLU B C 1
ATOM 2571 O O . GLU B 1 121 ? 5.039 8.406 11.023 1 93.38 121 GLU B O 1
ATOM 2576 N N . VAL B 1 122 ? 5.914 7.496 9.195 1 91.31 122 VAL B N 1
ATOM 2577 C CA . VAL B 1 122 ? 6.703 6.512 9.93 1 91.31 122 VAL B CA 1
ATOM 2578 C C . VAL B 1 122 ? 8.172 6.918 9.922 1 91.31 122 VAL B C 1
ATOM 2580 O O . VAL B 1 122 ? 8.828 6.883 8.875 1 91.31 122 VAL B O 1
ATOM 2583 N N . ASP B 1 123 ? 8.695 7.352 11.125 1 84.88 123 ASP B N 1
ATOM 2584 C CA . ASP B 1 123 ? 10.062 7.852 11.281 1 84.88 123 ASP B CA 1
ATOM 2585 C C . ASP B 1 123 ? 10.906 6.887 12.117 1 84.88 123 ASP B C 1
ATOM 2587 O O . ASP B 1 123 ? 11.117 7.109 13.305 1 84.88 123 ASP B O 1
ATOM 2591 N N . ILE B 1 124 ? 11.383 5.867 11.625 1 73.94 124 ILE B N 1
ATOM 2592 C CA . ILE B 1 124 ? 12.148 4.91 12.414 1 73.94 124 ILE B CA 1
ATOM 2593 C C . ILE B 1 124 ? 13.594 5.379 12.539 1 73.94 124 ILE B C 1
ATOM 2595 O O . ILE B 1 124 ? 14.188 5.328 13.617 1 73.94 124 ILE B O 1
ATOM 2599 N N . THR B 1 125 ? 14.266 5.793 11.453 1 63 125 THR B N 1
ATOM 2600 C CA . THR B 1 125 ? 15.68 6.117 11.516 1 63 125 THR B CA 1
ATOM 2601 C C . THR B 1 125 ? 15.906 7.609 11.273 1 63 125 THR B C 1
ATOM 2603 O O . THR B 1 125 ? 17.031 8.102 11.406 1 63 125 THR B O 1
ATOM 2606 N N . SER B 1 126 ? 14.797 8.289 10.797 1 59.94 126 SER B N 1
ATOM 2607 C CA . SER B 1 126 ? 15.008 9.695 10.5 1 59.94 126 SER B CA 1
ATOM 2608 C C . SER B 1 126 ? 13.898 10.562 11.094 1 59.94 126 SER B C 1
ATOM 2610 O O . SER B 1 126 ? 12.812 10.07 11.383 1 59.94 126 SER B O 1
ATOM 2612 N N . THR B 1 127 ? 14.352 11.695 11.531 1 60 127 THR B N 1
ATOM 2613 C CA . THR B 1 127 ? 13.375 12.594 12.125 1 60 127 THR B CA 1
ATOM 2614 C C . THR B 1 127 ? 12.609 13.359 11.047 1 60 127 THR B C 1
ATOM 2616 O O . THR B 1 127 ? 13.203 13.812 10.062 1 60 127 THR B O 1
ATOM 2619 N N . SER B 1 128 ? 11.273 13.18 10.969 1 60.97 128 SER B N 1
ATOM 2620 C CA . SER B 1 128 ? 10.336 13.875 10.094 1 60.97 128 SER B CA 1
ATOM 2621 C C . SER B 1 128 ? 10.125 15.312 10.539 1 60.97 128 SER B C 1
ATOM 2623 O O . SER B 1 128 ? 9.266 16.016 10.008 1 60.97 128 SER B O 1
ATOM 2625 N N . LEU B 1 129 ? 10.914 15.875 11.273 1 61.94 129 LEU B N 1
ATOM 2626 C CA . LEU B 1 129 ? 10.586 17.172 11.852 1 61.94 129 LEU B CA 1
ATOM 2627 C C . LEU B 1 129 ? 10.562 18.266 10.781 1 61.94 129 LEU B C 1
ATOM 2629 O O . LEU B 1 129 ? 9.82 19.234 10.891 1 61.94 129 LEU B O 1
ATOM 2633 N N . THR B 1 130 ? 11.172 17.953 9.797 1 75.25 130 THR B N 1
ATOM 2634 C CA . THR B 1 130 ? 11.219 18.969 8.75 1 75.25 130 THR B CA 1
ATOM 2635 C C . THR B 1 130 ? 10 18.859 7.836 1 75.25 130 THR B C 1
ATOM 2637 O O . THR B 1 130 ? 9.703 19.781 7.082 1 75.25 130 THR B O 1
ATOM 2640 N N . ARG B 1 131 ? 9.219 17.797 8.055 1 89.69 131 ARG B N 1
ATOM 2641 C CA . ARG B 1 131 ? 8.086 17.594 7.164 1 89.69 131 ARG B CA 1
ATOM 2642 C C . ARG B 1 131 ? 6.801 18.141 7.785 1 89.69 131 ARG B C 1
ATOM 2644 O O . ARG B 1 131 ? 5.859 18.484 7.066 1 89.69 131 ARG B O 1
ATOM 2651 N N . ARG B 1 132 ? 6.852 18.312 9.047 1 92.25 132 ARG B N 1
ATOM 2652 C CA . ARG B 1 132 ? 5.652 18.719 9.773 1 92.25 132 ARG B CA 1
ATOM 2653 C C . ARG B 1 132 ? 5.137 20.062 9.258 1 92.25 132 ARG B C 1
ATOM 2655 O O . ARG B 1 132 ? 3.941 20.219 8.992 1 92.25 132 ARG B O 1
ATOM 2662 N N . PRO B 1 133 ? 5.973 21.031 9.008 1 93.56 133 PRO B N 1
ATOM 2663 C CA . PRO B 1 133 ? 5.488 22.312 8.508 1 93.56 133 PRO B CA 1
ATOM 2664 C C . PRO B 1 133 ? 4.836 22.203 7.129 1 93.56 133 PRO B C 1
ATOM 2666 O O . PRO B 1 133 ? 3.953 23 6.793 1 93.56 133 PRO B O 1
ATOM 2669 N N . ILE B 1 134 ? 5.246 21.281 6.355 1 95.69 134 ILE B N 1
ATOM 2670 C CA . ILE B 1 134 ? 4.652 21.094 5.039 1 95.69 134 ILE B CA 1
ATOM 2671 C C . ILE B 1 134 ? 3.195 20.656 5.188 1 95.69 134 ILE B C 1
ATOM 2673 O O . ILE B 1 134 ? 2.301 21.219 4.559 1 95.69 134 ILE B O 1
ATOM 2677 N N . TYR B 1 135 ? 2.967 19.703 6.07 1 97.25 135 TYR B N 1
ATOM 2678 C CA . TYR B 1 135 ? 1.608 19.234 6.316 1 97.25 135 TYR B CA 1
ATOM 2679 C C . TYR B 1 135 ? 0.726 20.359 6.832 1 97.25 135 TYR B C 1
ATOM 2681 O O . TYR B 1 135 ? -0.443 20.469 6.453 1 97.25 135 TYR B O 1
ATOM 2689 N N . GLN B 1 136 ? 1.314 21.219 7.688 1 97 136 GLN B N 1
ATOM 2690 C CA . GLN B 1 136 ? 0.593 22.375 8.203 1 97 136 GLN B CA 1
ATOM 2691 C C . GLN B 1 136 ? 0.165 23.312 7.078 1 97 136 GLN B C 1
ATOM 2693 O O . GLN B 1 136 ? -0.991 23.734 7.02 1 97 136 GLN B O 1
ATOM 2698 N N . THR B 1 137 ? 1.07 23.547 6.203 1 96.5 137 THR B N 1
ATOM 2699 C CA . THR B 1 137 ? 0.817 24.469 5.105 1 96.5 137 THR B CA 1
ATOM 2700 C C . THR B 1 137 ? -0.235 23.906 4.156 1 96.5 137 THR B C 1
ATOM 2702 O O . THR B 1 137 ? -1.028 24.656 3.582 1 96.5 137 THR B O 1
ATOM 2705 N N . LEU B 1 138 ? -0.254 22.594 4.016 1 97.06 138 LEU B N 1
ATOM 2706 C CA . LEU B 1 138 ? -1.202 21.922 3.125 1 97.06 138 LEU B CA 1
ATOM 2707 C C . LEU B 1 138 ? -2.543 21.719 3.82 1 97.06 138 LEU B C 1
ATOM 2709 O O . LEU B 1 138 ? -3.471 21.156 3.232 1 97.06 138 LEU B O 1
ATOM 2713 N N . ASP B 1 139 ? -2.691 22.062 5.105 1 97.56 139 ASP B N 1
ATOM 2714 C CA . ASP B 1 139 ? -3.926 22.094 5.879 1 97.56 139 ASP B CA 1
ATOM 2715 C C . ASP B 1 139 ? -4.461 20.688 6.137 1 97.56 139 ASP B C 1
ATOM 2717 O O . ASP B 1 139 ? -5.672 20.469 6.094 1 97.56 139 ASP B O 1
ATOM 2721 N N . ILE B 1 140 ? -3.529 19.766 6.328 1 98.38 140 ILE B N 1
ATOM 2722 C CA . ILE B 1 140 ? -3.957 18.422 6.723 1 98.38 140 ILE B CA 1
ATOM 2723 C C . ILE B 1 140 ? -4.465 18.453 8.164 1 98.38 140 ILE B C 1
ATOM 2725 O O . ILE B 1 140 ? -3.715 18.766 9.086 1 98.38 140 ILE B O 1
ATOM 2729 N N . PRO B 1 141 ? -5.648 18.047 8.43 1 98.69 141 PRO B N 1
ATOM 2730 C CA . PRO B 1 141 ? -6.273 1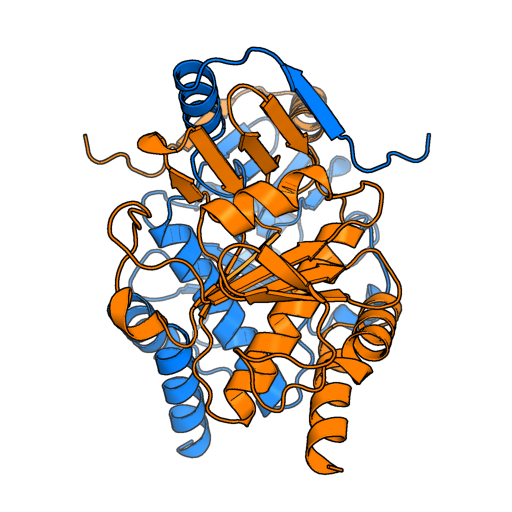8.25 9.742 1 98.69 141 PRO B CA 1
ATOM 2731 C C . PRO B 1 141 ? -5.562 17.484 10.859 1 98.69 141 PRO B C 1
ATOM 2733 O O . PRO B 1 141 ? -5.508 17.953 11.992 1 98.69 141 PRO B O 1
ATOM 2736 N N . GLU B 1 142 ? -5.074 16.312 10.555 1 98.88 142 GLU B N 1
ATOM 2737 C CA . GLU B 1 142 ? -4.465 15.477 11.586 1 98.88 142 GLU B CA 1
ATOM 2738 C C . GLU B 1 142 ? -3.25 14.727 11.047 1 98.88 142 GLU B C 1
ATOM 2740 O O . GLU B 1 142 ? -3.273 14.227 9.922 1 98.88 142 GLU B O 1
ATOM 2745 N N . LEU B 1 143 ? -2.162 14.695 11.828 1 97.94 143 LEU B N 1
ATOM 2746 C CA . LEU B 1 143 ? -0.929 13.984 11.508 1 97.94 143 LEU B CA 1
ATOM 2747 C C . LEU B 1 143 ? -0.578 12.977 12.586 1 97.94 143 LEU B C 1
ATOM 2749 O O . LEU B 1 143 ? -0.575 13.305 13.773 1 97.94 143 LEU B O 1
ATOM 2753 N N . TRP B 1 144 ? -0.383 11.688 12.195 1 97 144 TRP B N 1
ATOM 2754 C CA . TRP B 1 144 ? 0.179 10.656 13.062 1 97 144 TRP B CA 1
ATOM 2755 C C . TRP B 1 144 ? 1.644 10.398 12.719 1 97 144 TRP B C 1
ATOM 2757 O O . TRP B 1 144 ? 1.995 10.234 11.555 1 97 144 TRP B O 1
ATOM 2767 N N . ARG B 1 145 ? 2.428 10.445 13.734 1 94.5 145 ARG B N 1
ATOM 2768 C CA . ARG B 1 145 ? 3.846 10.156 13.555 1 94.5 145 ARG B CA 1
ATOM 2769 C C . ARG B 1 145 ? 4.273 8.945 14.375 1 94.5 145 ARG B C 1
ATOM 2771 O O . ARG B 1 145 ? 4.094 8.93 15.594 1 94.5 145 ARG B O 1
ATOM 2778 N N . TRP B 1 146 ? 4.809 7.953 13.672 1 93.31 146 TRP B N 1
ATOM 2779 C CA . TRP B 1 146 ? 5.367 6.773 14.32 1 93.31 146 TRP B CA 1
ATOM 2780 C C . TRP B 1 146 ? 6.891 6.805 14.297 1 93.31 146 TRP B C 1
ATOM 2782 O O . TRP B 1 146 ? 7.504 6.59 13.25 1 93.31 146 TRP B O 1
ATOM 2792 N N . ALA B 1 147 ? 7.508 7.078 15.375 1 85.19 147 ALA B N 1
ATOM 2793 C CA . ALA B 1 147 ? 8.961 7.062 15.539 1 85.19 147 ALA B CA 1
ATOM 2794 C C . ALA B 1 147 ? 9.383 6.012 16.562 1 85.19 147 ALA B C 1
ATOM 2796 O O . ALA B 1 147 ? 10.266 6.258 17.375 1 85.19 147 ALA B O 1
ATOM 2797 N N . GLY B 1 148 ? 8.711 5.02 16.422 1 78.38 148 GLY B N 1
ATOM 2798 C CA . GLY B 1 148 ? 8.875 4.043 17.484 1 78.38 148 GLY B CA 1
ATOM 2799 C C . GLY B 1 148 ? 7.84 4.176 18.594 1 78.38 148 GLY B C 1
ATOM 2800 O O . GLY B 1 148 ? 6.699 4.559 18.328 1 78.38 148 GLY B O 1
ATOM 2801 N N . GLU B 1 149 ? 8.078 3.84 19.75 1 72.75 149 GLU B N 1
ATOM 2802 C CA . GLU B 1 149 ? 7.141 3.945 20.859 1 72.75 149 GLU B CA 1
ATOM 2803 C C . GLU B 1 149 ? 7.34 5.246 21.625 1 72.75 149 GLU B C 1
ATOM 2805 O O . GLU B 1 149 ? 8.469 5.633 21.922 1 72.75 149 GLU B O 1
ATOM 2810 N N . PRO B 1 150 ? 6.062 6.059 21.75 1 83.25 150 PRO B N 1
ATOM 2811 C CA . PRO B 1 150 ? 4.66 5.879 21.359 1 83.25 150 PRO B CA 1
ATOM 2812 C C . PRO B 1 150 ? 4.312 6.602 20.047 1 83.25 150 PRO B C 1
ATOM 2814 O O . PRO B 1 150 ? 5.059 7.48 19.609 1 83.25 150 PRO B O 1
ATOM 2817 N N . LEU B 1 151 ? 3.135 6.273 19.406 1 91.38 151 LEU B N 1
ATOM 2818 C CA . LEU B 1 151 ? 2.588 7.039 18.297 1 91.38 151 LEU B CA 1
ATOM 2819 C C . LEU B 1 151 ? 2.186 8.438 18.734 1 91.38 151 LEU B C 1
ATOM 2821 O O . LEU B 1 151 ? 1.56 8.609 19.797 1 91.38 151 LEU B O 1
ATOM 2825 N N . ALA B 1 152 ? 2.625 9.438 18.047 1 93.88 152 ALA B N 1
ATOM 2826 C CA . ALA B 1 152 ? 2.234 10.812 18.328 1 93.88 152 ALA B CA 1
ATOM 2827 C C . ALA B 1 152 ? 1.104 11.266 17.406 1 93.88 152 ALA B C 1
ATOM 2829 O O . ALA B 1 152 ? 1.156 11.039 16.203 1 93.88 152 ALA B O 1
ATOM 2830 N N . VAL B 1 153 ? 0.1 11.891 18.047 1 97 153 VAL B N 1
ATOM 2831 C CA . VAL B 1 153 ? -1.019 12.453 17.297 1 97 153 VAL B CA 1
ATOM 2832 C C . VAL B 1 153 ? -0.943 13.977 17.328 1 97 153 VAL B C 1
ATOM 2834 O O . VAL B 1 153 ? -0.712 14.57 18.391 1 97 153 VAL B O 1
ATOM 2837 N N . PHE B 1 154 ? -1.119 14.586 16.172 1 97.81 154 PHE B N 1
ATOM 2838 C CA . PHE B 1 154 ? -1.153 16.047 16.078 1 97.81 154 PHE B CA 1
ATOM 2839 C C . PHE B 1 154 ? -2.434 16.516 15.406 1 97.81 154 PHE B C 1
ATOM 2841 O O . PHE B 1 154 ? -2.82 15.992 14.359 1 97.81 154 PHE B O 1
ATOM 2848 N N . HIS B 1 155 ? -3.102 17.531 16.016 1 98.69 155 HIS B N 1
ATOM 2849 C CA . HIS B 1 155 ? -4.23 18.219 15.414 1 98.69 155 HIS B CA 1
ATOM 2850 C C . HIS B 1 155 ? -3.801 19.562 14.82 1 98.69 155 HIS B C 1
ATOM 2852 O O . HIS B 1 155 ? -3.021 20.297 15.43 1 98.69 155 HIS B O 1
ATOM 2858 N N . LEU B 1 156 ? -4.32 19.844 13.609 1 98.56 156 LEU B N 1
ATOM 2859 C CA . LEU B 1 156 ? -4.125 21.188 13.07 1 98.56 156 LEU B CA 1
ATOM 2860 C C . LEU B 1 156 ? -5.105 22.172 13.695 1 98.56 156 LEU B C 1
ATOM 2862 O O . LEU B 1 156 ? -6.32 22.016 13.547 1 98.56 156 LEU B O 1
ATOM 2866 N N . VAL B 1 157 ? -4.609 23.141 14.492 1 98.06 157 VAL B N 1
ATOM 2867 C CA . VAL B 1 157 ? -5.398 24.188 15.141 1 98.06 157 VAL B CA 1
ATOM 2868 C C . VAL B 1 157 ? -4.832 25.547 14.781 1 98.06 157 VAL B C 1
ATOM 2870 O O . VAL B 1 157 ? -3.688 25.859 15.109 1 98.06 157 VAL B O 1
ATOM 2873 N N . ASP B 1 158 ? -5.625 26.328 14.133 1 97.06 158 ASP B N 1
ATOM 2874 C CA . ASP B 1 158 ? -5.234 27.672 13.727 1 97.06 158 ASP B CA 1
ATOM 2875 C C . ASP B 1 158 ? -3.912 27.656 12.961 1 97.06 158 ASP B C 1
ATOM 2877 O O . ASP B 1 158 ? -2.99 28.406 13.289 1 97.06 158 ASP B O 1
ATOM 2881 N N . GLY B 1 159 ? -3.789 26.703 12.141 1 96.12 159 GLY B N 1
ATOM 2882 C CA . GLY B 1 159 ? -2.664 26.656 11.219 1 96.12 159 GLY B CA 1
ATOM 2883 C C . GLY B 1 159 ? -1.425 26.031 11.828 1 96.12 159 GLY B C 1
ATOM 2884 O O . GLY B 1 159 ? -0.376 25.953 11.188 1 96.12 159 GLY B O 1
ATOM 2885 N N . GLN B 1 160 ? -1.568 25.453 13.086 1 97 160 GLN B N 1
ATOM 2886 C CA . GLN B 1 160 ? -0.427 24.844 13.758 1 97 160 GLN B CA 1
ATOM 2887 C C . GLN B 1 160 ? -0.797 23.484 14.336 1 97 160 GLN B C 1
ATOM 2889 O O . GLN B 1 160 ? -1.895 23.297 14.867 1 97 160 GLN B O 1
ATOM 2894 N N . TYR B 1 161 ? 0.183 22.562 14.219 1 97.31 161 TYR B N 1
ATOM 2895 C CA . TYR B 1 161 ? -0.056 21.25 14.812 1 97.31 161 TYR B CA 1
ATOM 2896 C C . TYR B 1 161 ? 0.116 21.297 16.328 1 97.31 161 TYR B C 1
ATOM 2898 O O . TYR B 1 161 ? 1.109 21.812 16.828 1 97.31 161 TYR B O 1
ATOM 2906 N N . GLN B 1 162 ? -0.809 20.781 17 1 98.19 162 GLN B N 1
ATOM 2907 C CA . GLN B 1 162 ? -0.763 20.609 18.453 1 98.19 162 GLN B CA 1
ATOM 2908 C C . GLN B 1 162 ? -0.87 19.141 18.844 1 98.19 162 GLN B C 1
ATOM 2910 O O . GLN B 1 162 ? -1.679 18.406 18.281 1 98.19 162 GLN B O 1
ATOM 2915 N N . PRO B 1 163 ? 0.022 18.734 19.812 1 97.12 163 PRO B N 1
ATOM 2916 C CA . PRO B 1 163 ? -0.086 17.344 20.25 1 97.12 163 PRO B CA 1
ATOM 2917 C C . PRO B 1 163 ? -1.456 17.016 20.844 1 97.12 163 PRO B C 1
ATOM 2919 O O . PRO B 1 163 ? -2.066 17.859 21.5 1 97.12 163 PRO B O 1
ATOM 2922 N N . ALA B 1 164 ? -1.921 15.805 20.578 1 97.44 164 ALA B N 1
ATOM 2923 C CA . ALA B 1 164 ? -3.213 15.336 21.078 1 97.44 164 ALA B CA 1
ATOM 2924 C C . ALA B 1 164 ? -3.123 13.891 21.562 1 97.44 164 ALA B C 1
ATOM 2926 O O . ALA B 1 164 ? -2.186 13.172 21.219 1 97.44 164 ALA B O 1
ATOM 2927 N N . GLN B 1 165 ? -4.098 13.469 22.406 1 95.94 165 GLN B N 1
ATOM 2928 C CA . GLN B 1 165 ? -4.09 12.125 22.969 1 95.94 165 GLN B CA 1
ATOM 2929 C C . GLN B 1 165 ? -5.047 11.203 22.219 1 95.94 165 GLN B C 1
ATOM 2931 O O . GLN B 1 165 ? -4.945 9.977 22.328 1 95.94 165 GLN B O 1
ATOM 2936 N N . ALA B 1 166 ? -5.984 11.844 21.547 1 97.25 166 ALA B N 1
ATOM 2937 C CA . ALA B 1 166 ? -6.977 11.086 20.781 1 97.25 166 ALA B CA 1
ATOM 2938 C C . ALA B 1 166 ? -7.125 11.633 19.375 1 97.25 166 ALA B C 1
ATOM 2940 O O . ALA B 1 166 ? -6.73 12.766 19.094 1 97.25 166 ALA B O 1
ATOM 2941 N N . SER B 1 167 ? -7.613 10.797 18.469 1 98.12 167 SER B N 1
ATOM 2942 C CA . SER B 1 167 ? -7.871 11.242 17.109 1 98.12 167 SER B CA 1
ATOM 2943 C C . SER B 1 167 ? -9.164 12.055 17.031 1 98.12 167 SER B C 1
ATOM 2945 O O . SER B 1 167 ? -10.164 11.703 17.656 1 98.12 167 SER B O 1
ATOM 2947 N N . ARG B 1 168 ? -9.133 13.117 16.344 1 98 168 ARG B N 1
ATOM 2948 C CA . ARG B 1 168 ? -10.336 13.906 16.078 1 98 168 ARG B CA 1
ATOM 2949 C C . ARG B 1 168 ? -11.023 13.445 14.805 1 98 168 ARG B C 1
ATOM 2951 O O . ARG B 1 168 ? -12.25 13.508 14.695 1 98 168 ARG B O 1
ATOM 2958 N N . VAL B 1 169 ? -10.266 12.93 13.836 1 98.25 169 VAL B N 1
ATOM 2959 C CA . VAL B 1 169 ? -10.82 12.539 12.547 1 98.25 169 VAL B CA 1
ATOM 2960 C C . VAL B 1 169 ? -11.367 11.117 12.633 1 98.25 169 VAL B C 1
ATOM 2962 O O . VAL B 1 169 ? -12.141 10.688 11.773 1 98.25 169 VAL B O 1
ATOM 2965 N N . LEU B 1 170 ? -10.914 10.344 13.602 1 98.31 170 LEU B N 1
ATOM 2966 C CA . LEU B 1 170 ? -11.414 9.008 13.914 1 98.31 170 LEU B CA 1
ATOM 2967 C C . LEU B 1 170 ? -11.883 8.93 15.367 1 98.31 170 LEU B C 1
ATOM 2969 O O . LEU B 1 170 ? -11.281 8.227 16.172 1 98.31 170 LEU B O 1
ATOM 2973 N N . PRO B 1 171 ? -13 9.641 15.617 1 96.88 171 PRO B N 1
ATOM 2974 C CA . PRO B 1 171 ? -13.461 9.625 17 1 96.88 171 PRO B CA 1
ATOM 2975 C C . PRO B 1 171 ? -13.711 8.211 17.531 1 96.88 171 PRO B C 1
ATOM 2977 O O . PRO B 1 171 ? -14.438 7.434 16.906 1 96.88 171 PRO B O 1
ATOM 2980 N N . GLY B 1 172 ? -13.07 7.855 18.625 1 95.31 172 GLY B N 1
ATOM 2981 C CA . GLY B 1 172 ? -13.25 6.551 19.234 1 95.31 172 GLY B CA 1
ATOM 2982 C C . GLY B 1 172 ? -12.148 5.57 18.875 1 95.31 172 GLY B C 1
ATOM 2983 O O . GLY B 1 172 ? -12.062 4.488 19.453 1 95.31 172 GLY B O 1
ATOM 2984 N N . PHE B 1 173 ? -11.359 5.84 17.859 1 97.25 173 PHE B N 1
ATOM 2985 C CA . PHE B 1 173 ? -10.227 4.98 17.531 1 97.25 173 PHE B CA 1
ATOM 2986 C C . PHE B 1 173 ? -9.266 4.875 18.703 1 97.25 173 PHE B C 1
ATOM 2988 O O . PHE B 1 173 ? -8.859 5.891 19.266 1 97.25 173 PHE B O 1
ATOM 2995 N N . PRO B 1 174 ? -8.859 3.723 19.109 1 95.81 174 PRO B N 1
ATOM 2996 C CA . PRO B 1 174 ? -8.07 3.547 20.328 1 95.81 174 PRO B CA 1
ATOM 2997 C C . PRO B 1 174 ? -6.582 3.801 20.125 1 95.81 174 PRO B C 1
ATOM 2999 O O . PRO B 1 174 ? -5.777 2.873 20.203 1 95.81 174 PRO B O 1
ATOM 3002 N N . VAL B 1 175 ? -6.238 5.043 19.984 1 95.12 175 VAL B N 1
ATOM 3003 C CA . VAL B 1 175 ? -4.871 5.465 19.703 1 95.12 175 VAL B CA 1
ATOM 3004 C C . VAL B 1 175 ? -3.934 4.945 20.781 1 95.12 175 VAL B C 1
ATOM 3006 O O . VAL B 1 175 ? -2.795 4.57 20.5 1 95.12 175 VAL B O 1
ATOM 3009 N N . GLN B 1 176 ? -4.359 4.852 22 1 92.5 176 GLN B N 1
ATOM 3010 C CA . GLN B 1 176 ? -3.535 4.469 23.141 1 92.5 176 GLN B CA 1
ATOM 3011 C C . GLN B 1 176 ? -3.055 3.027 23.016 1 92.5 176 GLN B C 1
ATOM 3013 O O . GLN B 1 176 ? -2.066 2.639 23.641 1 92.5 176 GLN B O 1
ATOM 3018 N N . TYR B 1 177 ? -3.744 2.242 22.219 1 93.88 177 TYR B N 1
ATOM 3019 C CA . TYR B 1 177 ? -3.385 0.834 22.094 1 93.88 177 TYR B CA 1
ATOM 3020 C C . TYR B 1 177 ? -2.525 0.601 20.859 1 93.88 177 TYR B C 1
ATOM 3022 O O . TYR B 1 177 ? -2.041 -0.51 20.625 1 93.88 177 TYR B O 1
ATOM 3030 N N . LEU B 1 178 ? -2.291 1.62 20.047 1 94.12 178 LEU B N 1
ATOM 3031 C CA . LEU B 1 178 ? -1.656 1.447 18.734 1 94.12 178 LEU B CA 1
ATOM 3032 C C . LEU B 1 178 ? -0.226 0.941 18.891 1 94.12 178 LEU B C 1
ATOM 3034 O O . LEU B 1 178 ? 0.234 0.115 18.094 1 94.12 178 LEU B O 1
ATOM 3038 N N . THR B 1 179 ? 0.458 1.49 19.906 1 93.75 179 THR B N 1
ATOM 3039 C CA . THR B 1 179 ? 1.834 1.049 20.109 1 93.75 179 THR B CA 1
ATOM 3040 C C . THR B 1 179 ? 1.89 -0.457 20.344 1 93.75 179 THR B C 1
ATOM 3042 O O . THR B 1 179 ? 2.674 -1.163 19.719 1 93.75 179 THR B O 1
ATOM 3045 N N . GLU B 1 180 ? 1.059 -0.915 21.25 1 94.88 180 GLU B N 1
ATOM 3046 C CA . GLU B 1 180 ? 1.008 -2.344 21.531 1 94.88 180 GLU B CA 1
ATOM 3047 C C . GLU B 1 180 ? 0.596 -3.146 20.312 1 94.88 180 GLU B C 1
ATOM 3049 O O . GLU B 1 180 ? 1.152 -4.211 20.031 1 94.88 180 GLU B O 1
ATOM 3054 N N . LEU B 1 181 ? -0.369 -2.674 19.594 1 97.06 181 LEU B N 1
ATOM 3055 C CA . LEU B 1 181 ? -0.87 -3.373 18.406 1 97.06 181 LEU B CA 1
ATOM 3056 C C . LEU B 1 181 ? 0.207 -3.461 17.328 1 97.06 181 LEU B C 1
ATOM 3058 O O . LEU B 1 181 ? 0.376 -4.508 16.703 1 97.06 181 LEU B O 1
ATOM 3062 N N . VAL B 1 182 ? 0.942 -2.361 17.109 1 95.38 182 VAL B N 1
ATOM 3063 C CA . VAL B 1 182 ? 1.996 -2.34 16.109 1 95.38 182 VAL B CA 1
ATOM 3064 C C . VAL B 1 182 ? 3.117 -3.295 16.5 1 95.38 182 VAL B C 1
ATOM 3066 O O . VAL B 1 182 ? 3.623 -4.051 15.672 1 95.38 182 VAL B O 1
ATOM 3069 N N . LEU B 1 183 ? 3.5 -3.297 17.797 1 93.75 183 LEU B N 1
ATOM 3070 C CA . LEU B 1 183 ? 4.539 -4.199 18.281 1 93.75 183 LEU B CA 1
ATOM 3071 C C . LEU B 1 183 ? 4.109 -5.656 18.125 1 93.75 183 LEU B C 1
ATOM 3073 O O . LEU B 1 183 ? 4.895 -6.496 17.688 1 93.75 183 LEU B O 1
ATOM 3077 N N . LEU B 1 184 ? 2.844 -5.926 18.453 1 96.12 184 LEU B N 1
ATOM 3078 C CA . LEU B 1 184 ? 2.316 -7.277 18.297 1 96.12 184 LEU B CA 1
ATOM 3079 C C . LEU B 1 184 ? 2.383 -7.719 16.844 1 96.12 184 LEU B C 1
ATOM 3081 O O . LEU B 1 184 ? 2.891 -8.805 16.531 1 96.12 184 LEU B O 1
ATOM 3085 N N . GLY B 1 185 ? 1.895 -6.871 15.945 1 96 185 GLY B N 1
ATOM 3086 C CA . GLY B 1 185 ? 1.844 -7.211 14.531 1 96 185 GLY B CA 1
ATOM 3087 C C . GLY B 1 185 ? 3.215 -7.422 13.922 1 96 185 GLY B C 1
ATOM 3088 O O . GLY B 1 185 ? 3.402 -8.328 13.102 1 96 185 GLY B O 1
ATOM 3089 N N . THR B 1 186 ? 4.191 -6.57 14.297 1 91.62 186 THR B N 1
ATOM 3090 C CA . THR B 1 186 ? 5.527 -6.648 13.719 1 91.62 186 THR B CA 1
ATOM 3091 C C . THR B 1 186 ? 6.285 -7.855 14.266 1 91.62 186 THR B C 1
ATOM 3093 O O . THR B 1 186 ? 7.129 -8.43 13.578 1 91.62 186 THR B O 1
ATOM 3096 N N . ARG B 1 187 ? 5.969 -8.336 15.445 1 93 187 ARG B N 1
ATOM 3097 C CA . ARG B 1 187 ? 6.629 -9.484 16.062 1 93 187 ARG B CA 1
ATOM 3098 C C . ARG B 1 187 ? 5.965 -10.789 15.648 1 93 187 ARG B C 1
ATOM 3100 O O . ARG B 1 187 ? 6.555 -11.867 15.781 1 93 187 ARG B O 1
ATOM 3107 N N . THR B 1 188 ? 4.734 -10.719 15.227 1 95.69 188 THR B N 1
ATOM 3108 C CA . THR B 1 188 ? 3.984 -11.898 14.797 1 95.69 188 THR B CA 1
ATOM 3109 C C . THR B 1 188 ? 3.449 -11.711 13.375 1 95.69 188 THR B C 1
ATOM 3111 O O . THR B 1 188 ? 4.211 -11.766 12.406 1 95.69 188 THR B O 1
ATOM 3114 N N . THR B 1 189 ? 2.107 -11.352 13.289 1 96.75 189 THR B N 1
ATOM 3115 C CA . THR B 1 189 ? 1.504 -11.102 11.984 1 96.75 189 THR B CA 1
ATOM 3116 C C . THR B 1 189 ? 0.522 -9.938 12.055 1 96.75 189 THR B C 1
ATOM 3118 O O . THR B 1 189 ? -0.02 -9.641 13.125 1 96.75 189 THR B O 1
ATOM 3121 N N . HIS B 1 190 ? 0.327 -9.273 10.914 1 97.25 190 HIS B N 1
ATOM 3122 C CA . HIS B 1 190 ? -0.614 -8.164 10.852 1 97.25 190 HIS B CA 1
ATOM 3123 C C . HIS B 1 190 ? -2.021 -8.609 11.234 1 97.25 190 HIS B C 1
ATOM 3125 O O . HIS B 1 190 ? -2.693 -7.941 12.023 1 97.25 190 HIS B O 1
ATOM 3131 N N . PRO B 1 191 ? -2.457 -9.789 10.781 1 97.69 191 PRO B N 1
ATOM 3132 C CA . PRO B 1 191 ? -3.812 -10.195 11.156 1 97.69 191 PRO B CA 1
ATOM 3133 C C . PRO B 1 191 ? -3.98 -10.391 12.664 1 97.69 191 PRO B C 1
ATOM 3135 O O . PRO B 1 191 ? -5.059 -10.133 13.203 1 97.69 191 PRO B O 1
ATOM 3138 N N . ARG B 1 192 ? -2.957 -10.805 13.32 1 97.12 192 ARG B N 1
ATOM 3139 C CA . ARG B 1 192 ? -3.051 -10.961 14.766 1 97.12 192 ARG B CA 1
ATOM 3140 C C . ARG B 1 192 ? -3.27 -9.617 15.453 1 97.12 192 ARG B C 1
ATOM 3142 O O . ARG B 1 192 ? -4.016 -9.531 16.422 1 97.12 192 ARG B O 1
ATOM 3149 N N . ALA B 1 193 ? -2.574 -8.609 14.984 1 97.94 193 ALA B N 1
ATOM 3150 C CA . ALA B 1 193 ? -2.777 -7.266 15.523 1 97.94 193 ALA B CA 1
ATOM 3151 C C . ALA B 1 193 ? -4.203 -6.789 15.266 1 97.94 193 ALA B C 1
ATOM 3153 O O . ALA B 1 193 ? -4.82 -6.168 16.141 1 97.94 193 ALA B O 1
ATOM 3154 N N . VAL B 1 194 ? -4.75 -7.043 14.102 1 98.19 194 VAL B N 1
ATOM 3155 C CA . VAL B 1 194 ? -6.113 -6.641 13.758 1 98.19 194 VAL B CA 1
ATOM 3156 C C . VAL B 1 194 ? -7.109 -7.367 14.656 1 98.19 194 VAL B C 1
ATOM 3158 O O . VAL B 1 194 ? -8.07 -6.766 15.141 1 98.19 194 VAL B O 1
ATOM 3161 N N . GLN B 1 195 ? -6.855 -8.633 14.883 1 97.19 195 GLN B N 1
ATOM 3162 C CA . GLN B 1 195 ? -7.711 -9.398 15.781 1 97.19 195 GLN B CA 1
ATOM 3163 C C . GLN B 1 195 ? -7.699 -8.812 17.188 1 97.19 195 GLN B C 1
ATOM 3165 O O . GLN B 1 195 ? -8.742 -8.695 17.828 1 97.19 195 GLN B O 1
ATOM 3170 N N . ARG B 1 196 ? -6.527 -8.469 17.656 1 97.38 196 ARG B N 1
ATOM 3171 C CA . ARG B 1 196 ? -6.414 -7.855 18.969 1 97.38 196 ARG B CA 1
ATOM 3172 C C . ARG B 1 196 ? -7.172 -6.531 19.031 1 97.38 196 ARG B C 1
ATOM 3174 O O . ARG B 1 196 ? -7.785 -6.207 20.047 1 97.38 196 ARG B O 1
ATOM 3181 N N . LEU B 1 197 ? -7.098 -5.754 17.969 1 97.62 197 LEU B N 1
ATOM 3182 C CA . LEU B 1 197 ? -7.871 -4.52 17.906 1 97.62 197 LEU B CA 1
ATOM 3183 C C . LEU B 1 197 ? -9.359 -4.805 18.047 1 97.62 197 LEU B C 1
ATOM 3185 O O . LEU B 1 197 ? -10.062 -4.121 18.797 1 97.62 197 LEU B O 1
ATOM 3189 N N . ARG B 1 198 ? -9.859 -5.77 17.375 1 95.75 198 ARG B N 1
ATOM 3190 C CA . ARG B 1 198 ? -11.266 -6.137 17.438 1 95.75 198 ARG B CA 1
ATOM 3191 C C . ARG B 1 198 ? -11.68 -6.504 18.859 1 95.75 198 ARG B C 1
ATOM 3193 O O . ARG B 1 198 ? -12.727 -6.078 19.328 1 95.75 198 ARG B O 1
ATOM 3200 N N . GLU B 1 199 ? -10.82 -7.273 19.516 1 94.81 199 GLU B N 1
ATOM 3201 C CA . GLU B 1 199 ? -11.062 -7.68 20.891 1 94.81 199 GLU B CA 1
ATOM 3202 C C . GLU B 1 199 ? -11.102 -6.473 21.828 1 94.81 199 GLU B C 1
ATOM 3204 O O . GLU B 1 199 ? -11.914 -6.422 22.75 1 94.81 199 GLU B O 1
ATOM 3209 N N . THR B 1 200 ? -10.188 -5.543 21.547 1 91.75 200 THR B N 1
ATOM 3210 C CA . THR B 1 200 ? -10.109 -4.328 22.359 1 91.75 200 THR B CA 1
ATOM 3211 C C . THR B 1 200 ? -11.391 -3.506 22.219 1 91.75 200 THR B C 1
ATOM 3213 O O . THR B 1 200 ? -11.859 -2.916 23.188 1 91.75 200 THR B O 1
ATOM 3216 N N . LEU B 1 201 ? -11.977 -3.457 21.047 1 90.75 201 LEU B N 1
ATOM 3217 C CA . LEU B 1 201 ? -13.188 -2.686 20.797 1 90.75 201 LEU B CA 1
ATOM 3218 C C . LEU B 1 201 ? -14.406 -3.354 21.438 1 90.75 201 LEU B C 1
ATOM 3220 O O . LEU B 1 201 ? -15.375 -2.68 21.797 1 90.75 201 LEU B O 1
ATOM 3224 N N . GLN B 1 202 ? -14.422 -4.668 21.484 1 88.5 202 GLN B N 1
ATOM 3225 C CA . GLN B 1 202 ? -15.539 -5.398 22.062 1 88.5 202 GLN B CA 1
ATOM 3226 C C . GLN B 1 202 ? -15.547 -5.293 23.594 1 88.5 202 GLN B C 1
ATOM 3228 O O . GLN B 1 202 ? -16.594 -5.445 24.219 1 88.5 202 GLN B O 1
ATOM 3233 N N . GLN B 1 203 ? -14.414 -5.07 24.172 1 80.25 203 GLN B N 1
ATOM 3234 C CA . GLN B 1 203 ? -14.32 -4.941 25.625 1 80.25 203 GLN B CA 1
ATOM 3235 C C . GLN B 1 203 ? -14.609 -3.512 26.062 1 80.25 203 GLN B C 1
ATOM 3237 O O . GLN B 1 203 ? -14.969 -3.275 27.219 1 80.25 203 GLN B O 1
ATOM 3242 N N . ALA B 1 204 ? -14.562 -2.549 25.266 1 63.41 204 ALA B N 1
ATOM 3243 C CA . ALA B 1 204 ? -14.859 -1.16 25.609 1 63.41 204 ALA B CA 1
ATOM 3244 C C . ALA B 1 204 ? -16.344 -0.856 25.469 1 63.41 204 ALA B C 1
ATOM 3246 O O . ALA B 1 204 ? -17.031 -1.465 24.641 1 63.41 204 ALA B O 1
#

Secondary structure (DSSP, 8-state):
-----EEEEE-S--HHHHHHHHHHH-SSS--EEEEETTEEEEEE--HHHHHHHHHHHHHHHHHHHHHT---EE--S--EEEGGGTEEE--SEEEESTTHHHHTT-SS--TTTSPPPSEEEEE-SSS--TTTHHHHHHTT-SEEEEESSSSPEEEEEETTEEEEESS-SSSTT--GGGHHHHHHHHHHS-HHHHHHHHHHHHHH-/-----EEEEE-S--HHHHHHHHHHH-SSS--EEEEETTEEEEEE--HHHHHHHHHHHHHHHHHHHHHT---EE--S--EEEGGGTEEE--SEEEESTTHHHHTT-SS--TTTSPPPSEEEEE-SSS--TTTHHHHHHTT-SEEEEESSSSPEEEEEETTEEEEESS-SSSTT--GGGHHHHHHHHHHS-HHHHHHHHHHHHHH-

Sequence (408 aa):
MQIGEQRVVLHNIPWSLYEQLLEALGDHRGVRLAYSKGTLEIMSPLPVHESVNRLLGRLVEAWGDWTGVEVQDLGSITMNREDLGKGIEPDSCFYIANLGAVAGRDRLDFRQDPPPDLAIEVDITSTSLTRRPIYQTLDIPELWRWAGEPLAVFHLVDGQYQPAQASRVLPGFPVQYLTELVLLGTRTTHPRAVQRLRETLQQAMQIGEQRVVLHNIPWSLYEQLLEALGDHRGVRLAYSKGTLEIMSPLPVHESVNRLLGRLVEAWGDWTGVEVQDLGSITMNREDLGKGIEPDSCFYIANLGAVAGRDRLDFRQDPPPDLAIEVDITSTSLTRRPIYQTLDIPELWRWAGEPLAVFHLVDGQYQPAQASRVLPGFPVQYLTELVLLGTRTTHPRAVQRLRETLQQA

pLDDT: mean 89.16, std 12.74, range [23.0, 98.88]